Protein AF-A0A8H3ZFX9-F1 (afdb_monomer)

Mean predicted aligned error: 6.97 Å

Foldseek 3Di:
DDAKAKEKFWELAQFWIWIKIFTLPPDPVDDTDIGTQFPDDAPQDDPDGDRTFTNKKAQCVQVPPPDDGIAAGRNDALQTQMAGSLLLQLFPDDADPLAQPCVVVQCPDADSAQHHDPPPDGSLRSLLVRLLVVVVVVLVVVCVVDPNVCSQPHEYEYEYEDALPGFLSSQVSNVVSNVSSVQQVDPNYYFFYDYLLQLLCLLPVLVCLVVVVDDAQAKEWEFAQAQFKTKIWIWGFHDNPPHTAIATPAQIDMYRLHNVLLLVLVLVVVCVPFPCLSVVDDCSCNYCNNQQNVQVVVVQLCQPVDPDDKRKGADARVPGDDDPQADNVRNIGTDHSVSSCVSCVSSLVSSLVSVVVVQVVCVVVVGHHAEYEYAYPRSSGNVSQVSVCVSCVVVPNRHYHYDPHRHNSSSSSSSSCVNVVDGHQKYFAQWFKWFFDWAADDPPPADPVQWDADQVVRGITGRFFIDRQAHGRDIDGLQDKRKDKDKDKDDLVDAQKDKTWMKTFNDNDDDGTNPDPRIDGFWIKIFGQNVDDQVPFDWDQGPNGIITIQIKMKIWRPNHSRNHIDIWIGRVPDTGDDIDTGGDD

Nearest PDB structures (foldseek):
  4jne-assembly1_B  TM=6.889E-01  e=4.636E-25  Escherichia coli K-12
  7ko2-assembly4_D  TM=7.116E-01  e=9.182E-24  Escherichia coli K-12
  7krv-assembly1_B  TM=6.443E-01  e=9.248E-23  Escherichia coli K-12
  7kru-assembly1_B  TM=6.097E-01  e=3.355E-23  Escherichia coli K-12
  7n46-assembly1_A  TM=6.848E-01  e=9.063E-18  Escherichia coli K-12

Radius of gyration: 26.43 Å; Cα contacts (8 Å, |Δi|>4): 1246; chains: 1; bounding box: 73×57×79 Å

InterPro domains:
  IPR013126 Heat shock protein 70 family [PF00012] (157-418)
  IPR043129 ATPase, nucleotide binding domain [SSF53067] (5-204)
  IPR043129 ATPase, nucleotide binding domain [SSF53067] (218-418)

pLDDT: mean 88.87, std 9.76, range [32.94, 98.62]

Sequence (585 aa):
MSSHKIIVGVDYGTTFTGVSYVFTNKDSTKKPDISQIKDWPGPNKHQSETEKTPSRIAYATDNRPFIDANKWGFQVTSNLTSYSWTKLLLDNSKASLQDDPDIAKIATNEGAGFLGLPNGYEAEDVCRDFLSEIYKYMLHHLNQRLSRETVSMTPFEFWFTTPSIWSDAAKAATKRAAYAAGFGSRDGDRIFVISEPEAAAIATLKYLAVDEQVHVGNGVLICDCGGGTVDITTYTIINTTPELEFEELLVGVGGKCGSTFIDRLFLDWMSATFGTAFDGLPAKKRAPGSKFMLEFERAKFEFGYSNDTRFEVSLNMPKAESSEYYDDEESMITFTNREMEAFFKPAVSMIKALLEQQVEQAKKESAGINVVILVGGFGNSRYLNDQLREWCDKKGHIRLLCPKDPQGAIVRGAALRGLEGNEARRKRNRRHYGVNIYRPFKEGVDRESDAIYDDWENRKLCRSNMNWLVPKGKMLDQDFVLKLGLNLTMNPEGNLRSEMKLFGSVLDTAPAYLYEPGITNVGTILTNFSGVNWTNCETKIIRGVRQYRVEHELHVYLAAKEGVLCVKAVCGDKELGTTEIEYKK

Secondary structure (DSSP, 8-state):
-PPP-EEEEEEE-SSEEEEEEEETTS-TTS----EE-----STT--SS--S-EESEEE-TGGGTTT-SS-EEGGG--TTS--EE-GGGGG--PPPPTTS-TTHHHHTT--SSSTT---TT--HHHHHHHHHHHHHHHHHHHHHHHS-HHHHHHS-EEEEEEE-TT--HHHHHHHHHHHHHTTTT-STT-EEEEEEHHHHHHHHHHHHHHHTTSS-TT-EEEEEEE-SS-EEEEEEEEEE-SSS-EEEE-S--EEES-STHHHHHHHHHHHHHHHTHHHHTS-HHHHSTTSHHHHHHHHHHHHTTS-SS-EEEEE---TTPPP-SSEETTTTEEEEEHHHHHHHHHHHHHHHHHHHHHHHHHHHHTT----EEEEESSGGG-HHHHHHHHHHHHHTT-PEEE--S-HHHHHHHHHHHHHHH----SSEE--SEEEEEEEEE--TTTS-GGGEEEETTTTEEEEEEEEEEEE-TT-EE-TT-EEEEEEEEEE-TTS--EEEEEEEEE-SSS--SBTTSTTEEEEEEEEEE-TT--GGGSEEEEETTEEEEEEEEEEEEESS-TTSS-EEEEEETTEE-S-EEEEE--

Structure (mmCIF, N/CA/C/O backbone):
data_AF-A0A8H3ZFX9-F1
#
_entry.id   AF-A0A8H3ZFX9-F1
#
loop_
_atom_site.group_PDB
_atom_site.id
_atom_site.type_symbol
_atom_site.label_atom_id
_atom_site.label_alt_id
_atom_site.label_comp_id
_atom_site.label_asym_id
_atom_site.label_entity_id
_atom_site.label_seq_id
_atom_site.pdbx_PDB_ins_code
_atom_site.Cartn_x
_atom_site.Cartn_y
_atom_site.Cartn_z
_atom_site.occupancy
_atom_site.B_iso_or_equiv
_atom_site.auth_seq_id
_atom_site.auth_comp_id
_atom_site.auth_asym_id
_atom_site.auth_atom_id
_atom_site.pdbx_PDB_model_num
ATOM 1 N N . MET A 1 1 ? 10.143 5.347 31.967 1.00 32.94 1 MET A N 1
ATOM 2 C CA . MET A 1 1 ? 11.446 5.478 31.281 1.00 32.94 1 MET A CA 1
ATOM 3 C C . MET A 1 1 ? 11.322 4.764 29.949 1.00 32.94 1 MET A C 1
ATOM 5 O O . MET A 1 1 ? 11.024 3.577 29.964 1.00 32.94 1 MET A O 1
ATOM 9 N N . SER A 1 2 ? 11.431 5.467 28.818 1.00 47.75 2 SER A N 1
ATOM 10 C CA . SER A 1 2 ? 11.431 4.797 27.512 1.00 47.75 2 SER A CA 1
ATOM 11 C C . SER A 1 2 ? 12.688 3.939 27.423 1.00 47.75 2 SER A C 1
ATOM 13 O O . SER A 1 2 ? 13.790 4.476 27.520 1.00 47.75 2 SER A O 1
ATOM 15 N N . SER A 1 3 ? 12.539 2.622 27.281 1.00 68.00 3 SER A N 1
ATOM 16 C CA . SER A 1 3 ? 13.673 1.753 26.972 1.00 68.00 3 SER A CA 1
ATOM 17 C C . SER A 1 3 ? 14.297 2.189 25.644 1.00 68.00 3 SER A C 1
ATOM 19 O O . SER A 1 3 ? 13.607 2.672 24.740 1.00 68.00 3 SER A O 1
ATOM 21 N N . HIS A 1 4 ? 15.619 2.077 25.542 1.00 86.00 4 HIS A N 1
ATOM 22 C CA . HIS A 1 4 ? 16.322 2.301 24.286 1.00 86.00 4 HIS A CA 1
ATOM 23 C C . HIS A 1 4 ? 15.831 1.299 23.230 1.00 86.00 4 HIS A C 1
ATOM 25 O O . HIS A 1 4 ? 15.635 0.128 23.550 1.00 86.00 4 HIS A O 1
ATOM 31 N N . LYS A 1 5 ? 15.610 1.759 21.994 1.00 91.19 5 LYS A N 1
ATOM 32 C CA . LYS A 1 5 ? 15.089 0.952 20.886 1.00 91.19 5 LYS A CA 1
ATOM 33 C C . LYS A 1 5 ? 15.758 1.322 19.565 1.00 91.19 5 LYS A C 1
ATOM 35 O O . LYS A 1 5 ? 16.229 2.452 19.390 1.00 91.19 5 LYS A O 1
ATOM 40 N N . ILE A 1 6 ? 15.709 0.382 18.624 1.00 94.00 6 ILE A N 1
ATOM 41 C CA . ILE A 1 6 ? 15.994 0.607 17.205 1.00 94.00 6 ILE A CA 1
ATOM 42 C C . ILE A 1 6 ? 14.656 0.675 16.474 1.00 94.00 6 ILE A C 1
ATOM 44 O O . ILE A 1 6 ? 13.929 -0.313 16.401 1.00 94.00 6 ILE A O 1
ATOM 48 N N . ILE A 1 7 ? 14.315 1.841 15.940 1.00 95.50 7 ILE A N 1
ATOM 49 C CA . ILE A 1 7 ? 13.114 2.004 15.120 1.00 95.50 7 ILE A CA 1
ATOM 50 C C . ILE A 1 7 ? 13.509 1.759 13.674 1.00 95.50 7 ILE A C 1
ATOM 52 O O . ILE A 1 7 ? 14.496 2.325 13.206 1.00 95.50 7 ILE A O 1
ATOM 56 N N . VAL A 1 8 ? 12.748 0.925 12.975 1.00 97.44 8 VAL A N 1
ATOM 57 C CA . VAL A 1 8 ? 13.018 0.529 11.595 1.00 97.44 8 VAL A CA 1
ATOM 58 C C . VAL A 1 8 ? 11.779 0.774 10.746 1.00 97.44 8 VAL A C 1
ATOM 60 O O . VAL A 1 8 ? 10.733 0.180 10.990 1.00 97.44 8 VAL A O 1
ATOM 63 N N . GLY A 1 9 ? 11.900 1.618 9.726 1.00 97.62 9 GLY A N 1
ATOM 64 C CA . GLY A 1 9 ? 10.899 1.758 8.675 1.00 97.62 9 GLY A CA 1
ATOM 65 C C . GLY A 1 9 ? 11.151 0.736 7.570 1.00 97.62 9 GLY A C 1
ATOM 66 O O . GLY A 1 9 ? 12.262 0.665 7.046 1.00 97.62 9 GLY A O 1
ATOM 67 N N . VAL A 1 10 ? 10.134 -0.041 7.200 1.00 98.12 10 VAL A N 1
ATOM 68 C CA . VAL A 1 10 ? 10.198 -1.002 6.091 1.00 98.12 10 VAL A CA 1
ATOM 69 C C . VAL A 1 10 ? 9.112 -0.663 5.085 1.00 98.12 10 VAL A C 1
ATOM 71 O O . VAL A 1 10 ? 7.922 -0.739 5.380 1.00 98.12 10 VAL A O 1
ATOM 74 N N . ASP A 1 11 ? 9.528 -0.318 3.876 1.00 97.44 11 ASP A N 1
ATOM 75 C CA . ASP A 1 11 ? 8.612 -0.088 2.767 1.00 97.44 11 ASP A CA 1
ATOM 76 C C . ASP A 1 11 ? 8.739 -1.236 1.778 1.00 97.44 11 ASP A C 1
ATOM 78 O O . ASP A 1 11 ? 9.612 -1.210 0.913 1.00 97.44 11 ASP A O 1
ATOM 82 N N . TYR A 1 12 ? 7.905 -2.265 1.949 1.00 96.38 12 TYR A N 1
ATOM 83 C CA . TYR A 1 12 ? 7.772 -3.362 0.993 1.00 96.38 12 TYR A CA 1
ATOM 84 C C . TYR A 1 12 ? 6.915 -2.891 -0.178 1.00 96.38 12 TYR A C 1
ATOM 86 O O . TYR A 1 12 ? 5.702 -3.050 -0.136 1.00 96.38 12 TYR A O 1
ATOM 94 N N . GLY A 1 13 ? 7.504 -2.266 -1.196 1.00 94.12 13 GLY A N 1
ATOM 95 C CA . GLY A 1 13 ? 6.776 -1.760 -2.363 1.00 94.12 13 GLY A CA 1
ATOM 96 C C . GLY A 1 13 ? 6.557 -2.819 -3.448 1.00 94.12 13 GLY A C 1
ATOM 97 O O . GLY A 1 13 ? 7.226 -3.849 -3.480 1.00 94.12 13 GLY A O 1
ATOM 98 N N . THR A 1 14 ? 5.647 -2.556 -4.390 1.00 93.00 14 THR A N 1
ATOM 99 C CA . THR A 1 14 ? 5.346 -3.473 -5.512 1.00 93.00 14 THR A CA 1
ATOM 100 C C . THR A 1 14 ? 6.560 -3.758 -6.398 1.00 93.00 14 THR A C 1
ATOM 102 O O . THR A 1 14 ? 6.771 -4.894 -6.815 1.00 93.00 14 THR A O 1
ATOM 105 N N . THR A 1 15 ? 7.353 -2.728 -6.700 1.00 92.62 15 THR A N 1
ATOM 106 C CA . THR A 1 15 ? 8.531 -2.818 -7.578 1.00 92.62 15 THR A CA 1
ATOM 107 C C . THR A 1 15 ? 9.843 -2.782 -6.803 1.00 92.62 15 THR A C 1
ATOM 109 O O . THR A 1 15 ? 10.787 -3.467 -7.186 1.00 92.62 15 THR A O 1
ATOM 112 N N . PHE A 1 16 ? 9.904 -2.020 -5.709 1.00 94.62 16 PHE A N 1
ATOM 113 C CA . PHE A 1 16 ? 11.112 -1.806 -4.915 1.00 94.62 16 PHE A CA 1
ATOM 114 C C . PHE A 1 16 ? 10.809 -1.760 -3.418 1.00 94.62 16 PHE A C 1
ATOM 116 O O . PHE A 1 16 ? 9.818 -1.158 -3.007 1.00 94.62 16 PHE A O 1
ATOM 123 N N . THR A 1 17 ? 11.712 -2.321 -2.617 1.00 97.12 17 THR A N 1
ATOM 124 C CA . THR A 1 17 ? 11.660 -2.360 -1.156 1.00 97.12 17 THR A CA 1
ATOM 125 C C . THR A 1 17 ? 12.794 -1.557 -0.526 1.00 97.12 17 THR A C 1
ATOM 127 O O . THR A 1 17 ? 13.940 -1.655 -0.962 1.00 97.12 17 THR A O 1
ATOM 130 N N . GLY A 1 18 ? 12.486 -0.764 0.500 1.00 96.69 18 GLY A N 1
ATOM 131 C CA . GLY A 1 18 ? 13.462 0.031 1.251 1.00 96.69 18 GLY A CA 1
ATOM 132 C C . GLY A 1 18 ? 13.444 -0.275 2.743 1.00 96.69 18 GLY A C 1
ATOM 133 O O . GLY A 1 18 ? 12.409 -0.655 3.289 1.00 96.69 18 GLY A O 1
ATOM 134 N N . VAL A 1 19 ? 14.582 -0.046 3.404 1.00 97.94 19 VAL A N 1
ATOM 135 C CA . VAL A 1 19 ? 14.708 -0.113 4.866 1.00 97.94 19 VAL A CA 1
ATOM 136 C C . VAL A 1 19 ? 15.426 1.132 5.381 1.00 97.94 19 VAL A C 1
ATOM 138 O O . VAL A 1 19 ? 16.515 1.468 4.912 1.00 97.94 19 VAL A O 1
ATOM 141 N N . SER A 1 20 ? 14.825 1.802 6.361 1.00 96.44 20 SER A N 1
ATOM 142 C CA . SER A 1 20 ? 15.421 2.914 7.102 1.00 96.44 20 SER A CA 1
ATOM 143 C C . SER A 1 20 ? 15.423 2.613 8.598 1.00 96.44 20 SER A C 1
ATOM 145 O O . SER A 1 20 ? 14.639 1.789 9.064 1.00 96.44 20 SER A O 1
ATOM 147 N N . TYR A 1 21 ? 16.312 3.238 9.365 1.00 95.44 21 TYR A N 1
ATOM 148 C CA . TYR A 1 21 ? 16.379 3.033 10.805 1.00 95.44 21 TYR A CA 1
ATOM 149 C C . TYR A 1 21 ? 16.902 4.255 11.563 1.00 95.44 21 TYR A C 1
ATOM 151 O O . TYR A 1 21 ? 17.648 5.085 11.035 1.00 95.44 21 TYR A O 1
ATOM 159 N N . VAL A 1 22 ? 16.519 4.346 12.835 1.00 92.81 22 VAL A N 1
ATOM 160 C CA . VAL A 1 22 ? 16.943 5.400 13.759 1.00 92.81 22 VAL A CA 1
ATOM 161 C C . VAL A 1 22 ? 17.016 4.878 15.196 1.00 92.81 22 VAL A C 1
ATOM 163 O O . VAL A 1 22 ? 16.278 3.979 15.599 1.00 92.81 22 VAL A O 1
ATOM 166 N N . PHE A 1 23 ? 17.939 5.441 15.975 1.00 88.19 23 PHE A N 1
ATOM 167 C CA . PHE A 1 23 ? 18.199 5.057 17.363 1.00 88.19 23 PHE A CA 1
ATOM 168 C C . PHE A 1 23 ? 17.592 6.076 18.320 1.00 88.19 23 PHE A C 1
ATOM 170 O O . PHE A 1 23 ? 17.880 7.266 18.203 1.00 88.19 23 PHE A O 1
ATOM 177 N N . THR A 1 24 ? 16.845 5.618 19.327 1.00 82.88 24 THR A N 1
ATOM 178 C CA . THR A 1 24 ? 16.198 6.522 20.301 1.00 82.88 24 THR A CA 1
ATOM 179 C C . THR A 1 24 ? 17.167 7.208 21.276 1.00 82.88 24 THR A C 1
ATOM 181 O O . THR A 1 24 ? 16.747 8.056 22.051 1.00 82.88 24 THR A O 1
ATOM 184 N N . ASN A 1 25 ? 18.459 6.853 21.253 1.00 68.19 25 ASN A N 1
ATOM 185 C CA . ASN A 1 25 ? 19.509 7.421 22.116 1.00 68.19 25 ASN A CA 1
ATOM 186 C C . ASN A 1 25 ? 20.267 8.600 21.466 1.00 68.19 25 ASN A C 1
ATOM 188 O O . ASN A 1 25 ? 21.228 9.110 22.036 1.00 68.19 25 ASN A O 1
ATOM 192 N N . LYS A 1 26 ? 19.899 9.031 20.252 1.00 57.81 26 LYS A N 1
ATOM 193 C CA . LYS A 1 26 ? 20.480 10.255 19.681 1.00 57.81 26 LYS A CA 1
ATOM 194 C C . LYS A 1 26 ? 19.817 11.471 20.339 1.00 57.81 26 LYS A C 1
ATOM 196 O O . LYS A 1 26 ? 18.597 11.525 20.434 1.00 57.81 26 LYS A O 1
ATOM 201 N N . ASP A 1 27 ? 20.649 12.404 20.803 1.00 55.47 27 ASP A N 1
ATOM 202 C CA . ASP A 1 27 ? 20.281 13.670 21.451 1.00 55.47 27 ASP A CA 1
ATOM 203 C C . ASP A 1 27 ? 19.059 14.324 20.780 1.00 55.47 27 ASP A C 1
ATOM 205 O O . ASP A 1 27 ? 19.121 14.706 19.608 1.00 55.47 27 ASP A O 1
ATOM 209 N N . SER A 1 28 ? 17.951 14.439 21.522 1.00 53.31 28 SER A N 1
ATOM 210 C CA . SER A 1 28 ? 16.666 14.963 21.035 1.00 53.31 28 SER A CA 1
ATOM 211 C C . SER A 1 28 ? 16.725 16.437 20.626 1.00 53.31 28 SER A C 1
ATOM 213 O O . SER A 1 28 ? 15.791 16.942 20.007 1.00 53.31 28 SER A O 1
ATOM 215 N N . THR A 1 29 ? 17.826 17.129 20.935 1.00 49.31 29 THR A N 1
ATOM 216 C CA . THR A 1 29 ? 18.084 18.507 20.499 1.00 49.31 29 THR A CA 1
ATOM 217 C C . THR A 1 29 ? 18.615 18.603 19.062 1.00 49.31 29 THR A C 1
ATOM 219 O O . THR A 1 29 ? 18.649 19.695 18.491 1.00 49.31 29 THR A O 1
ATOM 222 N N . LYS A 1 30 ? 19.010 17.482 18.438 1.00 55.09 30 LYS A N 1
ATOM 223 C CA . LYS A 1 30 ? 19.478 17.425 17.044 1.00 55.09 30 LYS A CA 1
ATOM 224 C C . LYS A 1 30 ? 18.413 16.805 16.143 1.00 55.09 30 LYS A C 1
ATOM 226 O O . LYS A 1 30 ? 17.696 15.895 16.547 1.00 55.09 30 LYS A O 1
ATOM 231 N N . LYS A 1 31 ? 18.327 17.281 14.890 1.00 59.22 31 LYS A N 1
ATOM 232 C CA . LYS A 1 31 ? 17.443 16.687 13.869 1.00 59.22 31 LYS A CA 1
ATOM 233 C C . LYS A 1 31 ? 17.668 15.167 13.818 1.00 59.22 31 LYS A C 1
ATOM 235 O O . LYS A 1 31 ? 18.830 14.749 13.786 1.00 59.22 31 LYS A O 1
ATOM 240 N N . PRO A 1 32 ? 16.599 14.352 13.790 1.00 65.50 32 PRO A N 1
ATOM 241 C CA . PRO A 1 32 ? 16.742 12.909 13.760 1.00 65.50 32 PRO A CA 1
ATOM 242 C C . PRO A 1 32 ? 17.458 12.482 12.481 1.00 65.50 32 PRO A C 1
ATOM 244 O O . PRO A 1 32 ? 16.999 12.721 11.366 1.00 65.50 32 PRO A O 1
ATOM 247 N N . ASP A 1 33 ? 18.619 11.869 12.667 1.00 76.00 33 ASP A N 1
ATOM 248 C CA . ASP A 1 33 ? 19.459 11.365 11.589 1.00 76.00 33 ASP A CA 1
ATOM 249 C C . ASP A 1 33 ? 19.028 9.936 11.244 1.00 76.00 33 ASP A C 1
ATOM 251 O O . ASP A 1 33 ? 19.541 8.956 11.806 1.00 76.00 33 ASP A O 1
ATOM 255 N N . ILE A 1 34 ? 18.013 9.848 10.380 1.00 88.44 34 ILE A N 1
ATOM 256 C CA . ILE A 1 34 ? 17.501 8.590 9.839 1.00 88.44 34 ILE A CA 1
ATOM 257 C C . ILE A 1 34 ? 18.503 8.057 8.832 1.00 88.44 34 ILE A C 1
ATOM 259 O O . ILE A 1 34 ? 18.751 8.659 7.788 1.00 88.44 34 ILE A O 1
ATOM 263 N N . SER A 1 35 ? 19.033 6.881 9.132 1.00 92.06 35 SER A N 1
ATOM 264 C CA . SER A 1 35 ? 19.871 6.143 8.203 1.00 92.06 35 SER A CA 1
ATOM 265 C C . SER A 1 35 ? 18.998 5.292 7.288 1.00 92.06 35 SER A C 1
ATOM 267 O O . SER A 1 35 ? 17.975 4.757 7.710 1.00 92.06 35 SER A O 1
ATOM 269 N N . GLN A 1 36 ? 19.407 5.144 6.036 1.00 92.69 36 GLN A N 1
ATOM 270 C CA . GLN A 1 36 ? 18.746 4.276 5.068 1.00 92.69 36 GLN A CA 1
ATOM 271 C C . GLN A 1 36 ? 19.768 3.294 4.509 1.00 92.69 36 GLN A C 1
ATOM 273 O O . GLN A 1 36 ? 20.916 3.669 4.272 1.00 92.69 36 GLN A O 1
ATOM 278 N N . ILE A 1 37 ? 19.358 2.041 4.329 1.00 94.25 37 ILE A N 1
ATOM 279 C CA . ILE A 1 37 ? 20.197 1.016 3.712 1.00 94.25 37 ILE A CA 1
ATOM 280 C C . ILE A 1 37 ? 20.260 1.293 2.209 1.00 94.25 37 ILE A C 1
ATOM 282 O O . ILE A 1 37 ? 19.218 1.376 1.553 1.00 94.25 37 ILE A O 1
ATOM 286 N N . LYS A 1 38 ? 21.475 1.434 1.670 1.00 92.00 38 LYS A N 1
ATOM 287 C CA . LYS A 1 38 ? 21.702 1.723 0.241 1.00 92.00 38 LYS A CA 1
ATOM 288 C C . LYS A 1 38 ? 22.720 0.808 -0.440 1.00 92.00 38 LYS A C 1
ATOM 290 O O . LYS A 1 38 ? 22.866 0.833 -1.660 1.00 92.00 38 LYS A O 1
ATOM 295 N N . ASP A 1 39 ? 23.403 -0.022 0.340 1.00 91.12 39 ASP A N 1
ATOM 296 C CA . ASP A 1 39 ? 24.497 -0.920 -0.037 1.00 91.12 39 ASP A CA 1
ATOM 297 C C . ASP A 1 39 ? 24.019 -2.336 -0.418 1.00 91.12 39 ASP A C 1
ATOM 299 O O . ASP A 1 39 ? 24.730 -3.321 -0.217 1.00 91.12 39 ASP A O 1
ATOM 303 N N . TRP A 1 40 ? 22.822 -2.438 -1.004 1.00 93.06 40 TRP A N 1
ATOM 304 C CA . TRP A 1 40 ? 22.135 -3.696 -1.311 1.00 93.06 40 TRP A CA 1
ATOM 305 C C . TRP A 1 40 ? 22.991 -4.710 -2.106 1.00 93.06 40 TRP A C 1
ATOM 307 O O . TRP A 1 40 ? 23.764 -4.331 -2.996 1.00 93.06 40 TRP A O 1
ATOM 317 N N . PRO A 1 41 ? 22.846 -6.026 -1.842 1.00 91.50 41 PRO A N 1
ATOM 318 C CA . PRO A 1 41 ? 23.671 -7.049 -2.472 1.00 91.50 41 PRO A CA 1
ATOM 319 C C . PRO A 1 41 ? 23.196 -7.380 -3.893 1.00 91.50 41 PRO A C 1
ATOM 321 O O . PRO A 1 41 ? 22.000 -7.475 -4.157 1.00 91.50 41 PRO A O 1
ATOM 324 N N . GLY A 1 42 ? 24.140 -7.668 -4.793 1.00 88.12 42 GLY A N 1
ATOM 325 C CA . GLY A 1 42 ? 23.853 -8.225 -6.119 1.00 88.12 42 GLY A CA 1
ATOM 326 C C . GLY A 1 42 ? 24.685 -7.617 -7.253 1.00 88.12 42 GLY A C 1
ATOM 327 O O . GLY A 1 42 ? 25.187 -6.503 -7.111 1.00 88.12 42 GLY A O 1
ATOM 328 N N . PRO A 1 43 ? 24.857 -8.343 -8.374 1.00 79.19 43 PRO A N 1
ATOM 329 C CA . PRO A 1 43 ? 25.646 -7.889 -9.518 1.00 79.19 43 PRO A CA 1
ATOM 330 C C . PRO A 1 43 ? 24.930 -6.828 -10.364 1.00 79.19 43 PRO A C 1
ATOM 332 O O . PRO A 1 43 ? 25.595 -6.073 -11.060 1.00 79.19 43 PRO A O 1
ATOM 335 N N . ASN A 1 44 ? 23.597 -6.744 -10.290 1.00 68.06 44 ASN A N 1
ATOM 336 C CA . ASN A 1 44 ? 22.801 -5.776 -11.053 1.00 68.06 44 ASN A CA 1
ATOM 337 C C . ASN A 1 44 ? 22.681 -4.407 -10.370 1.00 68.06 44 ASN A C 1
ATOM 339 O O . ASN A 1 44 ? 21.881 -3.577 -10.799 1.00 68.06 44 ASN A O 1
ATOM 343 N N . LYS A 1 45 ? 23.443 -4.161 -9.300 1.00 68.62 45 LYS A N 1
ATOM 344 C CA . LYS A 1 45 ? 23.525 -2.821 -8.727 1.00 68.62 45 LYS A CA 1
ATOM 345 C C . LYS A 1 45 ? 24.244 -1.903 -9.717 1.00 68.62 45 LYS A C 1
ATOM 347 O O . LYS A 1 45 ? 25.296 -2.256 -10.251 1.00 68.62 45 LYS A O 1
ATOM 352 N N . HIS A 1 46 ? 23.690 -0.718 -9.952 1.00 59.00 46 HIS A N 1
ATOM 353 C CA . HIS A 1 46 ? 24.467 0.351 -10.574 1.00 59.00 46 HIS A CA 1
ATOM 354 C C . HIS A 1 46 ? 25.665 0.680 -9.659 1.00 59.00 46 HIS A C 1
ATOM 356 O O . HIS A 1 46 ? 25.623 0.410 -8.460 1.00 59.00 46 HIS A O 1
ATOM 362 N N . GLN A 1 47 ? 26.763 1.221 -10.199 1.00 49.94 47 GLN A N 1
ATOM 363 C CA . GLN A 1 47 ? 27.967 1.526 -9.401 1.00 49.94 47 GLN A CA 1
ATOM 364 C C . GLN A 1 47 ? 27.708 2.556 -8.273 1.00 49.94 47 GLN A C 1
ATOM 366 O O . GLN A 1 47 ? 28.551 2.724 -7.396 1.00 49.94 47 GLN A O 1
ATOM 371 N N . SER A 1 48 ? 26.542 3.211 -8.268 1.00 54.69 48 SER A N 1
ATOM 372 C CA . SER A 1 48 ? 26.048 4.120 -7.232 1.00 54.69 48 SER A CA 1
ATOM 373 C C . SER A 1 48 ? 25.138 3.421 -6.211 1.00 54.69 48 SER A C 1
ATOM 375 O O . SER A 1 48 ? 24.331 2.568 -6.576 1.00 54.69 48 SER A O 1
ATOM 377 N N . GLU A 1 49 ? 25.207 3.851 -4.948 1.00 65.19 49 GLU A N 1
ATOM 378 C CA . GLU A 1 49 ? 24.233 3.522 -3.895 1.00 65.19 49 GLU A CA 1
ATOM 379 C C . GLU A 1 49 ? 22.779 3.737 -4.367 1.00 65.19 49 GLU A C 1
ATOM 381 O O . GLU A 1 49 ? 22.474 4.755 -4.992 1.00 65.19 49 GLU A O 1
ATOM 386 N N . THR A 1 50 ? 21.874 2.795 -4.067 1.00 80.56 50 THR A N 1
ATOM 387 C CA . THR A 1 50 ? 20.448 2.879 -4.440 1.00 80.56 50 THR A CA 1
ATOM 388 C C . THR A 1 50 ? 19.559 2.868 -3.204 1.00 80.56 50 THR A C 1
ATOM 390 O O . THR A 1 50 ? 19.699 2.002 -2.346 1.00 80.56 50 THR A O 1
ATOM 393 N N . GLU A 1 51 ? 18.577 3.764 -3.142 1.00 85.81 51 GLU A N 1
ATOM 394 C CA . GLU A 1 51 ? 17.687 3.923 -1.981 1.00 85.81 51 GLU A CA 1
ATOM 395 C C . GLU A 1 51 ? 16.869 2.661 -1.643 1.00 85.81 51 GLU A C 1
ATOM 397 O O . GLU A 1 51 ? 16.484 2.451 -0.491 1.00 85.81 51 GLU A O 1
ATOM 402 N N . LYS A 1 52 ? 16.597 1.810 -2.639 1.00 92.50 52 LYS A N 1
ATOM 403 C CA . LYS A 1 52 ? 15.792 0.591 -2.511 1.00 92.50 52 LYS A CA 1
ATOM 404 C C . LYS A 1 52 ? 16.359 -0.553 -3.352 1.00 92.50 52 LYS A C 1
ATOM 406 O O . LYS A 1 52 ? 17.109 -0.327 -4.297 1.00 92.50 52 LYS A O 1
ATOM 411 N N . THR A 1 53 ? 15.936 -1.773 -3.042 1.00 94.12 53 THR A N 1
ATOM 412 C CA . THR A 1 53 ? 16.231 -2.997 -3.803 1.00 94.12 53 THR A CA 1
ATOM 413 C C . THR A 1 53 ? 14.976 -3.502 -4.524 1.00 94.12 53 THR A C 1
ATOM 415 O O . THR A 1 53 ? 13.881 -3.293 -4.004 1.00 94.12 53 THR A O 1
ATOM 418 N N . PRO A 1 54 ? 15.062 -4.146 -5.702 1.00 94.00 54 PRO A N 1
ATOM 419 C CA . PRO A 1 54 ? 13.890 -4.692 -6.381 1.00 94.00 54 PRO A CA 1
ATOM 420 C C . PRO A 1 54 ? 13.091 -5.663 -5.497 1.00 94.00 54 PRO A C 1
ATOM 422 O O . PRO A 1 54 ? 13.656 -6.539 -4.845 1.00 94.00 54 PRO A O 1
ATOM 425 N N . SER A 1 55 ? 11.765 -5.551 -5.516 1.00 95.19 55 SER A N 1
ATOM 426 C CA . SER A 1 55 ? 10.846 -6.473 -4.836 1.00 95.19 55 SER A CA 1
ATOM 427 C C . SER A 1 55 ? 10.662 -7.743 -5.663 1.00 95.19 55 SER A C 1
ATOM 429 O O . SER A 1 55 ? 9.629 -7.952 -6.301 1.00 95.19 55 SER A O 1
ATOM 431 N N . ARG A 1 56 ? 11.717 -8.558 -5.713 1.00 92.81 56 ARG A N 1
ATOM 432 C CA . ARG A 1 56 ? 11.800 -9.747 -6.563 1.00 92.81 56 ARG A CA 1
ATOM 433 C C . ARG A 1 56 ? 12.541 -10.877 -5.872 1.00 92.81 56 ARG A C 1
ATOM 435 O O . ARG A 1 56 ? 13.567 -10.637 -5.235 1.00 92.81 56 ARG A O 1
ATOM 442 N N . ILE A 1 57 ? 12.074 -12.103 -6.092 1.00 94.38 57 ILE A N 1
ATOM 443 C CA . ILE A 1 57 ? 12.740 -13.329 -5.650 1.00 94.38 57 ILE A CA 1
ATOM 444 C C . ILE A 1 57 ? 12.782 -14.372 -6.774 1.00 94.38 57 ILE A C 1
ATOM 446 O O . ILE A 1 57 ? 11.848 -14.497 -7.560 1.00 94.38 57 ILE A O 1
ATOM 450 N N . ALA A 1 58 ? 13.884 -15.106 -6.868 1.00 93.25 58 ALA A N 1
ATOM 451 C CA . ALA A 1 58 ? 14.062 -16.266 -7.729 1.00 93.25 58 ALA A CA 1
ATOM 452 C C . ALA A 1 58 ? 14.384 -17.473 -6.845 1.00 93.25 58 ALA A C 1
ATOM 454 O O . ALA A 1 58 ? 15.402 -17.475 -6.144 1.00 93.25 58 ALA A O 1
ATOM 455 N N . TYR A 1 59 ? 13.519 -18.486 -6.868 1.00 94.19 59 TYR A N 1
ATOM 456 C CA . TYR A 1 59 ? 13.709 -19.694 -6.075 1.00 94.19 59 TYR A CA 1
ATOM 457 C C . TYR A 1 59 ? 14.707 -20.633 -6.737 1.00 94.19 59 TYR A C 1
ATOM 459 O O . TYR A 1 59 ? 14.729 -20.783 -7.962 1.00 94.19 59 TYR A O 1
ATOM 467 N N . ALA A 1 60 ? 15.532 -21.290 -5.924 1.00 94.81 60 ALA A N 1
ATOM 468 C CA . ALA A 1 60 ? 16.494 -22.256 -6.436 1.00 94.81 60 ALA A CA 1
ATOM 469 C C . ALA A 1 60 ? 15.811 -23.443 -7.123 1.00 94.81 60 ALA A C 1
ATOM 471 O O . ALA A 1 60 ? 16.308 -23.921 -8.136 1.00 94.81 60 ALA A O 1
ATOM 472 N N . THR A 1 61 ? 14.658 -23.879 -6.611 1.00 92.75 61 THR A N 1
ATOM 473 C CA . THR A 1 61 ? 13.858 -24.989 -7.151 1.00 92.75 61 THR A CA 1
ATOM 474 C C . THR A 1 61 ? 13.506 -24.801 -8.623 1.00 92.75 61 THR A C 1
ATOM 476 O O . THR A 1 61 ? 13.672 -25.733 -9.403 1.00 92.75 61 THR A O 1
ATOM 479 N N . ASP A 1 62 ? 13.130 -23.584 -9.018 1.00 89.50 62 ASP A N 1
ATOM 480 C CA . ASP A 1 62 ? 12.684 -23.270 -10.385 1.00 89.50 62 ASP A CA 1
ATOM 481 C C . ASP A 1 62 ? 13.844 -22.937 -11.330 1.00 89.50 62 ASP A C 1
ATOM 483 O O . ASP A 1 62 ? 13.661 -22.751 -12.533 1.00 89.50 62 ASP A O 1
ATOM 487 N N . ASN A 1 63 ? 15.051 -22.824 -10.776 1.00 91.06 63 ASN A N 1
ATOM 488 C CA . ASN A 1 63 ? 16.240 -22.363 -11.477 1.00 91.06 63 ASN A CA 1
ATOM 489 C C . ASN A 1 63 ? 17.411 -23.348 -11.362 1.00 91.06 63 ASN A C 1
ATOM 491 O O . ASN A 1 63 ? 18.540 -22.991 -11.701 1.00 91.06 63 ASN A O 1
ATOM 495 N N . ARG A 1 64 ? 17.193 -24.586 -10.902 1.00 91.50 64 ARG A N 1
ATOM 496 C CA . ARG A 1 64 ? 18.244 -25.611 -10.938 1.00 91.50 64 ARG A CA 1
ATOM 497 C C . ARG A 1 64 ? 18.569 -26.009 -12.386 1.00 91.50 64 ARG A C 1
ATOM 499 O O . ARG A 1 64 ? 17.669 -26.055 -13.222 1.00 91.50 64 ARG A O 1
ATOM 506 N N . PRO A 1 65 ? 19.842 -26.324 -12.690 1.00 91.38 65 PRO A N 1
ATOM 507 C CA . PRO A 1 65 ? 21.008 -26.316 -11.797 1.00 91.38 65 PRO A CA 1
ATOM 508 C C . PRO A 1 65 ? 21.751 -24.961 -11.728 1.00 91.38 65 PRO A C 1
ATOM 510 O O . PRO A 1 65 ? 22.867 -24.917 -11.229 1.00 91.38 65 PRO A O 1
ATOM 513 N N . PHE A 1 66 ? 21.189 -23.857 -12.236 1.00 89.06 66 PHE A N 1
ATOM 514 C CA . PHE A 1 66 ? 21.899 -22.573 -12.367 1.00 89.06 66 PHE A CA 1
ATOM 515 C C . PHE A 1 66 ? 22.204 -21.881 -11.033 1.00 89.06 66 PHE A C 1
ATOM 517 O O . PHE A 1 66 ? 23.193 -21.156 -10.933 1.00 89.06 66 PHE A O 1
ATOM 524 N N . ILE A 1 67 ? 21.351 -22.067 -10.022 1.00 92.88 67 ILE A N 1
ATOM 525 C CA . ILE A 1 67 ? 21.550 -21.532 -8.670 1.00 92.88 67 ILE A CA 1
ATOM 526 C C . ILE A 1 67 ? 21.237 -22.598 -7.614 1.00 92.88 67 ILE A C 1
ATOM 528 O O . ILE A 1 67 ? 20.307 -23.389 -7.764 1.00 92.88 67 ILE A O 1
ATOM 532 N N . ASP A 1 68 ? 21.993 -22.577 -6.514 1.00 93.81 68 ASP A N 1
ATOM 533 C CA . ASP A 1 68 ? 21.822 -23.514 -5.392 1.00 93.81 68 ASP A CA 1
ATOM 534 C C . ASP A 1 68 ? 21.009 -22.958 -4.222 1.00 93.81 68 ASP A C 1
ATOM 536 O O . ASP A 1 68 ? 20.556 -23.717 -3.367 1.00 93.81 68 ASP A O 1
ATOM 540 N N . ALA A 1 69 ? 20.819 -21.641 -4.194 1.00 94.81 69 ALA A N 1
ATOM 541 C CA . ALA A 1 69 ? 20.079 -20.917 -3.172 1.00 94.81 69 ALA A CA 1
ATOM 542 C C . ALA A 1 69 ? 19.277 -19.786 -3.816 1.00 94.81 69 ALA A C 1
ATOM 544 O O . ALA A 1 69 ? 19.671 -19.266 -4.867 1.00 94.81 69 ALA A O 1
ATOM 545 N N . ASN A 1 70 ? 18.177 -19.405 -3.164 1.00 95.81 70 ASN A N 1
ATOM 546 C CA . ASN A 1 70 ? 17.308 -18.328 -3.623 1.00 95.81 70 ASN A CA 1
ATOM 547 C C . ASN A 1 70 ? 18.112 -17.039 -3.849 1.00 95.81 70 ASN A C 1
ATOM 549 O O . ASN A 1 70 ? 19.065 -16.739 -3.124 1.00 95.81 70 ASN A O 1
ATOM 553 N N . LYS A 1 71 ? 17.723 -16.274 -4.867 1.00 95.50 71 LYS A N 1
ATOM 554 C CA . LYS A 1 71 ? 18.257 -14.938 -5.152 1.00 95.50 71 LYS A CA 1
ATOM 555 C C . LYS A 1 71 ? 17.142 -13.922 -4.988 1.00 95.50 71 LYS A C 1
ATOM 557 O O . LYS A 1 71 ? 16.002 -14.212 -5.329 1.00 95.50 71 LYS A O 1
ATOM 562 N N . TRP A 1 72 ? 17.461 -12.734 -4.500 1.00 95.94 72 TRP A N 1
ATOM 563 C CA . TRP A 1 72 ? 16.476 -11.678 -4.273 1.00 95.94 72 TRP A CA 1
ATOM 564 C C . TRP A 1 72 ? 17.040 -10.307 -4.640 1.00 95.94 72 TRP A C 1
ATOM 566 O O . TRP A 1 72 ? 18.257 -10.122 -4.730 1.00 95.94 72 TRP A O 1
ATOM 576 N N . GLY A 1 73 ? 16.157 -9.344 -4.901 1.00 94.38 73 GLY A N 1
ATOM 577 C CA . GLY A 1 73 ? 16.559 -7.987 -5.265 1.00 94.38 73 GLY A CA 1
ATOM 578 C C . GLY A 1 73 ? 17.527 -7.956 -6.447 1.00 94.38 73 GLY A C 1
ATOM 579 O O . GLY A 1 73 ? 17.321 -8.634 -7.456 1.00 94.38 73 GLY A O 1
ATOM 580 N N . PHE A 1 74 ? 18.623 -7.206 -6.312 1.00 92.75 74 PHE A N 1
ATOM 581 C CA . PHE A 1 74 ? 19.658 -7.104 -7.348 1.00 92.75 74 PHE A CA 1
ATOM 582 C C . PHE A 1 74 ? 20.462 -8.392 -7.577 1.00 92.75 74 PHE A C 1
ATOM 584 O O . PHE A 1 74 ? 21.239 -8.453 -8.531 1.00 92.75 74 PHE A O 1
ATOM 591 N N . GL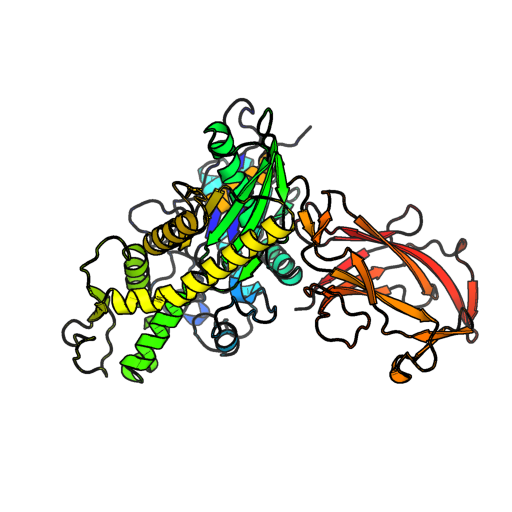N A 1 75 ? 20.310 -9.423 -6.738 1.00 92.88 75 GLN A N 1
ATOM 592 C CA . GLN A 1 75 ? 20.925 -10.731 -6.979 1.00 92.88 75 GLN A CA 1
ATOM 593 C C . GLN A 1 75 ? 20.219 -11.519 -8.087 1.00 92.88 75 GLN A C 1
ATOM 595 O O . GLN A 1 75 ? 20.802 -12.458 -8.630 1.00 92.88 75 GLN A O 1
ATOM 600 N N . VAL A 1 76 ? 18.973 -11.163 -8.414 1.00 90.88 76 VAL A N 1
ATOM 601 C CA . VAL A 1 76 ? 18.214 -11.813 -9.481 1.00 90.88 76 VAL A CA 1
ATOM 602 C C . VAL A 1 76 ? 18.697 -11.292 -10.832 1.00 90.88 76 VAL A C 1
ATOM 604 O O . VAL A 1 76 ? 18.504 -10.122 -11.167 1.00 90.88 76 VAL A O 1
ATOM 607 N N . THR A 1 77 ? 19.341 -12.161 -11.610 1.00 86.38 77 THR A N 1
ATOM 608 C CA . THR A 1 77 ? 19.827 -11.851 -12.960 1.00 86.38 77 THR A CA 1
ATOM 609 C C . THR A 1 77 ? 18.766 -12.144 -14.020 1.00 86.38 77 THR A C 1
ATOM 611 O O . THR A 1 77 ? 17.839 -12.920 -13.796 1.00 86.38 77 THR A O 1
ATOM 614 N N . SER A 1 78 ? 18.908 -11.531 -15.198 1.00 78.38 78 SER A N 1
ATOM 615 C CA . SER A 1 78 ? 17.914 -11.548 -16.285 1.00 78.38 78 SER A CA 1
ATOM 616 C C . SER A 1 78 ? 17.585 -12.934 -16.854 1.00 78.38 78 SER A C 1
ATOM 618 O O . SER A 1 78 ? 16.601 -13.077 -17.571 1.00 78.38 78 SER A O 1
ATOM 620 N N . ASN A 1 79 ? 18.387 -13.958 -16.554 1.00 80.25 79 ASN A N 1
ATOM 621 C CA . ASN A 1 79 ? 18.181 -15.322 -17.045 1.00 80.25 79 ASN A CA 1
ATOM 622 C C . ASN A 1 79 ? 17.416 -16.222 -16.066 1.00 80.25 79 ASN A C 1
ATOM 624 O O . ASN A 1 79 ? 17.129 -17.368 -16.420 1.00 80.25 79 ASN A O 1
ATOM 628 N N . LEU A 1 80 ? 17.108 -15.729 -14.864 1.00 86.94 80 LEU A N 1
ATOM 629 C CA . LEU A 1 80 ? 16.410 -16.492 -13.835 1.00 86.94 80 LEU A CA 1
ATOM 630 C C . LEU A 1 80 ? 14.893 -16.335 -13.965 1.00 86.94 80 LEU A C 1
ATOM 632 O O . LEU A 1 80 ? 14.375 -15.231 -14.144 1.00 86.94 80 LEU A O 1
ATOM 636 N N . THR A 1 81 ? 14.174 -17.441 -13.799 1.00 87.81 81 THR A N 1
ATOM 637 C CA . THR A 1 81 ? 12.743 -17.419 -13.496 1.00 87.81 81 THR A CA 1
ATOM 638 C C . THR A 1 81 ? 12.561 -16.771 -12.130 1.00 87.81 81 THR A C 1
ATOM 640 O O . THR A 1 81 ? 13.187 -17.181 -11.150 1.00 87.81 81 THR A O 1
ATOM 643 N N . SER A 1 82 ? 11.742 -15.727 -12.061 1.00 89.56 82 SER A N 1
ATOM 644 C CA . SER A 1 82 ? 11.576 -14.934 -10.848 1.00 89.56 82 SER A CA 1
ATOM 645 C C . SER A 1 82 ? 10.156 -14.415 -10.698 1.00 89.56 82 SER A C 1
ATOM 647 O O . SER A 1 82 ? 9.404 -14.327 -11.667 1.00 89.56 82 SER A O 1
ATOM 649 N N . TYR A 1 83 ? 9.824 -14.054 -9.465 1.00 89.94 83 TYR A N 1
ATOM 650 C CA . TYR A 1 83 ? 8.505 -13.635 -9.026 1.00 89.94 83 TYR A CA 1
ATOM 651 C C . TYR A 1 83 ? 8.591 -12.184 -8.557 1.00 89.94 83 TYR A C 1
ATOM 653 O O . TYR A 1 83 ? 9.462 -11.833 -7.756 1.00 89.94 83 TYR A O 1
ATOM 661 N N . SER A 1 84 ? 7.742 -11.327 -9.123 1.00 90.06 84 SER A N 1
ATOM 662 C CA . SER A 1 84 ? 7.705 -9.875 -8.895 1.00 90.06 84 SER A CA 1
ATOM 663 C C . SER A 1 84 ? 6.259 -9.413 -8.722 1.00 90.06 84 SER A C 1
ATOM 665 O O . SER A 1 84 ? 5.332 -10.162 -9.007 1.00 90.06 84 SER A O 1
ATOM 667 N N . TRP A 1 85 ? 6.071 -8.176 -8.253 1.00 90.25 85 TRP A N 1
ATOM 668 C CA . TRP A 1 85 ? 4.757 -7.522 -8.126 1.00 90.25 85 TRP A CA 1
ATOM 669 C C . TRP A 1 85 ? 3.754 -8.246 -7.208 1.00 90.25 85 TRP A C 1
ATOM 671 O O . TRP A 1 85 ? 2.579 -7.887 -7.161 1.00 90.25 85 TRP A O 1
ATOM 681 N N . THR A 1 86 ? 4.227 -9.193 -6.394 1.00 90.06 86 THR A N 1
ATOM 682 C CA . THR A 1 86 ? 3.417 -10.023 -5.486 1.00 90.06 86 THR A CA 1
ATOM 683 C C . THR A 1 86 ? 2.664 -9.215 -4.436 1.00 90.06 86 THR A C 1
ATOM 685 O O . THR A 1 86 ? 1.622 -9.654 -3.964 1.00 90.06 86 THR A O 1
ATOM 688 N N . LYS A 1 87 ? 3.125 -7.995 -4.126 1.00 90.88 87 LYS A N 1
ATOM 689 C CA . LYS A 1 87 ? 2.398 -7.049 -3.269 1.00 90.88 87 LYS A CA 1
ATOM 690 C C . LYS A 1 87 ? 0.963 -6.810 -3.763 1.00 90.88 87 LYS A C 1
ATOM 692 O O . LYS A 1 87 ? 0.052 -6.747 -2.949 1.00 90.88 87 LYS A O 1
ATOM 697 N N . LEU A 1 88 ? 0.742 -6.714 -5.079 1.00 88.56 88 LEU A N 1
ATOM 698 C CA . LEU A 1 88 ? -0.591 -6.479 -5.659 1.00 88.56 88 LEU A CA 1
ATOM 699 C C . LEU A 1 88 ? -1.564 -7.648 -5.446 1.00 88.56 88 LEU A C 1
ATOM 701 O O . LEU A 1 88 ? -2.773 -7.436 -5.507 1.00 88.56 88 LEU A O 1
ATOM 705 N N . LEU A 1 89 ? -1.037 -8.848 -5.182 1.00 87.94 89 LEU A N 1
ATOM 706 C CA . LEU A 1 89 ? -1.802 -10.073 -4.942 1.00 87.94 89 LEU A CA 1
ATOM 707 C C . LEU A 1 89 ? -2.220 -10.240 -3.473 1.00 87.94 89 LEU A C 1
ATOM 709 O O . LEU A 1 89 ? -2.962 -11.159 -3.154 1.00 87.94 89 LEU A O 1
ATOM 713 N N . LEU A 1 90 ? -1.756 -9.367 -2.571 1.00 89.00 90 LEU A N 1
ATOM 714 C CA . LEU A 1 90 ? -2.194 -9.375 -1.171 1.00 89.00 90 LEU A CA 1
ATOM 715 C C . LEU A 1 90 ? -3.592 -8.768 -0.987 1.00 89.00 90 LEU A C 1
ATOM 717 O O . LEU A 1 90 ? -4.224 -9.018 0.038 1.00 89.00 90 LEU A O 1
ATOM 721 N N . ASP A 1 91 ? -4.074 -7.970 -1.949 1.00 86.44 91 ASP A N 1
ATOM 722 C CA . ASP A 1 91 ? -5.409 -7.371 -1.901 1.00 86.44 91 ASP A CA 1
ATOM 723 C C . ASP A 1 91 ? -6.314 -7.872 -3.034 1.00 86.44 91 ASP A C 1
ATOM 725 O O . ASP A 1 91 ? -6.294 -7.359 -4.160 1.00 86.44 91 ASP A O 1
ATOM 729 N N . ASN A 1 92 ? -7.172 -8.831 -2.680 1.00 74.69 92 ASN A N 1
ATOM 730 C CA . ASN A 1 92 ? -8.193 -9.439 -3.540 1.00 74.69 92 ASN A CA 1
ATOM 731 C C . ASN A 1 92 ? -9.481 -8.599 -3.641 1.00 74.69 92 ASN A C 1
ATOM 733 O O . ASN A 1 92 ? -10.543 -9.102 -4.021 1.00 74.69 92 ASN A O 1
ATOM 737 N N . SER A 1 93 ? -9.423 -7.319 -3.262 1.00 71.94 93 SER A N 1
ATOM 738 C CA . SER A 1 93 ? -10.542 -6.391 -3.412 1.00 71.94 93 SER A CA 1
ATOM 739 C C . SER A 1 93 ? -10.992 -6.292 -4.879 1.00 71.94 93 SER A C 1
ATOM 741 O O . SER A 1 93 ? -10.203 -6.447 -5.816 1.00 71.94 93 SER A O 1
ATOM 743 N N . LYS A 1 94 ? -12.301 -6.077 -5.086 1.00 66.06 94 LYS A N 1
ATOM 744 C CA . LYS A 1 94 ? -12.877 -5.955 -6.433 1.00 66.06 94 LYS A CA 1
ATOM 745 C C . LYS A 1 94 ? -12.239 -4.783 -7.174 1.00 66.06 94 LYS A C 1
ATOM 747 O O . LYS A 1 94 ? -12.095 -3.713 -6.588 1.00 66.06 94 LYS A O 1
ATOM 752 N N . ALA A 1 95 ? -11.957 -4.991 -8.459 1.00 67.56 95 ALA A N 1
ATOM 753 C CA . ALA A 1 95 ? -11.400 -3.961 -9.323 1.00 67.56 95 ALA A CA 1
ATOM 754 C C . ALA A 1 95 ? -12.278 -2.697 -9.331 1.00 67.56 95 ALA A C 1
ATOM 756 O O . ALA A 1 95 ? -13.505 -2.774 -9.463 1.00 67.56 95 ALA A O 1
ATOM 757 N N . SER A 1 96 ? -11.635 -1.544 -9.177 1.00 70.88 96 SER A N 1
ATOM 758 C CA . SER A 1 96 ? -12.228 -0.215 -9.303 1.00 70.88 96 SER A CA 1
ATOM 759 C C . SER A 1 96 ? -12.084 0.326 -10.733 1.00 70.88 96 SER A C 1
ATOM 761 O O . SER A 1 96 ? -11.324 -0.205 -11.538 1.00 70.88 96 SER A O 1
ATOM 763 N N . LEU A 1 97 ? -12.789 1.415 -11.062 1.00 75.50 97 LEU A N 1
ATOM 764 C CA . LEU A 1 97 ? -12.615 2.109 -12.351 1.00 75.50 97 LEU A CA 1
ATOM 765 C C . LEU A 1 97 ? -11.230 2.764 -12.496 1.00 75.50 97 LEU A C 1
ATOM 767 O O . LEU A 1 97 ? -10.839 3.134 -13.600 1.00 75.50 97 LEU A O 1
ATOM 771 N N . GLN A 1 98 ? -10.518 2.946 -11.383 1.00 80.44 98 GLN A N 1
ATOM 772 C CA . GLN A 1 98 ? -9.174 3.515 -11.316 1.00 80.44 98 GLN A CA 1
ATOM 773 C C . GLN A 1 98 ? -8.094 2.429 -11.217 1.00 80.44 98 GLN A C 1
ATOM 775 O O . GLN A 1 98 ? -6.925 2.743 -10.981 1.00 80.44 98 GLN A O 1
ATOM 780 N N . ASP A 1 99 ? -8.477 1.165 -11.408 1.00 80.94 99 ASP A N 1
ATOM 781 C CA . ASP A 1 99 ? -7.549 0.053 -11.523 1.00 80.94 99 ASP A CA 1
ATOM 782 C C . ASP A 1 99 ? -7.248 -0.230 -12.988 1.00 80.94 99 ASP A C 1
ATOM 784 O O . ASP A 1 99 ? -8.091 -0.079 -13.876 1.00 80.94 99 ASP A O 1
ATOM 788 N N . ASP A 1 100 ? -6.030 -0.693 -13.224 1.00 79.38 100 ASP A N 1
ATOM 789 C CA . ASP A 1 100 ? -5.673 -1.304 -14.489 1.00 79.38 100 ASP A CA 1
ATOM 790 C C . ASP A 1 100 ? -6.610 -2.498 -14.796 1.00 79.38 100 ASP A C 1
ATOM 792 O O . ASP A 1 100 ? -6.717 -3.425 -13.978 1.00 79.38 100 ASP A O 1
ATOM 796 N N . PRO A 1 101 ? -7.282 -2.501 -15.964 1.00 76.44 101 PRO A N 1
ATOM 797 C CA . PRO A 1 101 ? -8.263 -3.522 -16.325 1.00 76.44 101 PRO A CA 1
ATOM 798 C C . PRO A 1 101 ? -7.671 -4.931 -16.482 1.00 76.44 101 PRO A C 1
ATOM 800 O O . PRO A 1 101 ? -8.411 -5.915 -16.380 1.00 76.44 101 PRO A O 1
ATOM 803 N N . ASP A 1 102 ? -6.365 -5.055 -16.717 1.00 75.25 102 ASP A N 1
ATOM 804 C CA . ASP A 1 102 ? -5.707 -6.332 -16.989 1.00 75.25 102 ASP A CA 1
ATOM 805 C C . ASP A 1 102 ? -5.077 -6.963 -15.743 1.00 75.25 102 ASP A C 1
ATOM 807 O O . ASP A 1 102 ? -4.836 -8.173 -15.728 1.00 75.25 102 ASP A O 1
ATOM 811 N N . ILE A 1 103 ? -4.935 -6.218 -14.638 1.00 73.50 103 ILE A N 1
ATOM 812 C CA . ILE A 1 103 ? -4.468 -6.772 -13.352 1.00 73.50 103 ILE A CA 1
ATOM 813 C C . ILE A 1 103 ? -5.322 -7.967 -12.907 1.00 73.50 103 ILE A C 1
ATOM 815 O O . ILE A 1 103 ? -4.781 -8.985 -12.472 1.00 73.50 103 ILE A O 1
ATOM 819 N N . ALA A 1 104 ? -6.649 -7.870 -13.041 1.00 62.91 104 ALA A N 1
ATOM 820 C CA . ALA A 1 104 ? -7.565 -8.931 -12.626 1.00 62.91 104 ALA A CA 1
ATOM 821 C C . ALA A 1 104 ? -7.451 -10.190 -13.501 1.00 62.91 104 ALA A C 1
ATOM 823 O O . ALA A 1 104 ? -7.638 -11.299 -13.008 1.00 62.91 104 ALA A O 1
ATOM 824 N N . LYS A 1 105 ? -7.124 -10.031 -14.790 1.00 61.53 105 LYS A N 1
ATOM 825 C CA . LYS A 1 105 ? -6.968 -11.149 -15.731 1.00 61.53 105 LYS A CA 1
ATOM 826 C C . LYS A 1 105 ? -5.648 -11.883 -15.490 1.00 61.53 105 LYS A C 1
ATOM 828 O O . LYS A 1 105 ? -5.614 -13.110 -15.472 1.00 61.53 105 LYS A O 1
ATOM 833 N N . ILE A 1 106 ? -4.569 -11.137 -15.248 1.00 57.81 106 ILE A N 1
ATOM 834 C CA . ILE A 1 106 ? -3.215 -11.690 -15.103 1.00 57.81 106 ILE A CA 1
ATOM 835 C C . ILE A 1 106 ? -3.060 -12.472 -13.789 1.00 57.81 106 ILE A C 1
ATOM 837 O O . ILE A 1 106 ? -2.374 -13.490 -13.781 1.00 57.81 106 ILE A O 1
ATOM 841 N N . ALA A 1 107 ? -3.738 -12.067 -12.709 1.00 55.78 107 ALA A N 1
ATOM 842 C CA . ALA A 1 107 ? -3.707 -12.779 -11.425 1.00 55.78 107 ALA A CA 1
ATOM 843 C C . ALA A 1 107 ? -4.274 -14.217 -11.481 1.00 55.78 107 ALA A C 1
ATOM 845 O O . ALA A 1 107 ? -4.032 -14.997 -10.567 1.00 55.78 107 ALA A O 1
ATOM 846 N N . THR A 1 108 ? -5.021 -14.572 -12.536 1.00 50.53 108 THR A N 1
ATOM 847 C CA . THR A 1 108 ? -5.683 -15.885 -12.683 1.00 50.53 108 THR A CA 1
ATOM 848 C C . THR A 1 108 ? -4.946 -16.875 -13.589 1.00 50.53 108 THR A C 1
ATOM 850 O O . THR A 1 108 ? -5.321 -18.044 -13.642 1.00 50.53 108 THR A O 1
ATOM 853 N N . ASN A 1 109 ? -3.893 -16.441 -14.289 1.00 50.00 109 ASN A N 1
ATOM 854 C CA . ASN A 1 109 ? -3.109 -17.321 -15.153 1.00 50.00 109 ASN A CA 1
ATOM 855 C C . ASN A 1 109 ? -1.957 -17.946 -14.356 1.00 50.00 109 ASN A C 1
ATOM 857 O O . ASN A 1 109 ? -0.900 -17.340 -14.185 1.00 50.00 109 ASN A O 1
ATOM 861 N N . GLU A 1 110 ? -2.167 -19.174 -13.877 1.00 43.81 110 GLU A N 1
ATOM 862 C CA . GLU A 1 110 ? -1.128 -20.003 -13.263 1.00 43.81 110 GLU A CA 1
ATOM 863 C C . GLU A 1 110 ? -0.027 -20.321 -14.291 1.00 43.81 110 GLU A C 1
ATOM 865 O O . GLU A 1 110 ? -0.218 -21.059 -15.257 1.00 43.81 110 GLU A O 1
ATOM 870 N N . GLY A 1 111 ? 1.140 -19.712 -14.107 1.00 43.47 111 GLY A N 1
ATOM 871 C CA . GLY A 1 111 ? 2.304 -19.870 -14.973 1.00 43.47 111 GLY A CA 1
ATOM 872 C C . GLY A 1 111 ? 3.231 -18.669 -14.834 1.00 43.47 111 GLY A C 1
ATOM 873 O O . GLY A 1 111 ? 2.795 -17.596 -14.429 1.00 43.47 111 GLY A O 1
ATOM 874 N N . ALA A 1 112 ? 4.523 -18.839 -15.129 1.00 47.66 112 ALA A N 1
ATOM 875 C CA . ALA A 1 112 ? 5.529 -17.781 -15.026 1.00 47.66 112 ALA A CA 1
ATOM 876 C C . ALA A 1 112 ? 5.141 -16.545 -15.869 1.00 47.66 112 ALA A C 1
ATOM 878 O O . ALA A 1 112 ? 5.449 -16.447 -17.057 1.00 47.66 112 ALA A O 1
ATOM 879 N N . GLY A 1 113 ? 4.446 -15.611 -15.225 1.00 52.00 113 GLY A N 1
ATOM 880 C CA . GLY A 1 113 ? 3.958 -14.343 -15.744 1.00 52.00 113 GLY A CA 1
ATOM 881 C C . GLY A 1 113 ? 4.165 -13.240 -14.707 1.00 52.00 113 GLY A C 1
ATOM 882 O O . GLY A 1 113 ? 4.610 -13.486 -13.588 1.00 52.00 113 GLY A O 1
ATOM 883 N N . PHE A 1 114 ? 3.857 -12.004 -15.086 1.00 62.47 114 PHE A N 1
ATOM 884 C CA . PHE A 1 114 ? 4.191 -10.784 -14.343 1.00 62.47 114 PHE A CA 1
ATOM 885 C C . PHE A 1 114 ? 3.596 -10.692 -12.919 1.00 62.47 114 PHE A C 1
ATOM 887 O O . PHE A 1 114 ? 4.090 -9.918 -12.104 1.00 62.47 114 PHE A O 1
ATOM 894 N N . LEU A 1 115 ? 2.571 -11.502 -12.626 1.00 72.19 115 LEU A N 1
ATOM 895 C CA . LEU A 1 115 ? 1.932 -11.705 -11.317 1.00 72.19 115 LEU A CA 1
ATOM 896 C C . LEU A 1 115 ? 1.764 -13.207 -10.999 1.00 72.19 115 LEU A C 1
ATOM 898 O O . LEU A 1 115 ? 0.872 -13.594 -10.252 1.00 72.19 115 LEU A O 1
ATOM 902 N N . GLY A 1 116 ? 2.583 -14.069 -11.608 1.00 76.50 116 GLY A N 1
ATOM 903 C CA . GLY A 1 116 ? 2.553 -15.503 -11.333 1.00 76.50 116 GLY A CA 1
ATOM 904 C C . GLY A 1 116 ? 3.074 -15.814 -9.930 1.00 76.50 116 GLY A C 1
ATOM 905 O O . GLY A 1 116 ? 3.871 -15.057 -9.371 1.00 76.50 116 GLY A O 1
ATOM 906 N N . LEU A 1 117 ? 2.655 -16.952 -9.382 1.00 84.94 117 LEU A N 1
ATOM 907 C CA . LEU A 1 117 ? 3.165 -17.506 -8.128 1.00 84.94 117 LEU A CA 1
ATOM 908 C C . LEU A 1 117 ? 3.842 -18.860 -8.394 1.00 84.94 117 LEU A C 1
ATOM 910 O O . LEU A 1 117 ? 3.514 -19.522 -9.384 1.00 84.94 117 LEU A O 1
ATOM 914 N N . PRO A 1 118 ? 4.816 -19.275 -7.565 1.00 87.38 118 PRO A N 1
ATOM 915 C CA . PRO A 1 118 ? 5.320 -20.642 -7.606 1.00 87.38 118 PRO A CA 1
ATOM 916 C C . PRO A 1 118 ? 4.197 -21.648 -7.327 1.00 87.38 118 PRO A C 1
ATOM 918 O O . PRO A 1 118 ? 3.232 -21.342 -6.628 1.00 87.38 118 PRO A O 1
ATOM 921 N N . ASN A 1 119 ? 4.335 -22.872 -7.835 1.00 84.62 119 ASN A N 1
ATOM 922 C CA . ASN A 1 119 ? 3.326 -23.907 -7.615 1.00 84.62 119 ASN A CA 1
ATOM 923 C C . ASN A 1 119 ? 3.138 -24.181 -6.115 1.00 84.62 119 ASN A C 1
ATOM 925 O O . ASN A 1 119 ? 4.097 -24.510 -5.417 1.00 84.62 119 ASN A O 1
ATOM 929 N N . GLY A 1 120 ? 1.892 -24.086 -5.643 1.00 86.94 120 GLY A N 1
ATOM 930 C CA . GLY A 1 120 ? 1.530 -24.319 -4.242 1.00 86.94 120 GLY A CA 1
ATOM 931 C C . GLY A 1 120 ? 1.874 -23.174 -3.285 1.00 86.94 120 GLY A C 1
ATOM 932 O O . GLY A 1 120 ? 1.801 -23.378 -2.077 1.00 86.94 120 GLY A O 1
ATOM 933 N N . TYR A 1 121 ? 2.260 -22.004 -3.802 1.00 90.19 121 TYR A N 1
ATOM 934 C CA . TYR A 1 121 ? 2.520 -20.807 -3.004 1.00 90.19 121 TYR A CA 1
ATOM 935 C C . TYR A 1 121 ? 1.364 -19.820 -3.122 1.00 90.19 121 TYR A C 1
ATOM 937 O O . TYR A 1 121 ? 0.864 -19.565 -4.215 1.00 90.19 121 TYR A O 1
ATOM 945 N N . GLU A 1 122 ? 1.029 -19.182 -2.006 1.00 90.44 122 GLU A N 1
ATOM 946 C CA . GLU A 1 122 ? 0.181 -17.996 -1.979 1.00 90.44 122 GLU A CA 1
ATOM 947 C C . GLU A 1 122 ? 1.033 -16.716 -2.050 1.00 90.44 122 GLU A C 1
ATOM 949 O O . GLU A 1 122 ? 2.243 -16.715 -1.797 1.00 90.44 122 GLU A O 1
ATOM 954 N N . ALA A 1 123 ? 0.400 -15.572 -2.328 1.00 90.12 123 ALA A N 1
ATOM 955 C CA . ALA A 1 123 ? 1.087 -14.278 -2.327 1.00 90.12 123 ALA A CA 1
ATOM 956 C C . ALA A 1 123 ? 1.770 -13.975 -0.979 1.00 90.12 123 ALA A C 1
ATOM 958 O O . ALA A 1 123 ? 2.891 -13.460 -0.956 1.00 90.12 123 ALA A O 1
ATOM 959 N N . GLU A 1 124 ? 1.125 -14.337 0.138 1.00 93.44 124 GLU A N 1
ATOM 960 C CA . GLU A 1 124 ? 1.689 -14.210 1.489 1.00 93.44 124 GLU A CA 1
ATOM 961 C C . GLU A 1 124 ? 2.996 -15.008 1.652 1.00 93.44 124 GLU A C 1
ATOM 963 O O . GLU A 1 124 ? 3.920 -14.510 2.298 1.00 93.44 124 GLU A O 1
ATOM 968 N N . ASP A 1 125 ? 3.119 -16.190 1.034 1.00 95.19 125 ASP A N 1
ATOM 969 C CA . ASP A 1 125 ? 4.328 -17.021 1.110 1.00 95.19 125 ASP A CA 1
ATOM 970 C C . ASP A 1 125 ? 5.505 -16.367 0.389 1.00 95.19 125 ASP A C 1
ATOM 972 O O . ASP A 1 125 ? 6.606 -16.283 0.934 1.00 95.19 125 ASP A O 1
ATOM 976 N N . VAL A 1 126 ? 5.272 -15.836 -0.815 1.00 95.12 126 VAL A N 1
ATOM 977 C CA . VAL A 1 126 ? 6.327 -15.148 -1.572 1.00 95.12 126 VAL A CA 1
ATOM 978 C C . VAL A 1 126 ? 6.742 -13.846 -0.884 1.00 95.12 126 VAL A C 1
ATOM 980 O O . VAL A 1 126 ? 7.931 -13.519 -0.838 1.00 95.12 126 VAL A O 1
ATOM 983 N N . CYS A 1 127 ? 5.784 -13.125 -0.291 1.00 96.38 127 CYS A N 1
ATOM 984 C CA . CYS A 1 127 ? 6.073 -11.944 0.521 1.00 96.38 127 CYS A CA 1
ATOM 985 C C . CYS A 1 127 ? 6.918 -12.306 1.750 1.00 96.38 127 CYS A C 1
ATOM 987 O O . CYS A 1 127 ? 7.924 -11.643 1.998 1.00 96.38 127 CYS A O 1
ATOM 989 N N . ARG A 1 128 ? 6.560 -13.369 2.488 1.00 97.75 128 ARG A N 1
ATOM 990 C CA . ARG A 1 128 ? 7.338 -13.885 3.628 1.00 97.75 128 ARG A CA 1
ATOM 991 C C . ARG A 1 128 ? 8.768 -14.214 3.212 1.00 97.75 128 ARG A C 1
ATOM 993 O O . ARG A 1 128 ? 9.709 -13.785 3.878 1.00 97.75 128 ARG A O 1
ATOM 1000 N N . ASP A 1 129 ? 8.950 -14.969 2.135 1.00 98.19 129 ASP A N 1
ATOM 1001 C CA . ASP A 1 129 ? 10.273 -15.451 1.733 1.00 98.19 129 ASP A CA 1
ATOM 1002 C C . ASP A 1 129 ? 11.176 -14.295 1.285 1.00 98.19 129 ASP A C 1
ATOM 1004 O O . ASP A 1 129 ? 12.331 -14.213 1.706 1.00 98.19 129 ASP A O 1
ATOM 1008 N N . PHE A 1 130 ? 10.642 -13.335 0.521 1.00 98.19 130 PHE A N 1
ATOM 1009 C CA . PHE A 1 130 ? 11.375 -12.118 0.169 1.00 98.19 130 PHE A CA 1
ATOM 1010 C C . PHE A 1 130 ? 11.710 -11.265 1.404 1.00 98.19 130 PHE A C 1
ATOM 1012 O O . PHE A 1 130 ? 12.854 -10.844 1.582 1.00 98.19 130 PHE A O 1
ATOM 1019 N N . LEU A 1 131 ? 10.740 -11.036 2.294 1.00 98.62 131 LEU A N 1
ATOM 1020 C CA . LEU A 1 131 ? 10.954 -10.273 3.525 1.00 98.62 131 LEU A CA 1
ATOM 1021 C C . LEU A 1 131 ? 11.951 -10.959 4.468 1.00 98.62 131 LEU A C 1
ATOM 1023 O O . LEU A 1 131 ? 12.689 -10.269 5.166 1.00 98.62 131 LEU A O 1
ATOM 1027 N N . SER A 1 132 ? 12.036 -12.291 4.454 1.00 98.56 132 SER A N 1
ATOM 1028 C CA . SER A 1 132 ? 13.020 -13.043 5.244 1.00 98.56 132 SER A CA 1
ATOM 1029 C C . SER A 1 132 ? 14.444 -12.699 4.819 1.00 98.56 132 SER A C 1
ATOM 1031 O O . SER A 1 132 ? 15.334 -12.543 5.655 1.00 98.56 132 SER A O 1
ATOM 1033 N N . GLU A 1 133 ? 14.669 -12.539 3.516 1.00 98.38 133 GLU A N 1
ATOM 1034 C CA . GLU A 1 133 ? 15.959 -12.113 2.979 1.00 98.38 133 GLU A CA 1
ATOM 1035 C C . GLU A 1 133 ? 16.281 -10.654 3.338 1.00 98.38 133 GLU A C 1
ATOM 1037 O O . GLU A 1 133 ? 17.404 -10.355 3.755 1.00 98.38 133 GLU A O 1
ATOM 1042 N N . ILE A 1 134 ? 15.279 -9.766 3.291 1.00 98.38 134 ILE A N 1
ATOM 1043 C CA . ILE A 1 134 ? 15.408 -8.376 3.759 1.00 98.38 134 ILE A CA 1
ATOM 1044 C C . ILE A 1 134 ? 15.774 -8.330 5.248 1.00 98.38 134 ILE A C 1
ATOM 1046 O O . ILE A 1 134 ? 16.696 -7.608 5.624 1.00 98.38 134 ILE A O 1
ATOM 1050 N N . TYR A 1 135 ? 15.103 -9.117 6.093 1.00 98.38 135 TYR A N 1
ATOM 1051 C CA . TYR A 1 135 ? 15.365 -9.182 7.532 1.00 98.38 135 TYR A CA 1
ATOM 1052 C C . TYR A 1 135 ? 16.793 -9.650 7.831 1.00 98.38 135 TYR A C 1
ATOM 1054 O O . TYR A 1 135 ? 17.524 -8.988 8.573 1.00 98.38 135 TYR A O 1
ATOM 1062 N N . LYS A 1 136 ? 17.228 -10.752 7.202 1.00 97.69 136 LYS A N 1
ATOM 1063 C CA . LYS A 1 136 ? 18.595 -11.283 7.339 1.00 97.69 136 LYS A CA 1
ATOM 1064 C C . LYS A 1 136 ? 19.639 -10.243 6.941 1.00 97.69 136 LYS A C 1
ATOM 1066 O O . LYS A 1 136 ? 20.614 -10.039 7.665 1.00 97.69 136 LYS A O 1
ATOM 1071 N N . TYR A 1 137 ? 19.434 -9.576 5.805 1.00 97.50 137 TYR A N 1
ATOM 1072 C CA . TYR A 1 137 ? 20.369 -8.572 5.314 1.00 97.50 137 TYR A CA 1
ATOM 1073 C C . TYR A 1 137 ? 20.390 -7.314 6.192 1.00 97.50 137 TYR A C 1
ATOM 1075 O O . TYR A 1 137 ? 21.468 -6.829 6.525 1.00 97.50 137 TYR A O 1
ATOM 1083 N N . MET A 1 138 ? 19.232 -6.833 6.650 1.00 97.31 138 MET A N 1
ATOM 1084 C CA . MET A 1 138 ? 19.140 -5.722 7.600 1.00 97.31 138 MET A CA 1
ATOM 1085 C C . MET A 1 138 ? 19.907 -6.033 8.890 1.00 97.31 138 MET A C 1
ATOM 1087 O O . MET A 1 138 ? 20.714 -5.216 9.329 1.00 97.31 138 MET A O 1
ATOM 1091 N N . LEU A 1 139 ? 19.704 -7.212 9.490 1.00 96.69 139 LEU A N 1
ATOM 1092 C CA . LEU A 1 139 ? 20.455 -7.612 10.682 1.00 96.69 139 LEU A CA 1
ATOM 1093 C C . LEU A 1 139 ? 21.957 -7.682 10.404 1.00 96.69 139 LEU A C 1
ATOM 1095 O O . LEU A 1 139 ? 22.751 -7.246 11.235 1.00 96.69 139 LEU A O 1
ATOM 1099 N N . HIS A 1 140 ? 22.366 -8.209 9.249 1.00 95.75 140 HIS A N 1
ATOM 1100 C CA . HIS A 1 140 ? 23.772 -8.228 8.851 1.00 95.75 140 HIS A CA 1
ATOM 1101 C C . HIS A 1 140 ? 24.356 -6.812 8.757 1.00 95.75 140 HIS A C 1
ATOM 1103 O O . HIS A 1 140 ? 25.391 -6.548 9.363 1.00 95.75 140 HIS A O 1
ATOM 1109 N N . HIS A 1 141 ? 23.667 -5.899 8.070 1.00 94.75 141 HIS A N 1
ATOM 1110 C CA . HIS A 1 141 ? 24.064 -4.499 7.929 1.00 94.75 141 HIS A CA 1
ATOM 1111 C C . HIS A 1 141 ? 24.168 -3.801 9.295 1.00 94.75 141 HIS A C 1
ATOM 1113 O O . HIS A 1 141 ? 25.179 -3.170 9.606 1.00 94.75 141 HIS A O 1
ATOM 1119 N N . LEU A 1 142 ? 23.170 -3.972 10.168 1.00 94.12 142 LEU A N 1
ATOM 1120 C CA . LEU A 1 142 ? 23.194 -3.399 11.516 1.00 94.12 142 LEU A CA 1
ATOM 1121 C C . LEU A 1 142 ? 24.330 -3.976 12.370 1.00 94.12 142 LEU A C 1
ATOM 1123 O O . LEU A 1 142 ? 24.988 -3.214 13.065 1.00 94.12 142 LEU A O 1
ATOM 1127 N N . ASN A 1 143 ? 24.624 -5.275 12.267 1.00 94.56 143 ASN A N 1
ATOM 1128 C CA . ASN A 1 143 ? 25.748 -5.926 12.95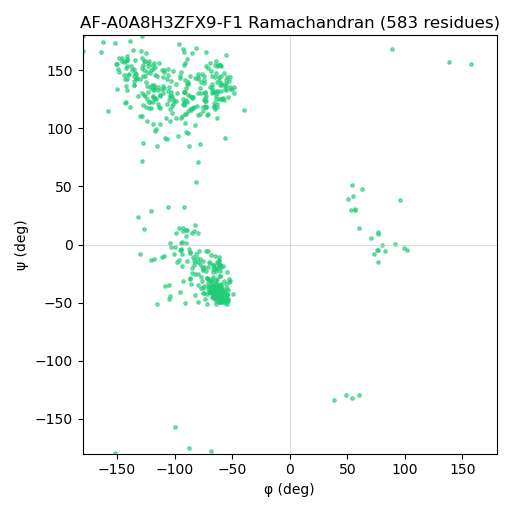7 1.00 94.56 143 ASN A CA 1
ATOM 1129 C C . ASN A 1 143 ? 27.138 -5.533 12.422 1.00 94.56 143 ASN A C 1
ATOM 1131 O O . ASN A 1 143 ? 28.139 -5.859 13.053 1.00 94.56 143 ASN A O 1
ATOM 1135 N N . GLN A 1 144 ? 27.232 -4.917 11.241 1.00 91.44 144 GLN A N 1
ATOM 1136 C CA . GLN A 1 144 ? 28.489 -4.332 10.761 1.00 91.44 144 GLN A CA 1
ATOM 1137 C C . GLN A 1 144 ? 28.679 -2.910 11.287 1.00 91.44 144 GLN A C 1
ATOM 1139 O O . GLN A 1 144 ? 29.801 -2.480 11.541 1.00 91.44 144 GLN A O 1
ATOM 1144 N N . ARG A 1 145 ? 27.577 -2.168 11.435 1.00 88.44 145 ARG A N 1
ATOM 1145 C CA . ARG A 1 145 ? 27.588 -0.778 11.909 1.00 88.44 145 ARG A CA 1
ATOM 1146 C C . ARG A 1 145 ? 27.583 -0.663 13.432 1.00 88.44 145 ARG A C 1
ATOM 1148 O O . ARG A 1 145 ? 28.006 0.358 13.965 1.00 88.44 145 ARG A O 1
ATOM 1155 N N . LEU A 1 146 ? 27.088 -1.690 14.112 1.00 85.94 146 LEU A N 1
ATOM 1156 C CA . LEU A 1 146 ? 26.990 -1.834 15.562 1.00 85.94 146 LEU A CA 1
ATOM 1157 C C . LEU A 1 146 ? 27.586 -3.178 15.985 1.00 85.94 146 LEU A C 1
ATOM 1159 O O . LEU A 1 146 ? 27.752 -4.067 15.158 1.00 85.94 146 LEU A O 1
ATOM 1163 N N . SER A 1 147 ? 27.844 -3.373 17.279 1.00 86.38 147 SER A N 1
ATOM 1164 C CA . SER A 1 147 ? 28.204 -4.704 17.778 1.00 86.38 147 SER A CA 1
ATOM 1165 C C . SER A 1 147 ? 27.004 -5.661 17.754 1.00 86.38 147 SER A C 1
ATOM 1167 O O . SER A 1 147 ? 25.851 -5.239 17.909 1.00 86.38 147 SER A O 1
ATOM 1169 N N . ARG A 1 148 ? 27.271 -6.967 17.617 1.00 89.62 148 ARG A N 1
ATOM 1170 C CA . ARG A 1 148 ? 26.226 -8.007 17.654 1.00 89.62 148 ARG A CA 1
ATOM 1171 C C . ARG A 1 148 ? 25.461 -8.001 18.971 1.00 89.62 148 ARG A C 1
ATOM 1173 O O . ARG A 1 148 ? 24.254 -8.220 18.982 1.00 89.62 148 ARG A O 1
ATOM 1180 N N . GLU A 1 149 ? 26.160 -7.714 20.062 1.00 89.38 149 GLU A N 1
ATOM 1181 C CA . GLU A 1 149 ? 25.609 -7.614 21.411 1.00 89.38 149 GLU A CA 1
ATOM 1182 C C . GLU A 1 149 ? 24.627 -6.442 21.517 1.00 89.38 149 GLU A C 1
ATOM 1184 O O . GLU A 1 149 ? 23.558 -6.572 22.105 1.00 89.38 149 GLU A O 1
ATOM 1189 N N . THR A 1 150 ? 24.944 -5.304 20.888 1.00 88.88 150 THR A N 1
ATOM 1190 C CA . THR A 1 150 ? 24.049 -4.138 20.873 1.00 88.88 150 THR A CA 1
ATOM 1191 C C . THR A 1 150 ? 22.764 -4.459 20.117 1.00 88.88 150 THR A C 1
ATOM 1193 O O . THR A 1 150 ? 21.668 -4.175 20.600 1.00 88.88 150 THR A O 1
ATOM 1196 N N . VAL A 1 151 ? 22.885 -5.077 18.939 1.00 91.12 151 VAL A N 1
ATOM 1197 C CA . VAL A 1 151 ? 21.732 -5.452 18.111 1.00 91.12 151 VAL A CA 1
ATOM 1198 C C . VAL A 1 151 ? 20.867 -6.507 18.800 1.00 91.12 151 VAL A C 1
ATOM 1200 O O . VAL A 1 151 ? 19.645 -6.444 18.682 1.00 91.12 151 VAL A O 1
ATOM 1203 N N . SER A 1 152 ? 21.461 -7.467 19.515 1.00 90.25 152 SER A N 1
ATOM 1204 C CA . SER A 1 152 ? 20.714 -8.536 20.184 1.00 90.25 152 SER A CA 1
ATOM 1205 C C . SER A 1 152 ? 19.982 -8.069 21.443 1.00 90.25 152 SER A C 1
ATOM 1207 O O . SER A 1 152 ? 18.878 -8.542 21.694 1.00 90.25 152 SER A O 1
ATOM 1209 N N . MET A 1 153 ? 20.564 -7.139 22.208 1.00 90.25 153 MET A N 1
ATOM 1210 C CA . MET A 1 153 ? 19.978 -6.625 23.450 1.00 90.25 153 MET A CA 1
ATOM 1211 C C . MET A 1 153 ? 18.985 -5.478 23.248 1.00 90.25 153 MET A C 1
ATOM 1213 O O . MET A 1 153 ? 18.203 -5.191 24.153 1.00 90.25 153 MET A O 1
ATOM 1217 N N . THR A 1 154 ? 19.035 -4.784 22.108 1.00 92.69 154 THR A N 1
ATOM 1218 C CA . THR A 1 154 ? 18.174 -3.620 21.864 1.00 92.69 154 THR A CA 1
ATOM 1219 C C . THR A 1 154 ? 16.886 -4.052 21.164 1.00 92.69 154 THR A C 1
ATOM 1221 O O . THR A 1 154 ? 16.971 -4.575 20.052 1.00 92.69 154 THR A O 1
ATOM 1224 N N . PRO A 1 155 ? 15.700 -3.805 21.751 1.00 94.94 155 PRO A N 1
ATOM 1225 C CA . PRO A 1 155 ? 14.426 -4.108 21.109 1.00 94.94 155 PRO A CA 1
ATOM 1226 C C . PRO A 1 155 ? 14.200 -3.288 19.840 1.00 94.94 155 PRO A C 1
ATOM 1228 O O . PRO A 1 155 ? 14.599 -2.120 19.750 1.00 94.94 155 PRO A O 1
ATOM 1231 N N . PHE A 1 156 ? 13.503 -3.886 18.881 1.00 96.12 156 PHE A N 1
ATOM 1232 C CA . PHE A 1 156 ? 13.166 -3.260 17.613 1.00 96.12 156 PHE A CA 1
ATOM 1233 C C . PHE A 1 156 ? 11.698 -2.880 17.523 1.00 96.12 156 PHE A C 1
ATOM 1235 O O . PHE A 1 156 ? 10.798 -3.611 17.935 1.00 96.12 156 PHE A O 1
ATOM 1242 N N . GLU A 1 157 ? 11.463 -1.742 16.891 1.00 96.25 157 GLU A N 1
ATOM 1243 C CA . GLU A 1 157 ? 10.137 -1.279 16.530 1.00 96.25 157 GLU A CA 1
ATOM 1244 C C . GLU A 1 157 ? 10.039 -1.148 15.010 1.00 96.25 157 GLU A C 1
ATOM 1246 O O . GLU A 1 157 ? 10.585 -0.216 14.421 1.00 96.25 157 GLU A O 1
ATOM 1251 N N . PHE A 1 158 ? 9.375 -2.110 14.370 1.00 97.88 158 PHE A N 1
ATOM 1252 C CA . PHE A 1 158 ? 9.240 -2.175 12.918 1.00 97.88 158 PHE A CA 1
ATOM 1253 C C . PHE A 1 158 ? 7.961 -1.479 12.458 1.00 97.88 158 PHE A C 1
ATOM 1255 O O . PHE A 1 158 ? 6.874 -1.848 12.891 1.00 97.88 158 PHE A O 1
ATOM 1262 N N . TRP A 1 159 ? 8.084 -0.526 11.541 1.00 97.38 159 TRP A N 1
ATOM 1263 C CA . TRP A 1 159 ? 6.979 0.204 10.926 1.00 97.38 159 TRP A CA 1
ATOM 1264 C C . TRP A 1 159 ? 6.888 -0.153 9.444 1.00 97.38 159 TRP A C 1
ATOM 1266 O O . TRP A 1 159 ? 7.696 0.307 8.639 1.00 97.38 159 TRP A O 1
ATOM 1276 N N . PHE A 1 160 ? 5.912 -0.989 9.094 1.00 97.56 160 PHE A N 1
ATOM 1277 C CA . PHE A 1 160 ? 5.655 -1.411 7.719 1.00 97.56 160 PHE A CA 1
ATOM 1278 C C . PHE A 1 160 ? 4.682 -0.466 7.022 1.00 97.56 160 PHE A C 1
ATOM 1280 O O . PHE A 1 160 ? 3.638 -0.127 7.579 1.00 97.56 160 PHE A O 1
ATOM 1287 N N . THR A 1 161 ? 4.987 -0.074 5.788 1.00 95.94 161 THR A N 1
ATOM 1288 C CA . THR A 1 161 ? 4.090 0.768 4.990 1.00 95.94 161 THR A CA 1
ATOM 1289 C C . THR A 1 161 ? 3.127 -0.069 4.147 1.00 95.94 161 THR A C 1
ATOM 1291 O O . THR A 1 161 ? 3.474 -1.127 3.614 1.00 95.94 161 THR A O 1
ATOM 1294 N N . THR A 1 162 ? 1.883 0.393 4.027 1.00 93.94 162 THR A N 1
ATOM 1295 C CA . THR A 1 162 ? 0.860 -0.214 3.162 1.00 93.94 162 THR A CA 1
ATOM 1296 C C . THR A 1 162 ? 0.077 0.859 2.406 1.00 93.94 162 THR A C 1
ATOM 1298 O O . THR A 1 162 ? -0.108 1.952 2.947 1.00 93.94 162 THR A O 1
ATOM 1301 N N . PRO A 1 163 ? -0.427 0.569 1.197 1.00 90.75 163 PRO A N 1
ATOM 1302 C CA . PRO A 1 163 ? -1.350 1.459 0.506 1.00 90.75 163 PRO A CA 1
ATOM 1303 C C . PRO A 1 163 ? -2.536 1.831 1.400 1.00 90.75 163 PRO A C 1
ATOM 1305 O O . PRO A 1 163 ? -3.079 1.006 2.143 1.00 90.75 163 PRO A O 1
ATOM 1308 N N . SER A 1 164 ? -2.963 3.086 1.336 1.00 83.44 164 SER A N 1
ATOM 1309 C CA . SER A 1 164 ? -4.061 3.595 2.161 1.00 83.44 164 SER A CA 1
ATOM 1310 C C . SER A 1 164 ? -5.409 2.968 1.794 1.00 83.44 164 SER A C 1
ATOM 1312 O O . SER A 1 164 ? -6.271 2.801 2.665 1.00 83.44 164 SER A O 1
ATOM 1314 N N . ILE A 1 165 ? -5.570 2.590 0.521 1.00 80.31 165 ILE A N 1
ATOM 1315 C CA . ILE A 1 165 ? -6.783 1.967 -0.020 1.00 80.31 165 ILE A CA 1
ATOM 1316 C C . ILE A 1 165 ? -6.922 0.480 0.309 1.00 80.31 165 ILE A C 1
ATOM 1318 O O . ILE A 1 165 ? -7.999 -0.083 0.114 1.00 80.31 165 ILE A O 1
ATOM 1322 N N . TRP A 1 166 ? -5.865 -0.162 0.809 1.00 85.50 166 TRP A N 1
ATOM 1323 C CA . TRP A 1 166 ? -5.880 -1.599 1.052 1.00 85.50 166 TRP A CA 1
ATOM 1324 C C . TRP A 1 166 ? -6.935 -2.032 2.059 1.00 85.50 166 TRP A C 1
ATOM 1326 O O . TRP A 1 166 ? -7.195 -1.363 3.069 1.00 85.50 166 TRP A O 1
ATOM 1336 N N . SER A 1 167 ? -7.503 -3.207 1.788 1.00 87.00 167 SER A N 1
ATOM 1337 C CA . SER A 1 167 ? -8.390 -3.893 2.714 1.00 87.00 167 SER A CA 1
ATOM 1338 C C . SER A 1 167 ? -7.688 -4.228 4.032 1.00 87.00 167 SER A C 1
ATOM 1340 O O . SER A 1 167 ? -6.468 -4.392 4.102 1.00 87.00 167 SER A O 1
ATOM 1342 N N . ASP A 1 168 ? -8.476 -4.357 5.100 1.00 88.00 168 ASP A N 1
ATOM 1343 C CA . ASP A 1 168 ? -7.955 -4.763 6.408 1.00 88.00 168 ASP A CA 1
ATOM 1344 C C . ASP A 1 168 ? -7.297 -6.152 6.336 1.00 88.00 168 ASP A C 1
ATOM 1346 O O . ASP A 1 168 ? -6.264 -6.381 6.963 1.00 88.00 168 ASP A O 1
ATOM 1350 N N . ALA A 1 169 ? -7.832 -7.036 5.483 1.00 88.62 169 ALA A N 1
ATOM 1351 C CA . ALA A 1 169 ? -7.254 -8.341 5.179 1.00 88.62 169 ALA A CA 1
ATOM 1352 C C . ALA A 1 169 ? -5.853 -8.225 4.558 1.00 88.62 169 ALA A C 1
ATOM 1354 O O . ALA A 1 169 ? -4.935 -8.892 5.032 1.00 88.62 169 ALA A O 1
ATOM 1355 N N . ALA A 1 170 ? -5.659 -7.340 3.573 1.00 90.31 170 ALA A N 1
ATOM 1356 C CA . ALA A 1 170 ? -4.360 -7.117 2.937 1.00 90.31 170 ALA A CA 1
ATOM 1357 C C . ALA A 1 170 ? -3.327 -6.512 3.907 1.00 90.31 170 ALA A C 1
ATOM 1359 O O . ALA A 1 170 ? -2.169 -6.931 3.939 1.00 90.31 170 ALA A O 1
ATOM 1360 N N . LYS A 1 171 ? -3.741 -5.571 4.769 1.00 92.00 171 LYS A N 1
ATOM 1361 C CA . LYS A 1 171 ? -2.873 -5.016 5.829 1.00 92.00 171 LYS A CA 1
ATOM 1362 C C . LYS A 1 171 ? -2.459 -6.089 6.836 1.00 92.00 171 LYS A C 1
ATOM 1364 O O . LYS A 1 171 ? -1.285 -6.186 7.200 1.00 92.00 171 LYS A O 1
ATOM 1369 N N . ALA A 1 172 ? -3.407 -6.928 7.255 1.00 91.50 172 ALA A N 1
ATOM 1370 C CA . ALA A 1 172 ? -3.138 -8.056 8.136 1.00 91.50 172 ALA A CA 1
ATOM 1371 C C . ALA A 1 172 ? -2.228 -9.105 7.471 1.00 91.50 172 ALA A C 1
ATOM 1373 O O . ALA A 1 172 ? -1.328 -9.619 8.133 1.00 91.50 172 ALA A O 1
ATOM 1374 N N . ALA A 1 173 ? -2.408 -9.378 6.176 1.00 93.00 173 ALA A N 1
ATOM 1375 C CA . ALA A 1 173 ? -1.558 -10.268 5.387 1.00 93.00 173 ALA A CA 1
ATOM 1376 C C . ALA A 1 173 ? -0.103 -9.776 5.337 1.00 93.00 173 ALA A C 1
ATOM 1378 O O . ALA A 1 173 ? 0.807 -10.547 5.637 1.00 93.00 173 ALA A O 1
ATOM 1379 N N . THR A 1 174 ? 0.131 -8.480 5.092 1.00 94.50 174 THR A N 1
ATOM 1380 C CA . THR A 1 174 ? 1.480 -7.886 5.185 1.00 94.50 174 THR A CA 1
ATOM 1381 C C . THR A 1 174 ? 2.091 -8.082 6.564 1.00 94.50 174 THR A C 1
ATOM 1383 O O . THR A 1 174 ? 3.240 -8.506 6.676 1.00 94.50 174 THR A O 1
ATOM 1386 N N . LYS A 1 175 ? 1.328 -7.808 7.630 1.00 94.69 175 LYS A N 1
ATOM 1387 C CA . LYS A 1 175 ? 1.816 -7.964 9.006 1.00 94.69 175 LYS A CA 1
ATOM 1388 C C . LYS A 1 175 ? 2.158 -9.423 9.330 1.00 94.69 175 LYS A C 1
ATOM 1390 O O . LYS A 1 175 ? 3.189 -9.672 9.952 1.00 94.69 175 LYS A O 1
ATOM 1395 N N . ARG A 1 176 ? 1.337 -10.384 8.887 1.00 95.00 176 ARG A N 1
ATOM 1396 C CA . ARG A 1 176 ? 1.610 -11.825 9.033 1.00 95.00 176 ARG A CA 1
ATOM 1397 C C . ARG A 1 176 ? 2.857 -12.247 8.264 1.00 95.00 176 ARG A C 1
ATOM 1399 O O . ARG A 1 176 ? 3.706 -12.916 8.844 1.00 95.00 176 ARG A O 1
ATOM 1406 N N . ALA A 1 177 ? 2.996 -11.825 7.007 1.00 96.69 177 ALA A N 1
ATOM 1407 C CA . ALA A 1 177 ? 4.166 -12.127 6.186 1.00 96.69 177 ALA A CA 1
ATOM 1408 C C . ALA A 1 177 ? 5.455 -11.560 6.806 1.00 96.69 177 ALA A C 1
ATOM 1410 O O . ALA A 1 177 ? 6.462 -12.260 6.870 1.00 96.69 177 ALA A O 1
ATOM 1411 N N . ALA A 1 178 ? 5.409 -10.332 7.336 1.00 97.88 178 ALA A N 1
ATOM 1412 C CA . ALA A 1 178 ? 6.521 -9.730 8.069 1.00 97.88 178 ALA A CA 1
ATOM 1413 C C . ALA A 1 178 ? 6.869 -10.522 9.339 1.00 97.88 178 ALA A C 1
ATOM 1415 O O . ALA A 1 178 ? 8.033 -10.854 9.557 1.00 97.88 178 ALA A O 1
ATOM 1416 N N . TYR A 1 179 ? 5.877 -10.880 10.157 1.00 97.00 179 TYR A N 1
ATOM 1417 C CA . TYR A 1 179 ? 6.120 -11.678 11.360 1.00 97.00 179 TYR A CA 1
ATOM 1418 C C . TYR A 1 179 ? 6.733 -13.047 11.027 1.00 97.00 179 TYR A C 1
ATOM 1420 O O . TYR A 1 179 ? 7.751 -13.437 11.596 1.00 97.00 179 TYR A O 1
ATOM 1428 N N . ALA A 1 180 ? 6.172 -13.743 10.035 1.00 97.62 180 ALA A N 1
ATOM 1429 C CA . ALA A 1 180 ? 6.675 -15.030 9.560 1.00 97.62 180 ALA A CA 1
ATOM 1430 C C . ALA A 1 180 ? 8.083 -14.939 8.938 1.00 97.62 180 ALA A C 1
ATOM 1432 O O . ALA A 1 180 ? 8.806 -15.931 8.921 1.00 97.62 180 ALA A O 1
ATOM 1433 N N . ALA A 1 181 ? 8.488 -13.758 8.464 1.00 98.19 181 ALA A N 1
ATOM 1434 C CA . ALA A 1 181 ? 9.831 -13.485 7.959 1.00 98.19 181 ALA A CA 1
ATOM 1435 C C . ALA A 1 181 ? 10.888 -13.247 9.059 1.00 98.19 181 ALA A C 1
ATOM 1437 O O . ALA A 1 181 ? 12.073 -13.101 8.755 1.00 98.19 181 ALA A O 1
ATOM 1438 N N . GLY A 1 182 ? 10.479 -13.205 10.332 1.00 97.62 182 GLY A N 1
ATOM 1439 C CA . GLY A 1 182 ? 11.358 -12.985 11.484 1.00 97.62 182 GLY A CA 1
ATOM 1440 C C . GLY A 1 182 ? 11.320 -11.562 12.045 1.00 97.62 182 GLY A C 1
ATOM 1441 O O . GLY A 1 182 ? 11.906 -11.299 13.095 1.00 97.62 182 GLY A O 1
ATOM 1442 N N . PHE A 1 183 ? 10.597 -10.631 11.416 1.00 97.44 183 PHE A N 1
ATOM 1443 C CA . PHE A 1 183 ? 10.341 -9.341 12.055 1.00 97.44 183 PHE A CA 1
ATOM 1444 C C . PHE A 1 183 ? 9.516 -9.576 13.326 1.00 97.44 183 PHE A C 1
ATOM 1446 O O . PHE A 1 183 ? 8.620 -10.413 13.348 1.00 97.44 183 PHE A O 1
ATOM 1453 N N . GLY A 1 184 ? 9.807 -8.864 14.415 1.00 93.88 184 GLY A N 1
ATOM 1454 C CA . GLY A 1 184 ? 9.032 -9.030 15.649 1.00 93.88 184 GLY A CA 1
ATOM 1455 C C . GLY A 1 184 ? 9.243 -10.355 16.398 1.00 93.88 184 GLY A C 1
ATOM 1456 O O . GLY A 1 184 ? 8.521 -10.600 17.359 1.00 93.88 184 GLY A O 1
ATOM 1457 N N . SER A 1 185 ? 10.177 -11.220 15.977 1.00 92.62 185 SER A N 1
ATOM 1458 C CA . SER A 1 185 ? 10.322 -12.568 16.549 1.00 92.62 185 SER A CA 1
ATOM 1459 C C . SER A 1 185 ? 11.118 -12.620 17.857 1.00 92.62 185 SER A C 1
ATOM 1461 O O . SER A 1 185 ? 11.102 -13.646 18.535 1.00 92.62 185 SER A O 1
ATOM 1463 N N . ARG A 1 186 ? 11.855 -11.557 18.204 1.00 92.56 186 ARG A N 1
ATOM 1464 C CA . ARG A 1 186 ? 12.611 -11.476 19.463 1.00 92.56 186 ARG A CA 1
ATOM 1465 C C . ARG A 1 186 ? 11.765 -10.859 20.564 1.00 92.56 186 ARG A C 1
ATOM 1467 O O . ARG A 1 186 ? 10.841 -10.091 20.301 1.00 92.56 186 ARG A O 1
ATOM 1474 N N . ASP A 1 187 ? 12.125 -11.170 21.804 1.00 89.31 187 ASP A N 1
ATOM 1475 C CA . ASP A 1 187 ? 11.478 -10.556 22.956 1.00 89.31 187 ASP A CA 1
ATOM 1476 C C . ASP A 1 187 ? 11.630 -9.027 22.925 1.00 89.31 187 ASP A C 1
ATOM 1478 O O . ASP A 1 187 ? 12.677 -8.488 22.571 1.00 89.31 187 ASP A O 1
ATOM 1482 N N . GLY A 1 188 ? 10.546 -8.328 23.250 1.00 90.06 188 GLY A N 1
ATOM 1483 C CA . GLY A 1 188 ? 10.459 -6.871 23.165 1.00 90.06 188 GLY A CA 1
ATOM 1484 C C . GLY A 1 188 ? 10.278 -6.284 21.758 1.00 90.06 188 GLY A C 1
ATOM 1485 O O . GLY A 1 188 ? 9.865 -5.124 21.673 1.00 90.06 188 GLY A O 1
ATOM 1486 N N . ASP A 1 189 ? 10.506 -7.039 20.675 1.00 95.12 189 ASP A N 1
ATOM 1487 C CA . ASP A 1 189 ? 10.275 -6.530 19.320 1.00 95.12 189 ASP A CA 1
ATOM 1488 C C . ASP A 1 189 ? 8.766 -6.327 19.061 1.00 95.12 189 ASP A C 1
ATOM 1490 O O . ASP A 1 189 ? 7.892 -7.016 19.611 1.00 95.12 189 ASP A O 1
ATOM 1494 N N . ARG A 1 190 ? 8.438 -5.343 18.217 1.00 94.50 190 ARG A N 1
ATOM 1495 C CA . ARG A 1 190 ? 7.058 -4.995 17.844 1.00 94.50 190 ARG A CA 1
ATOM 1496 C C . ARG A 1 190 ? 6.950 -4.665 16.356 1.00 94.50 190 ARG A C 1
ATOM 1498 O O . ARG A 1 190 ? 7.878 -4.104 15.781 1.00 94.50 190 ARG A O 1
ATOM 1505 N N . ILE A 1 191 ? 5.801 -4.991 15.756 1.00 95.31 191 ILE A N 1
ATOM 1506 C CA . ILE A 1 191 ? 5.455 -4.642 14.369 1.00 95.31 191 ILE A CA 1
ATOM 1507 C C . ILE A 1 191 ? 4.205 -3.761 14.356 1.00 95.31 191 ILE A C 1
ATOM 1509 O O . ILE A 1 191 ? 3.147 -4.152 14.863 1.00 95.31 191 ILE A O 1
ATOM 1513 N N . PHE A 1 192 ? 4.335 -2.623 13.693 1.00 94.12 192 PHE A N 1
ATOM 1514 C CA . PHE A 1 192 ? 3.307 -1.631 13.428 1.00 94.12 192 PHE A CA 1
ATOM 1515 C C . PHE A 1 192 ? 3.126 -1.458 11.920 1.00 94.12 192 PHE A C 1
ATOM 1517 O O . PHE A 1 192 ? 4.041 -1.722 11.136 1.00 94.12 192 PHE A O 1
ATOM 1524 N N . VAL A 1 193 ? 1.938 -1.017 11.517 1.00 93.19 193 VAL A N 1
ATOM 1525 C CA . VAL A 1 193 ? 1.618 -0.694 10.125 1.00 93.19 193 VAL A CA 1
ATOM 1526 C C . VAL A 1 193 ? 1.229 0.778 10.030 1.00 93.19 193 VAL A C 1
ATOM 1528 O O . VAL A 1 193 ? 0.485 1.288 10.862 1.00 93.19 193 VAL A O 1
ATOM 1531 N N . ILE A 1 194 ? 1.722 1.463 9.005 1.00 92.88 194 ILE A N 1
ATOM 1532 C CA . ILE A 1 194 ? 1.357 2.838 8.660 1.00 92.88 194 ILE A CA 1
ATOM 1533 C C . ILE A 1 194 ? 0.950 2.897 7.186 1.00 92.88 194 ILE A C 1
ATOM 1535 O O . ILE A 1 194 ? 1.392 2.079 6.376 1.00 92.88 194 ILE A O 1
ATOM 1539 N N . SER A 1 195 ? 0.084 3.843 6.819 1.00 91.94 195 SER A N 1
ATOM 1540 C CA . SER A 1 195 ? -0.213 4.054 5.402 1.00 91.94 195 SER A CA 1
ATOM 1541 C C . SER A 1 195 ? 0.943 4.770 4.694 1.00 91.94 195 SER A C 1
ATOM 1543 O O . SER A 1 195 ? 1.562 5.667 5.263 1.00 91.94 195 SER A O 1
ATOM 1545 N N . GLU A 1 196 ? 1.242 4.389 3.455 1.00 94.31 196 GLU A N 1
ATOM 1546 C CA . GLU A 1 196 ? 2.291 5.015 2.639 1.00 94.31 196 GLU A CA 1
ATOM 1547 C C . GLU A 1 196 ? 2.136 6.546 2.511 1.00 94.31 196 GLU A C 1
ATOM 1549 O O . GLU A 1 196 ? 3.102 7.249 2.829 1.00 94.31 196 GLU A O 1
ATOM 1554 N N . PRO A 1 197 ? 0.953 7.111 2.172 1.00 92.00 197 PRO A N 1
ATOM 1555 C CA . PRO A 1 197 ? 0.795 8.565 2.103 1.00 92.00 197 PRO A CA 1
ATOM 1556 C C . PRO A 1 197 ? 0.915 9.258 3.469 1.00 92.00 197 PRO A C 1
ATOM 1558 O O . PRO A 1 197 ? 1.360 10.402 3.529 1.00 92.00 197 PRO A O 1
ATOM 1561 N N . GLU A 1 198 ? 0.577 8.592 4.579 1.00 91.69 198 GLU A N 1
ATOM 1562 C CA . GLU A 1 198 ? 0.788 9.155 5.921 1.00 91.69 198 GLU A CA 1
ATOM 1563 C C . GLU A 1 198 ? 2.273 9.171 6.296 1.00 91.69 198 GLU A C 1
ATOM 1565 O O . GLU A 1 198 ? 2.777 10.177 6.794 1.00 91.69 198 GLU A O 1
ATOM 1570 N N . ALA A 1 199 ? 3.003 8.092 6.001 1.00 94.00 199 ALA A N 1
ATOM 1571 C CA . ALA A 1 199 ? 4.451 8.063 6.170 1.00 94.00 199 ALA A CA 1
ATOM 1572 C C . ALA A 1 199 ? 5.111 9.170 5.328 1.00 94.00 199 ALA A C 1
ATOM 1574 O O . ALA A 1 199 ? 5.937 9.931 5.833 1.00 94.00 199 ALA A O 1
ATOM 1575 N N . ALA A 1 200 ? 4.692 9.330 4.072 1.00 94.38 200 ALA A N 1
ATOM 1576 C CA . ALA A 1 200 ? 5.164 10.413 3.223 1.00 94.38 200 ALA A CA 1
ATOM 1577 C C . ALA A 1 200 ? 4.837 11.803 3.794 1.00 94.38 200 ALA A C 1
ATOM 1579 O O . ALA A 1 200 ? 5.737 12.637 3.851 1.00 94.38 200 ALA A O 1
ATOM 1580 N N . ALA A 1 201 ? 3.612 12.039 4.285 1.00 93.38 201 ALA A N 1
ATOM 1581 C CA . ALA A 1 201 ? 3.241 13.289 4.956 1.00 93.38 201 ALA A CA 1
ATOM 1582 C C . ALA A 1 201 ? 4.186 13.616 6.119 1.00 93.38 201 ALA A C 1
ATOM 1584 O O . ALA A 1 201 ? 4.716 14.725 6.178 1.00 93.38 201 ALA A O 1
ATOM 1585 N N . ILE A 1 202 ? 4.448 12.650 7.004 1.00 91.75 202 ILE A N 1
ATOM 1586 C CA . ILE A 1 202 ? 5.367 12.819 8.141 1.00 91.75 202 ILE A CA 1
ATOM 1587 C C . ILE A 1 202 ? 6.773 13.190 7.650 1.00 91.75 202 ILE A C 1
ATOM 1589 O O . ILE A 1 202 ? 7.420 14.075 8.211 1.00 91.75 202 ILE A O 1
ATOM 1593 N N . ALA A 1 203 ? 7.239 12.549 6.576 1.00 90.56 203 ALA A N 1
ATOM 1594 C CA . ALA A 1 203 ? 8.557 12.807 6.009 1.00 90.56 203 ALA A CA 1
ATOM 1595 C C . ALA A 1 203 ? 8.679 14.152 5.288 1.00 90.56 203 ALA A C 1
ATOM 1597 O O . ALA A 1 203 ? 9.786 14.677 5.215 1.00 90.56 203 ALA A O 1
ATOM 1598 N N . THR A 1 204 ? 7.601 14.699 4.721 1.00 91.69 204 THR A N 1
ATOM 1599 C CA . THR A 1 204 ? 7.671 15.910 3.888 1.00 91.69 204 THR A CA 1
ATOM 1600 C C . THR A 1 204 ? 7.154 17.153 4.597 1.00 91.69 204 THR A C 1
ATOM 1602 O O . THR A 1 204 ? 7.821 18.186 4.570 1.00 91.69 204 THR A O 1
ATOM 1605 N N . LEU A 1 205 ? 5.991 17.080 5.251 1.00 90.38 205 LEU A N 1
ATOM 1606 C CA . LEU A 1 205 ? 5.287 18.256 5.775 1.00 90.38 205 LEU A CA 1
ATOM 1607 C C . LEU A 1 205 ? 6.104 19.013 6.819 1.00 90.38 205 LEU A C 1
ATOM 1609 O O . LEU A 1 205 ? 6.054 20.237 6.851 1.00 90.38 205 LEU A O 1
ATOM 1613 N N . LYS A 1 206 ? 6.895 18.310 7.637 1.00 83.44 206 LYS A N 1
ATOM 1614 C CA . LYS A 1 206 ? 7.730 18.942 8.666 1.00 83.44 206 LYS A CA 1
ATOM 1615 C C . LYS A 1 206 ? 8.741 19.911 8.059 1.00 83.44 206 LYS A C 1
ATOM 1617 O O . LYS A 1 206 ? 8.892 21.024 8.548 1.00 83.44 206 LYS A O 1
ATOM 1622 N N . TYR A 1 207 ? 9.410 19.504 6.982 1.00 83.44 207 TYR A N 1
ATOM 1623 C CA . TYR A 1 207 ? 10.365 20.367 6.285 1.00 83.44 207 TYR A CA 1
ATOM 1624 C C . TYR A 1 207 ? 9.653 21.504 5.559 1.00 83.44 207 TYR A C 1
ATOM 1626 O O . TYR A 1 207 ? 10.082 22.646 5.648 1.00 83.44 207 TYR A O 1
ATOM 1634 N N . LEU A 1 208 ? 8.520 21.211 4.920 1.00 84.38 208 LEU A N 1
ATOM 1635 C CA . LEU A 1 208 ? 7.735 22.224 4.219 1.00 84.38 208 LEU A CA 1
ATOM 1636 C C . LEU A 1 208 ? 7.160 23.289 5.159 1.00 84.38 208 LEU A C 1
ATOM 1638 O O . LEU A 1 208 ? 7.051 24.440 4.757 1.00 84.38 208 LEU A O 1
ATOM 1642 N N . ALA A 1 209 ? 6.800 22.928 6.391 1.00 81.69 209 ALA A N 1
ATOM 1643 C CA . ALA A 1 209 ? 6.334 23.879 7.393 1.00 81.69 209 ALA A CA 1
ATOM 1644 C C . ALA A 1 209 ? 7.471 24.791 7.874 1.00 81.69 209 ALA A C 1
ATOM 1646 O O . ALA A 1 209 ? 7.267 25.991 8.022 1.00 81.69 209 ALA A O 1
ATOM 1647 N N . VAL A 1 210 ? 8.673 24.235 8.070 1.00 83.25 210 VAL A N 1
ATOM 1648 C CA . VAL A 1 210 ? 9.878 25.007 8.426 1.00 83.25 210 VAL A CA 1
ATOM 1649 C C . VAL A 1 210 ? 10.284 25.964 7.304 1.00 83.25 210 VAL A C 1
ATOM 1651 O O . VAL A 1 210 ? 10.671 27.092 7.585 1.00 83.25 210 VAL A O 1
ATOM 1654 N N . ASP A 1 211 ? 10.156 25.536 6.049 1.00 86.12 211 ASP A N 1
ATOM 1655 C CA . ASP A 1 211 ? 10.465 26.350 4.868 1.00 86.12 211 ASP A CA 1
ATOM 1656 C C . ASP A 1 211 ? 9.299 27.281 4.460 1.00 86.12 211 ASP A C 1
ATOM 1658 O O . ASP A 1 211 ? 9.305 27.821 3.353 1.00 86.12 211 ASP A O 1
ATOM 1662 N N . GLU A 1 212 ? 8.276 27.434 5.314 1.00 85.50 212 GLU A N 1
ATOM 1663 C CA . GLU A 1 212 ? 7.081 28.267 5.088 1.00 85.50 212 GLU A CA 1
ATOM 1664 C C . GLU A 1 212 ? 6.349 27.968 3.761 1.00 85.50 212 GLU A C 1
ATOM 1666 O O . GLU A 1 212 ? 5.716 28.829 3.152 1.00 85.50 212 GLU A O 1
ATOM 1671 N N . GLN A 1 213 ? 6.422 26.722 3.285 1.00 87.88 213 GLN A N 1
ATOM 1672 C CA . GLN A 1 213 ? 5.745 26.268 2.067 1.00 87.88 213 GLN A CA 1
ATOM 1673 C C . GLN A 1 213 ? 4.331 25.737 2.322 1.00 87.88 213 GLN A C 1
ATOM 1675 O O . GLN A 1 213 ? 3.573 25.566 1.364 1.00 87.88 213 GLN A O 1
ATOM 1680 N N . VAL A 1 214 ? 3.988 25.471 3.584 1.00 91.19 214 VAL A N 1
ATOM 1681 C CA . VAL A 1 214 ? 2.639 25.127 4.050 1.00 91.19 214 VAL A CA 1
ATOM 1682 C C . VAL A 1 214 ? 2.299 25.944 5.296 1.00 91.19 214 VAL A C 1
ATOM 1684 O O . VAL A 1 214 ? 3.156 26.179 6.146 1.00 91.19 214 VAL A O 1
ATOM 1687 N N . HIS A 1 215 ? 1.038 26.352 5.418 1.00 92.19 215 HIS A N 1
ATOM 1688 C CA . HIS A 1 215 ? 0.537 27.171 6.522 1.00 92.19 215 HIS A CA 1
ATOM 1689 C C . HIS A 1 215 ? -0.702 26.551 7.169 1.00 92.19 215 HIS A C 1
ATOM 1691 O O . HIS A 1 215 ? -1.398 25.741 6.554 1.00 92.19 215 HIS A O 1
ATOM 1697 N N . VAL A 1 216 ? -1.009 26.971 8.399 1.00 94.81 216 VAL A N 1
ATOM 1698 C CA . VAL A 1 216 ? -2.250 26.599 9.093 1.00 94.81 216 VAL A CA 1
ATOM 1699 C C . VAL A 1 216 ? -3.469 26.893 8.212 1.00 94.81 216 VAL A C 1
ATOM 1701 O O . VAL A 1 216 ? -3.567 27.949 7.590 1.00 94.81 216 VAL A O 1
ATOM 1704 N N . GLY A 1 217 ? -4.386 25.930 8.141 1.00 93.88 217 GLY A N 1
ATOM 1705 C CA . GLY A 1 217 ? -5.576 25.970 7.296 1.00 93.88 217 GLY A CA 1
ATOM 1706 C C . GLY A 1 217 ? -5.345 25.548 5.842 1.00 93.88 217 GLY A C 1
ATOM 1707 O O . GLY A 1 217 ? -6.317 25.438 5.100 1.00 93.88 217 GLY A O 1
ATOM 1708 N N . ASN A 1 218 ? -4.104 25.290 5.407 1.00 94.62 218 ASN A N 1
ATOM 1709 C CA . ASN A 1 218 ? -3.868 24.754 4.065 1.00 94.62 218 ASN A CA 1
ATOM 1710 C C . ASN A 1 218 ? -4.397 23.323 3.934 1.00 94.62 218 ASN A C 1
ATOM 1712 O O . ASN A 1 218 ? -4.117 22.474 4.783 1.00 94.62 218 ASN A O 1
ATOM 1716 N N . GLY A 1 219 ? -5.081 23.052 2.822 1.00 96.19 219 GLY A N 1
ATOM 1717 C CA . GLY A 1 219 ? -5.354 21.699 2.353 1.00 96.19 219 GLY A CA 1
ATOM 1718 C C . GLY A 1 2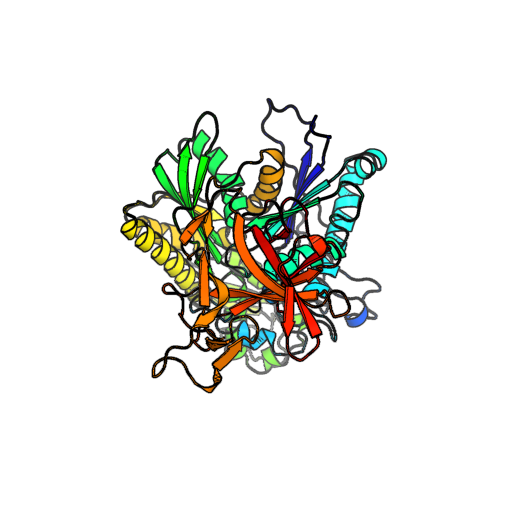19 ? -4.178 21.171 1.533 1.00 96.19 219 GLY A C 1
ATOM 1719 O O . GLY A 1 219 ? -3.734 21.815 0.575 1.00 96.19 219 GLY A O 1
ATOM 1720 N N . VAL A 1 220 ? -3.673 19.996 1.898 1.00 97.19 220 VAL A N 1
ATOM 1721 C CA . VAL A 1 220 ? -2.523 19.350 1.260 1.00 97.19 220 VAL A CA 1
ATOM 1722 C C . VAL A 1 220 ? -2.904 17.956 0.780 1.00 97.19 220 VAL A C 1
ATOM 1724 O O . VAL A 1 220 ? -3.356 17.124 1.564 1.00 97.19 220 VAL A O 1
ATOM 1727 N N . LEU A 1 221 ? -2.687 17.687 -0.505 1.00 97.31 221 LEU A N 1
ATOM 1728 C CA . LEU A 1 221 ? -2.805 16.358 -1.100 1.00 97.31 221 LEU A CA 1
ATOM 1729 C C . LEU A 1 221 ? -1.441 15.674 -1.091 1.00 97.31 221 LEU A C 1
ATOM 1731 O O . LEU A 1 221 ? -0.506 16.163 -1.721 1.00 97.31 221 LEU A O 1
ATOM 1735 N N . ILE A 1 222 ? -1.331 14.523 -0.437 1.00 97.38 222 ILE A N 1
ATOM 1736 C CA . ILE A 1 222 ? -0.204 13.614 -0.659 1.00 97.38 222 ILE A CA 1
ATOM 1737 C C . ILE A 1 222 ? -0.590 12.689 -1.800 1.00 97.38 222 ILE A C 1
ATOM 1739 O O . ILE A 1 222 ? -1.538 11.926 -1.656 1.00 97.38 222 ILE A O 1
ATOM 1743 N N . CYS A 1 223 ? 0.122 12.781 -2.919 1.00 97.38 223 CYS A N 1
ATOM 1744 C CA . CYS A 1 223 ? -0.079 11.955 -4.101 1.00 97.38 223 CYS A CA 1
ATOM 1745 C C . CYS A 1 223 ? 1.069 10.948 -4.193 1.00 97.38 223 CYS A C 1
ATOM 1747 O O . CYS A 1 223 ? 2.128 11.247 -4.753 1.00 97.38 223 CYS A O 1
ATOM 1749 N N . ASP A 1 224 ? 0.880 9.775 -3.595 1.00 96.81 224 ASP A N 1
ATOM 1750 C CA . ASP A 1 224 ? 1.839 8.682 -3.675 1.00 96.81 224 ASP A CA 1
ATOM 1751 C C . ASP A 1 224 ? 1.648 7.912 -4.976 1.00 96.81 224 ASP A C 1
ATOM 1753 O O . ASP A 1 224 ? 0.708 7.137 -5.131 1.00 96.81 224 ASP A O 1
ATOM 1757 N N . CYS A 1 225 ? 2.541 8.163 -5.929 1.00 96.50 225 CYS A N 1
ATOM 1758 C CA . CYS A 1 225 ? 2.588 7.462 -7.199 1.00 96.50 225 CYS A CA 1
ATOM 1759 C C . CYS A 1 225 ? 3.638 6.346 -7.108 1.00 96.50 225 CYS A C 1
ATOM 1761 O O . CYS A 1 225 ? 4.836 6.551 -7.342 1.00 96.50 225 CYS A O 1
ATOM 1763 N N . GLY A 1 226 ? 3.187 5.144 -6.756 1.00 94.56 226 GLY A N 1
ATOM 1764 C CA . GLY A 1 226 ? 4.012 3.948 -6.645 1.00 94.56 226 GLY A CA 1
ATOM 1765 C C . GLY A 1 226 ? 4.160 3.171 -7.957 1.00 94.56 226 GLY A C 1
ATOM 1766 O O . GLY A 1 226 ? 3.696 3.563 -9.028 1.00 94.56 226 GLY A O 1
ATOM 1767 N N . GLY A 1 227 ? 4.821 2.012 -7.872 1.00 92.44 227 GLY A N 1
ATOM 1768 C CA . GLY A 1 227 ? 4.926 1.089 -9.007 1.00 92.44 227 GLY A CA 1
ATOM 1769 C C . GLY A 1 227 ? 3.634 0.314 -9.275 1.00 92.44 227 GLY A C 1
ATOM 1770 O O . GLY A 1 227 ? 3.267 0.079 -10.420 1.00 92.44 227 GLY A O 1
ATOM 1771 N N . GLY A 1 228 ? 2.918 -0.083 -8.223 1.00 90.69 228 GLY A N 1
ATOM 1772 C CA . GLY A 1 228 ? 1.674 -0.850 -8.356 1.00 90.69 228 GLY A CA 1
ATOM 1773 C C . GLY A 1 228 ? 0.419 -0.020 -8.127 1.00 90.69 228 GLY A C 1
ATOM 1774 O O . GLY A 1 228 ? -0.541 -0.132 -8.883 1.00 90.69 228 GLY A O 1
ATOM 1775 N N . THR A 1 229 ? 0.438 0.806 -7.087 1.00 93.12 229 THR A N 1
ATOM 1776 C CA . THR A 1 229 ? -0.710 1.585 -6.629 1.00 93.12 229 THR A CA 1
ATOM 1777 C C . THR A 1 229 ? -0.424 3.073 -6.733 1.00 93.12 229 THR A C 1
ATOM 1779 O O . THR A 1 229 ? 0.735 3.500 -6.741 1.00 93.12 229 THR A O 1
ATOM 1782 N N . VAL A 1 230 ? -1.500 3.843 -6.832 1.00 95.25 230 VAL A N 1
ATOM 1783 C CA . VAL A 1 230 ? -1.500 5.278 -6.582 1.00 95.25 230 VAL A CA 1
ATOM 1784 C C . VAL A 1 230 ? -2.454 5.538 -5.431 1.00 95.25 230 VAL A C 1
ATOM 1786 O O . VAL A 1 230 ? -3.609 5.114 -5.489 1.00 95.25 230 VAL A O 1
ATOM 1789 N N . ASP A 1 231 ? -1.980 6.243 -4.412 1.00 94.56 231 ASP A N 1
ATOM 1790 C CA . ASP A 1 231 ? -2.719 6.545 -3.192 1.00 94.56 231 ASP A CA 1
ATOM 1791 C C . ASP A 1 231 ? -2.717 8.052 -2.939 1.00 94.56 231 ASP A C 1
ATOM 1793 O O . ASP A 1 231 ? -1.671 8.701 -2.937 1.00 94.56 231 ASP A O 1
ATOM 1797 N N . ILE A 1 232 ? -3.902 8.616 -2.710 1.00 95.75 232 ILE A N 1
ATOM 1798 C CA . ILE A 1 232 ? -4.090 10.042 -2.463 1.00 95.75 232 ILE A CA 1
ATOM 1799 C C . ILE A 1 232 ? -4.818 10.244 -1.142 1.00 95.75 232 ILE A C 1
ATOM 1801 O O . ILE A 1 232 ? -5.979 9.852 -0.991 1.00 95.75 232 ILE A O 1
ATOM 1805 N N . THR A 1 233 ? -4.152 10.915 -0.205 1.00 94.88 233 THR A N 1
ATOM 1806 C CA . THR A 1 233 ? -4.755 11.346 1.062 1.00 94.88 233 THR A CA 1
ATOM 1807 C C . THR A 1 233 ? -4.723 12.864 1.160 1.00 94.88 233 THR A C 1
ATOM 1809 O O . THR A 1 233 ? -3.716 13.499 0.843 1.00 94.88 233 THR A O 1
ATOM 1812 N N . THR A 1 234 ? -5.835 13.437 1.619 1.00 95.75 234 THR A N 1
ATOM 1813 C CA . THR A 1 234 ? -5.984 14.880 1.817 1.00 95.75 234 THR A CA 1
ATOM 1814 C C . THR A 1 234 ? -5.883 15.217 3.295 1.00 95.75 234 THR A C 1
ATOM 1816 O O . THR A 1 234 ? -6.643 14.675 4.098 1.00 95.75 234 THR A O 1
ATOM 1819 N N . TYR A 1 235 ? -5.003 16.150 3.644 1.00 95.94 235 TYR A N 1
ATOM 1820 C CA . TYR A 1 235 ? -4.811 16.644 5.003 1.00 95.94 235 TYR A CA 1
ATOM 1821 C C . TYR A 1 235 ? -5.112 18.137 5.110 1.00 95.94 235 TYR A C 1
ATOM 1823 O O . TYR A 1 235 ? -4.887 18.884 4.161 1.00 95.94 235 TYR A O 1
ATOM 1831 N N . THR A 1 236 ? -5.547 18.574 6.288 1.00 96.06 236 THR A N 1
ATOM 1832 C CA . THR A 1 236 ? -5.557 19.988 6.682 1.00 96.06 236 THR A CA 1
ATOM 1833 C C . THR A 1 236 ? -4.441 20.231 7.689 1.00 96.06 236 THR A C 1
ATOM 1835 O O . THR A 1 236 ? -4.315 19.484 8.661 1.00 96.06 236 THR A O 1
ATOM 1838 N N . ILE A 1 237 ? -3.642 21.279 7.481 1.00 95.38 237 ILE A N 1
ATOM 1839 C CA . ILE A 1 237 ? -2.632 21.711 8.455 1.00 95.38 237 ILE A CA 1
ATOM 1840 C C . ILE A 1 237 ? -3.328 22.425 9.613 1.00 95.38 237 ILE A C 1
ATOM 1842 O O . ILE A 1 237 ? -3.968 23.457 9.421 1.00 95.38 237 ILE A O 1
ATOM 1846 N N . ILE A 1 238 ? -3.192 21.883 10.819 1.00 94.69 238 ILE A N 1
ATOM 1847 C CA . ILE A 1 238 ? -3.816 22.408 12.039 1.00 94.69 238 ILE A CA 1
ATOM 1848 C C . ILE A 1 238 ? -2.858 23.320 12.790 1.00 94.69 238 ILE A C 1
ATOM 1850 O O . ILE A 1 238 ? -3.257 24.376 13.274 1.00 94.69 238 ILE A O 1
ATOM 1854 N N . ASN A 1 239 ? -1.589 22.929 12.857 1.00 92.19 239 ASN A N 1
ATOM 1855 C CA . ASN A 1 239 ? -0.556 23.713 13.505 1.00 92.19 239 ASN A CA 1
ATOM 1856 C C . ASN A 1 239 ? 0.798 23.491 12.828 1.00 92.19 239 ASN A C 1
ATOM 1858 O O . ASN A 1 239 ? 1.051 22.418 12.286 1.00 92.19 239 ASN A O 1
ATOM 1862 N N . THR A 1 240 ? 1.672 24.491 12.872 1.00 88.75 240 THR A N 1
ATOM 1863 C CA . THR A 1 240 ? 3.062 24.400 12.390 1.00 88.75 240 THR A CA 1
ATOM 1864 C C . THR A 1 240 ? 4.085 24.687 13.491 1.00 88.75 240 THR A C 1
ATOM 1866 O O . THR A 1 240 ? 5.273 24.441 13.296 1.00 88.75 240 THR A O 1
ATOM 1869 N N . THR A 1 241 ? 3.670 25.232 14.643 1.00 83.44 241 THR A N 1
ATOM 1870 C CA . THR A 1 241 ? 4.565 25.619 15.748 1.00 83.44 241 THR A CA 1
ATOM 1871 C C . THR A 1 241 ? 3.838 25.498 17.097 1.00 83.44 241 THR A C 1
ATOM 1873 O O . THR A 1 241 ? 2.719 25.992 17.217 1.00 83.44 241 THR A O 1
ATOM 1876 N N . PRO A 1 242 ? 4.429 24.894 18.150 1.00 81.62 242 PRO A N 1
ATOM 1877 C CA . PRO A 1 242 ? 5.799 24.371 18.238 1.00 81.62 242 PRO A CA 1
ATOM 1878 C C . PRO A 1 242 ? 6.016 23.051 17.486 1.00 81.62 242 PRO A C 1
ATOM 1880 O O . PRO A 1 242 ? 7.147 22.750 17.116 1.00 81.62 242 PRO A O 1
ATOM 1883 N N . GLU A 1 243 ? 4.948 22.302 17.214 1.00 83.06 243 GLU A N 1
ATOM 1884 C CA . GLU A 1 243 ? 4.981 21.035 16.483 1.00 83.06 243 GLU A CA 1
ATOM 1885 C C . GLU A 1 243 ? 4.003 21.073 15.305 1.00 83.06 243 GLU A C 1
ATOM 1887 O O . GLU A 1 243 ? 2.992 21.781 15.331 1.00 83.06 243 GLU A O 1
ATOM 1892 N N . LEU A 1 244 ? 4.333 20.323 14.252 1.00 86.75 244 LEU A N 1
ATOM 1893 C CA . LEU A 1 244 ? 3.452 20.154 13.106 1.00 86.75 244 LEU A CA 1
ATOM 1894 C C . LEU A 1 244 ? 2.286 19.245 13.499 1.00 86.75 244 LEU A C 1
ATOM 1896 O O . LEU A 1 244 ? 2.489 18.084 13.844 1.00 86.75 244 LEU A O 1
ATOM 1900 N N . GLU A 1 245 ? 1.069 19.742 13.324 1.00 90.69 245 GLU A N 1
ATOM 1901 C CA . GLU A 1 245 ? -0.155 18.972 13.491 1.00 90.69 245 GLU A CA 1
ATOM 1902 C C . GLU A 1 245 ? -0.994 19.034 12.219 1.00 90.69 245 GLU A C 1
ATOM 1904 O O . GLU A 1 245 ? -1.190 20.100 11.632 1.00 90.69 245 GLU A O 1
ATOM 1909 N N . PHE A 1 246 ? -1.542 17.893 11.816 1.00 92.56 246 PHE A N 1
ATOM 1910 C CA . PHE A 1 246 ? -2.434 17.783 10.669 1.00 92.56 246 PHE A CA 1
ATOM 1911 C C . PHE A 1 246 ? -3.506 16.720 10.925 1.00 92.56 246 PHE A C 1
ATOM 1913 O O . PHE A 1 246 ? -3.332 15.834 11.763 1.00 92.56 246 PHE A O 1
ATOM 1920 N N . GLU A 1 247 ? -4.627 16.805 10.217 1.00 92.75 247 GLU A N 1
ATOM 1921 C CA . GLU A 1 247 ? -5.710 15.814 10.276 1.00 92.75 247 GLU A CA 1
ATOM 1922 C C . GLU A 1 247 ? -6.209 15.464 8.874 1.00 92.75 247 GLU A C 1
ATOM 1924 O O . GLU A 1 247 ? -6.098 16.280 7.956 1.00 92.75 247 GLU A O 1
ATOM 1929 N N . GLU A 1 248 ? -6.721 14.244 8.680 1.00 93.19 248 GLU A N 1
ATOM 1930 C CA . GLU A 1 248 ? -7.304 13.856 7.390 1.00 93.19 248 GLU A CA 1
ATOM 1931 C C . GLU A 1 248 ? -8.569 14.680 7.118 1.00 93.19 248 GLU A C 1
ATOM 1933 O O . GLU A 1 248 ? -9.560 14.590 7.843 1.00 93.19 248 GLU A O 1
ATOM 1938 N N . LEU A 1 249 ? -8.565 15.445 6.028 1.00 93.62 249 LEU A N 1
ATOM 1939 C CA . LEU A 1 249 ? -9.725 16.217 5.594 1.00 93.62 249 LEU A CA 1
ATOM 1940 C C . LEU A 1 249 ? -10.794 15.292 4.998 1.00 93.62 249 LEU A C 1
ATOM 1942 O O . LEU A 1 249 ? -11.972 15.372 5.362 1.00 93.62 249 LEU A O 1
ATOM 1946 N N . LEU A 1 250 ? -10.363 14.386 4.116 1.00 92.94 250 LEU A N 1
ATOM 1947 C CA . LEU A 1 250 ? -11.210 13.518 3.299 1.00 92.94 250 LEU A CA 1
ATOM 1948 C C . LEU A 1 250 ? -10.822 12.047 3.449 1.00 92.94 250 LEU A C 1
ATOM 1950 O O . LEU A 1 250 ? -9.679 11.718 3.760 1.00 92.94 250 LEU A O 1
ATOM 1954 N N . VAL A 1 251 ? -11.767 11.152 3.146 1.00 90.38 251 VAL A N 1
ATOM 1955 C CA . VAL A 1 251 ? -11.435 9.744 2.898 1.00 90.38 251 VAL A CA 1
ATOM 1956 C C . VAL A 1 251 ? -10.542 9.680 1.658 1.00 90.38 251 VAL A C 1
ATOM 1958 O O . VAL A 1 251 ? -10.946 10.118 0.577 1.00 90.38 251 VAL A O 1
ATOM 1961 N N . GLY A 1 252 ? -9.334 9.142 1.831 1.00 89.81 252 GLY A N 1
ATOM 1962 C CA . GLY A 1 252 ? -8.380 8.989 0.738 1.00 89.81 252 GLY A CA 1
ATOM 1963 C C . GLY A 1 252 ? -8.890 8.061 -0.366 1.00 89.81 252 GLY A C 1
ATOM 1964 O O . GLY A 1 252 ? -9.724 7.181 -0.133 1.00 89.81 252 GLY A O 1
ATOM 1965 N N . VAL A 1 253 ? -8.367 8.267 -1.567 1.00 92.50 253 VAL A N 1
ATOM 1966 C CA . VAL A 1 253 ? -8.711 7.526 -2.787 1.00 92.50 253 VAL A CA 1
ATOM 1967 C C . VAL A 1 253 ? -7.454 6.936 -3.399 1.00 92.50 253 VAL A C 1
ATOM 1969 O O . VAL A 1 253 ? -6.345 7.340 -3.068 1.00 92.50 253 VAL A O 1
ATOM 1972 N N . GLY A 1 254 ? -7.614 5.989 -4.307 1.00 92.25 254 GLY A N 1
ATOM 1973 C CA . GLY A 1 254 ? -6.488 5.383 -4.990 1.00 92.25 254 GLY A CA 1
ATOM 1974 C C . GLY A 1 254 ? -6.937 4.334 -5.987 1.00 92.25 254 GLY A C 1
ATOM 1975 O O . GLY A 1 254 ? -8.133 4.075 -6.128 1.00 92.25 254 GLY A O 1
ATOM 1976 N N . GLY A 1 255 ? -5.965 3.734 -6.659 1.00 90.88 255 GLY A N 1
ATOM 1977 C CA . GLY A 1 255 ? -6.198 2.659 -7.612 1.00 90.88 255 GLY A CA 1
ATOM 1978 C C . GLY A 1 255 ? -4.923 1.898 -7.949 1.00 90.88 255 GLY A C 1
ATOM 1979 O O . GLY A 1 255 ? -3.807 2.340 -7.663 1.00 90.88 255 GLY A O 1
ATOM 1980 N N . LYS A 1 256 ? -5.079 0.735 -8.577 1.00 89.94 256 LYS A N 1
ATOM 1981 C CA . LYS A 1 256 ? -3.979 -0.107 -9.068 1.00 89.94 256 LYS A CA 1
ATOM 1982 C C . LYS A 1 256 ? -3.467 0.399 -10.431 1.00 89.94 256 LYS A C 1
ATOM 1984 O O . LYS A 1 256 ? -3.441 -0.346 -11.405 1.00 89.94 256 LYS A O 1
ATOM 1989 N N . CYS A 1 257 ? -3.099 1.681 -10.501 1.00 92.25 257 CYS A N 1
ATOM 1990 C CA . CYS A 1 257 ? -2.682 2.395 -11.718 1.00 92.25 257 CYS A CA 1
ATOM 1991 C C . CYS A 1 257 ? -1.256 2.980 -11.630 1.00 92.25 257 CYS A C 1
ATOM 1993 O O . CYS A 1 257 ? -0.949 3.998 -12.252 1.00 92.25 257 CYS A O 1
ATOM 1995 N N . GLY A 1 258 ? -0.375 2.343 -10.847 1.00 94.00 258 GLY A N 1
ATOM 1996 C CA . GLY A 1 258 ? 1.038 2.732 -10.739 1.00 94.00 258 GLY A CA 1
ATOM 1997 C C . GLY A 1 258 ? 1.852 2.473 -12.017 1.00 94.00 258 GLY A C 1
ATOM 1998 O O . GLY A 1 258 ? 1.334 1.985 -13.021 1.00 94.00 258 GLY A O 1
ATOM 1999 N N . SER A 1 259 ? 3.161 2.751 -11.982 1.00 94.94 259 SER A N 1
ATOM 2000 C CA . SER A 1 259 ? 4.022 2.692 -13.182 1.00 94.94 259 SER A CA 1
ATOM 2001 C C . SER A 1 259 ? 4.123 1.322 -13.869 1.00 94.94 259 SER A C 1
ATOM 2003 O O . SER A 1 259 ? 4.496 1.265 -15.037 1.00 94.94 259 SER A O 1
ATOM 2005 N N . THR A 1 260 ? 3.763 0.227 -13.196 1.00 92.44 260 THR A N 1
ATOM 2006 C CA . THR A 1 260 ? 3.682 -1.108 -13.815 1.00 92.44 260 THR A CA 1
ATOM 2007 C C . THR A 1 260 ? 2.533 -1.233 -14.817 1.00 92.44 260 THR A C 1
ATOM 2009 O O . THR A 1 260 ? 2.539 -2.148 -15.634 1.00 92.44 260 THR A O 1
ATOM 2012 N N . PHE A 1 261 ? 1.558 -0.315 -14.802 1.00 93.62 261 PHE A N 1
ATOM 2013 C CA . PHE A 1 261 ? 0.532 -0.232 -15.847 1.00 93.62 261 PHE A CA 1
ATOM 2014 C C . PHE A 1 261 ? 1.153 0.161 -17.192 1.00 93.62 261 PHE A C 1
ATOM 2016 O O . PHE A 1 261 ? 0.816 -0.403 -18.226 1.00 93.62 261 PHE A O 1
ATOM 2023 N N . ILE A 1 262 ? 2.148 1.047 -17.165 1.00 95.88 262 ILE A N 1
ATOM 2024 C CA . ILE A 1 262 ? 2.907 1.449 -18.355 1.00 95.88 262 ILE A CA 1
ATOM 2025 C C . ILE A 1 262 ? 3.656 0.241 -18.931 1.00 95.88 262 ILE A C 1
ATOM 2027 O O . ILE A 1 262 ? 3.662 0.047 -20.142 1.00 95.88 262 ILE A O 1
ATOM 2031 N N . ASP A 1 263 ? 4.227 -0.607 -18.066 1.00 94.19 263 ASP A N 1
ATOM 2032 C CA . ASP A 1 263 ? 4.893 -1.845 -18.495 1.00 94.19 263 ASP A CA 1
ATOM 2033 C C . ASP A 1 263 ? 3.935 -2.780 -19.214 1.00 94.19 263 ASP A C 1
ATOM 2035 O O . ASP A 1 263 ? 4.283 -3.344 -20.244 1.00 94.19 263 ASP A O 1
ATOM 2039 N N . ARG A 1 264 ? 2.721 -2.941 -18.682 1.00 91.19 264 ARG A N 1
ATOM 2040 C CA . ARG A 1 264 ? 1.709 -3.809 -19.287 1.00 91.19 264 ARG A CA 1
ATOM 2041 C C . ARG A 1 264 ? 1.250 -3.272 -20.639 1.00 91.19 264 ARG A C 1
ATOM 2043 O O . ARG A 1 264 ? 1.282 -4.023 -21.601 1.00 91.19 264 ARG A O 1
ATOM 2050 N N . LEU A 1 265 ? 0.991 -1.969 -20.751 1.00 94.12 265 LEU A N 1
ATOM 2051 C CA . LEU A 1 265 ? 0.644 -1.337 -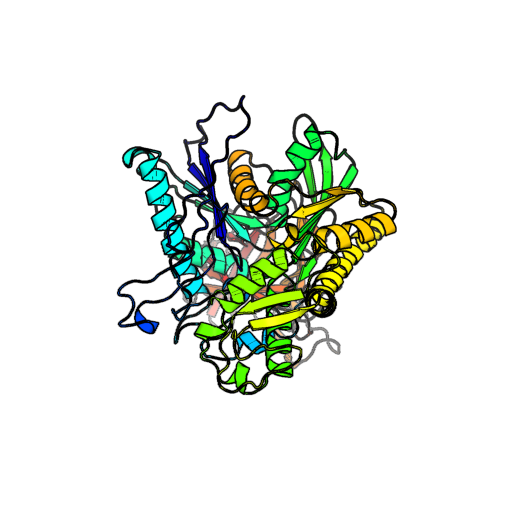22.030 1.00 94.12 265 LEU A CA 1
ATOM 2052 C C . LEU A 1 265 ? 1.754 -1.473 -23.081 1.00 94.12 265 LEU A C 1
ATOM 2054 O O . LEU A 1 265 ? 1.468 -1.685 -24.258 1.00 94.12 265 LEU A O 1
ATOM 2058 N N . PHE A 1 266 ? 3.018 -1.391 -22.665 1.00 95.88 266 PHE A N 1
ATOM 2059 C CA . PHE A 1 266 ? 4.152 -1.649 -23.547 1.00 95.88 266 PHE A CA 1
ATOM 2060 C C . PHE A 1 266 ? 4.214 -3.116 -23.995 1.00 95.88 266 PHE A C 1
ATOM 2062 O O . PHE A 1 266 ? 4.398 -3.393 -25.176 1.00 95.88 266 PHE A O 1
ATOM 2069 N N . LEU A 1 267 ? 4.015 -4.067 -23.082 1.00 93.19 267 LEU A N 1
ATOM 2070 C CA . LEU A 1 267 ? 3.983 -5.498 -23.404 1.00 93.19 267 LEU A CA 1
ATOM 2071 C C . LEU A 1 267 ? 2.800 -5.865 -24.314 1.00 93.19 267 LEU A C 1
ATOM 2073 O O . LEU A 1 267 ? 2.951 -6.696 -25.211 1.00 93.19 267 LEU A O 1
ATOM 2077 N N . ASP A 1 268 ? 1.646 -5.231 -24.128 1.00 92.62 268 ASP A N 1
ATOM 2078 C CA . ASP A 1 268 ? 0.483 -5.397 -24.999 1.00 92.62 268 ASP A CA 1
ATOM 2079 C C . ASP A 1 268 ? 0.764 -4.839 -26.394 1.00 92.62 268 ASP A C 1
ATOM 2081 O O . ASP A 1 268 ? 0.454 -5.487 -27.394 1.00 92.62 268 ASP A O 1
ATOM 2085 N N . TRP A 1 269 ? 1.424 -3.680 -26.479 1.00 96.25 269 TRP A N 1
ATOM 2086 C CA . TRP A 1 269 ? 1.888 -3.127 -27.748 1.00 96.25 269 TRP A CA 1
ATOM 2087 C C . TRP A 1 269 ? 2.899 -4.048 -28.442 1.00 96.25 269 TRP A C 1
ATOM 2089 O O . TRP A 1 269 ? 2.777 -4.283 -29.643 1.00 96.25 269 TRP A O 1
ATOM 2099 N N . MET A 1 270 ? 3.839 -4.644 -27.701 1.00 96.06 270 MET A N 1
ATOM 2100 C CA . MET A 1 270 ? 4.780 -5.638 -28.235 1.00 96.06 270 MET A CA 1
ATOM 2101 C C . MET A 1 270 ? 4.050 -6.860 -28.801 1.00 96.06 270 MET A C 1
ATOM 2103 O O . MET A 1 270 ? 4.362 -7.320 -29.898 1.00 96.06 270 MET A O 1
ATOM 2107 N N . SER A 1 271 ? 3.049 -7.360 -28.076 1.00 94.25 271 SER A N 1
ATOM 2108 C CA . SER A 1 271 ? 2.231 -8.502 -28.498 1.00 94.25 271 SER A CA 1
ATOM 2109 C C . SER A 1 271 ? 1.409 -8.158 -29.745 1.00 94.25 271 SER A C 1
ATOM 2111 O O . SER A 1 271 ? 1.366 -8.930 -30.698 1.00 94.25 271 SER A O 1
ATOM 2113 N N . ALA A 1 272 ? 0.812 -6.964 -29.795 1.00 95.69 272 ALA A N 1
ATOM 2114 C CA . ALA A 1 272 ? 0.052 -6.493 -30.951 1.00 95.69 272 ALA A CA 1
ATOM 2115 C C . ALA A 1 272 ? 0.931 -6.249 -32.191 1.00 95.69 272 ALA A C 1
ATOM 2117 O O . ALA A 1 272 ? 0.483 -6.490 -33.310 1.00 95.69 272 ALA A O 1
ATOM 2118 N N . THR A 1 273 ? 2.169 -5.789 -31.995 1.00 95.94 273 THR A N 1
ATOM 2119 C CA . THR A 1 273 ? 3.093 -5.421 -33.081 1.00 95.94 273 THR A CA 1
ATOM 2120 C C . THR A 1 273 ? 3.818 -6.639 -33.654 1.00 95.94 273 THR A C 1
ATOM 2122 O O . THR A 1 273 ? 3.924 -6.777 -34.869 1.00 95.94 273 THR A O 1
ATOM 2125 N N . PHE A 1 274 ? 4.288 -7.549 -32.796 1.00 95.94 274 PHE A N 1
ATOM 2126 C CA . PHE A 1 274 ? 5.156 -8.668 -33.194 1.00 95.94 274 PHE A CA 1
ATOM 2127 C C . PHE A 1 274 ? 4.484 -10.046 -33.092 1.00 95.94 274 PHE A C 1
ATOM 2129 O O . PHE A 1 274 ? 5.033 -11.046 -33.567 1.00 95.94 274 PHE A O 1
ATOM 2136 N N . GLY A 1 275 ? 3.304 -10.131 -32.472 1.00 94.44 275 GLY A N 1
ATOM 2137 C CA . GLY A 1 275 ? 2.528 -11.360 -32.323 1.00 94.44 275 GLY A CA 1
ATOM 2138 C C . GLY A 1 275 ? 3.362 -12.526 -31.797 1.00 94.44 275 GLY A C 1
ATOM 2139 O O . GLY A 1 275 ? 4.118 -12.414 -30.831 1.00 94.44 275 GLY A O 1
ATOM 2140 N N . THR A 1 276 ? 3.289 -13.664 -32.492 1.00 94.12 276 THR A N 1
ATOM 2141 C CA . THR A 1 276 ? 3.974 -14.900 -32.075 1.00 94.12 276 THR A CA 1
ATOM 2142 C C . THR A 1 276 ? 5.501 -14.800 -32.009 1.00 94.12 276 THR A C 1
ATOM 2144 O O . THR A 1 276 ? 6.119 -15.619 -31.322 1.00 94.12 276 THR A O 1
ATOM 2147 N N . ALA A 1 277 ? 6.123 -13.819 -32.679 1.00 95.38 277 ALA A N 1
ATOM 2148 C CA . ALA A 1 277 ? 7.561 -13.591 -32.567 1.00 95.38 277 ALA A CA 1
ATOM 2149 C C . ALA A 1 277 ? 7.954 -13.089 -31.169 1.00 95.38 277 ALA A C 1
ATOM 2151 O O . ALA A 1 277 ? 9.019 -13.459 -30.672 1.00 95.38 277 ALA A O 1
ATOM 2152 N N . PHE A 1 278 ? 7.066 -12.334 -30.517 1.00 94.81 278 PHE A N 1
ATOM 2153 C CA . PHE A 1 278 ? 7.209 -11.884 -29.136 1.00 94.81 278 PHE A CA 1
ATOM 2154 C C . PHE A 1 278 ? 6.576 -12.866 -28.139 1.00 94.81 278 PHE A C 1
ATOM 2156 O O . PHE A 1 278 ? 7.242 -13.315 -27.203 1.00 94.81 278 PHE A O 1
ATOM 2163 N N . ASP A 1 279 ? 5.324 -13.272 -28.363 1.00 90.94 279 ASP A N 1
ATOM 2164 C CA . ASP A 1 279 ? 4.568 -14.126 -27.433 1.00 90.94 279 ASP A CA 1
ATOM 2165 C C . ASP A 1 279 ? 5.184 -15.517 -27.271 1.00 90.94 279 ASP A C 1
ATOM 2167 O O . ASP A 1 279 ? 5.137 -16.117 -26.193 1.00 90.94 279 ASP A O 1
ATOM 2171 N N . GLY A 1 280 ? 5.807 -16.021 -28.340 1.00 90.12 280 GLY A N 1
ATOM 2172 C CA . GLY A 1 280 ? 6.517 -17.295 -28.347 1.00 90.12 280 GLY A CA 1
ATOM 2173 C C . GLY A 1 280 ? 7.852 -17.270 -27.597 1.00 90.12 280 GLY A C 1
ATOM 2174 O O . GLY A 1 280 ? 8.490 -18.318 -27.469 1.00 90.12 280 GLY A O 1
ATOM 2175 N N . LEU A 1 281 ? 8.308 -16.108 -27.110 1.00 90.06 281 LEU A N 1
ATOM 2176 C CA . LEU A 1 281 ? 9.540 -16.021 -26.336 1.00 90.06 281 LEU A CA 1
ATOM 2177 C C . LEU A 1 281 ? 9.365 -16.578 -24.914 1.00 90.06 281 LEU A C 1
ATOM 2179 O O . LEU A 1 281 ? 8.339 -16.352 -24.262 1.00 90.06 281 LEU A O 1
ATOM 2183 N N . PRO A 1 282 ? 10.412 -17.225 -24.361 1.00 86.56 282 PRO A N 1
ATOM 2184 C CA . PRO A 1 282 ? 10.420 -17.645 -22.965 1.00 86.56 282 PRO A CA 1
ATOM 2185 C C . PRO A 1 282 ? 10.154 -16.474 -22.013 1.00 86.56 282 PRO A C 1
ATOM 2187 O O . PRO A 1 282 ? 10.754 -15.408 -22.169 1.00 86.56 282 PRO A O 1
ATOM 2190 N N . ALA A 1 283 ? 9.349 -16.702 -20.969 1.00 81.00 283 ALA A N 1
ATOM 2191 C CA . ALA A 1 283 ? 8.977 -15.679 -19.988 1.00 81.00 283 ALA A CA 1
ATOM 2192 C C . ALA A 1 283 ? 10.190 -14.908 -19.440 1.00 81.00 283 ALA A C 1
ATOM 2194 O O . ALA A 1 283 ? 10.174 -13.685 -19.427 1.00 81.00 283 ALA A O 1
ATOM 2195 N N . LYS A 1 284 ? 11.300 -15.586 -19.117 1.00 81.88 284 LYS A N 1
ATOM 2196 C CA . LYS A 1 284 ? 12.544 -14.949 -18.634 1.00 81.88 284 LYS A CA 1
ATOM 2197 C C . LYS A 1 284 ? 13.117 -13.848 -19.544 1.00 81.88 284 LYS A C 1
ATOM 2199 O O . LYS A 1 284 ? 13.844 -12.990 -19.064 1.00 81.88 284 LYS A O 1
ATOM 2204 N N . LYS A 1 285 ? 12.804 -13.844 -20.847 1.00 87.19 285 LYS A N 1
ATOM 2205 C CA . LYS A 1 285 ? 13.240 -12.789 -21.779 1.00 87.19 285 LYS A CA 1
ATOM 2206 C C . LYS A 1 285 ? 12.344 -11.547 -21.746 1.00 87.19 285 LYS A C 1
ATOM 2208 O O . LYS A 1 285 ? 12.828 -10.459 -22.037 1.00 87.19 285 LYS A O 1
ATOM 2213 N N . ARG A 1 286 ? 11.074 -11.691 -21.360 1.00 88.06 286 ARG A N 1
ATOM 2214 C CA . ARG A 1 286 ? 10.050 -10.630 -21.422 1.00 88.06 286 ARG A CA 1
ATOM 2215 C C . ARG A 1 286 ? 9.460 -10.224 -20.064 1.00 88.06 286 ARG A C 1
ATOM 2217 O O . ARG A 1 286 ? 8.795 -9.205 -19.981 1.00 88.06 286 ARG A O 1
ATOM 2224 N N . ALA A 1 287 ? 9.705 -11.002 -19.012 1.00 83.56 287 ALA A N 1
ATOM 2225 C CA . ALA A 1 287 ? 9.213 -10.782 -17.651 1.00 83.56 287 ALA A CA 1
ATOM 2226 C C . ALA A 1 287 ? 9.932 -9.616 -16.939 1.00 83.56 287 ALA A C 1
ATOM 2228 O O . ALA A 1 287 ? 11.002 -9.191 -17.390 1.00 83.56 287 ALA A O 1
ATOM 2229 N N . PRO A 1 288 ? 9.405 -9.109 -15.801 1.00 84.25 288 PRO A N 1
ATOM 2230 C CA . PRO A 1 288 ? 10.015 -8.009 -15.072 1.00 84.25 288 PRO A CA 1
ATOM 2231 C C . PRO A 1 288 ? 11.477 -8.294 -14.754 1.00 84.25 288 PRO A C 1
ATOM 2233 O O . PRO A 1 288 ? 11.837 -9.313 -14.167 1.00 84.25 288 PRO A O 1
ATOM 2236 N N . GLY A 1 289 ? 12.305 -7.335 -15.152 1.00 81.31 289 GLY A N 1
ATOM 2237 C CA . GLY A 1 289 ? 13.758 -7.329 -15.070 1.00 81.31 289 GLY A CA 1
ATOM 2238 C C . GLY A 1 289 ? 14.501 -8.477 -15.747 1.00 81.31 289 GLY A C 1
ATOM 2239 O O . GLY A 1 289 ? 15.630 -8.785 -15.356 1.00 81.31 289 GLY A O 1
ATOM 2240 N N . SER A 1 290 ? 13.923 -9.005 -16.825 1.00 86.69 290 SER A N 1
ATOM 2241 C CA . SER A 1 290 ? 14.721 -9.363 -17.994 1.00 86.69 290 SER A CA 1
ATOM 2242 C C . SER A 1 290 ? 15.534 -8.154 -18.489 1.00 86.69 290 SER A C 1
ATOM 2244 O O . SER A 1 290 ? 15.226 -7.009 -18.153 1.00 86.69 290 SER A O 1
ATOM 2246 N N . LYS A 1 291 ? 16.564 -8.382 -19.316 1.00 89.62 291 LYS A N 1
ATOM 2247 C CA . LYS A 1 291 ? 17.361 -7.286 -19.907 1.00 89.62 291 LYS A CA 1
ATOM 2248 C C . LYS A 1 291 ? 16.464 -6.278 -20.643 1.00 89.62 291 LYS A C 1
ATOM 2250 O O . LYS A 1 291 ? 16.561 -5.086 -20.387 1.00 89.62 291 LYS A O 1
ATOM 2255 N N . PHE A 1 292 ? 15.546 -6.796 -21.455 1.00 93.00 292 PHE A N 1
ATOM 2256 C CA . PHE A 1 292 ? 14.551 -6.036 -22.207 1.00 93.00 292 PHE A CA 1
ATOM 2257 C C . PHE A 1 292 ? 13.715 -5.107 -21.315 1.00 93.00 292 PHE A C 1
ATOM 2259 O O . PHE A 1 292 ? 13.660 -3.904 -21.553 1.00 93.00 292 PHE A O 1
ATOM 2266 N N . MET A 1 293 ? 13.136 -5.629 -20.228 1.00 91.69 293 MET A N 1
ATOM 2267 C CA . MET A 1 293 ? 12.336 -4.794 -19.327 1.00 91.69 293 MET A CA 1
ATOM 2268 C C . MET A 1 293 ? 13.191 -3.819 -18.509 1.00 91.69 293 MET A C 1
ATOM 2270 O O . MET A 1 293 ? 12.712 -2.742 -18.183 1.00 91.69 293 MET A O 1
ATOM 2274 N N . LEU A 1 294 ? 14.450 -4.143 -18.183 1.00 89.62 294 LEU A N 1
ATOM 2275 C CA . LEU A 1 294 ? 15.352 -3.178 -17.532 1.00 89.62 294 LEU A CA 1
ATOM 2276 C C . LEU A 1 294 ? 15.713 -2.006 -18.455 1.00 89.62 294 LEU A C 1
ATOM 2278 O O . LEU A 1 294 ? 15.861 -0.886 -17.973 1.00 89.62 294 LEU A O 1
ATOM 2282 N N . GLU A 1 295 ? 15.868 -2.249 -19.757 1.00 93.12 295 GLU A N 1
ATOM 2283 C CA . GLU A 1 295 ? 16.090 -1.192 -20.751 1.00 93.12 295 GLU A CA 1
ATOM 2284 C C . GLU A 1 295 ? 14.829 -0.341 -20.939 1.00 93.12 295 GLU A C 1
ATOM 2286 O O . GLU A 1 295 ? 14.921 0.885 -20.920 1.00 93.12 295 GLU A O 1
ATOM 2291 N N . PHE A 1 296 ? 13.643 -0.959 -20.975 1.00 94.69 296 PHE A N 1
ATOM 2292 C CA . PHE A 1 296 ? 12.380 -0.217 -20.999 1.00 94.69 296 PHE A CA 1
ATOM 2293 C C . PHE A 1 296 ? 12.159 0.632 -19.734 1.00 94.69 296 PHE A C 1
ATOM 2295 O O . PHE A 1 296 ? 11.743 1.785 -19.827 1.00 94.69 296 PHE A O 1
ATOM 2302 N N . GLU A 1 297 ? 12.499 0.122 -18.544 1.00 91.56 297 GLU A N 1
ATOM 2303 C CA . GLU A 1 297 ? 12.461 0.912 -17.303 1.00 91.56 297 GLU A CA 1
ATOM 2304 C C . GLU A 1 297 ? 13.341 2.166 -17.394 1.00 91.56 297 GLU A C 1
ATOM 2306 O O . GLU A 1 297 ? 12.915 3.242 -16.976 1.00 91.56 297 GLU A O 1
ATOM 2311 N N . ARG A 1 298 ? 14.539 2.066 -17.989 1.00 89.81 298 ARG A N 1
ATOM 2312 C CA . ARG A 1 298 ? 15.401 3.238 -18.230 1.00 89.81 298 ARG A CA 1
ATOM 2313 C C . ARG A 1 298 ? 14.748 4.222 -19.195 1.00 89.81 298 ARG A C 1
ATOM 2315 O O . ARG A 1 298 ? 14.696 5.408 -18.882 1.00 89.81 298 ARG A O 1
ATOM 2322 N N . ALA A 1 299 ? 14.169 3.731 -20.291 1.00 92.81 299 ALA A N 1
ATOM 2323 C CA . ALA A 1 299 ? 13.438 4.568 -21.238 1.00 92.81 299 ALA A CA 1
ATOM 2324 C C . ALA A 1 299 ? 12.273 5.323 -20.562 1.00 92.81 299 ALA A C 1
ATOM 2326 O O . ALA A 1 299 ? 12.097 6.518 -20.795 1.00 92.81 299 ALA A O 1
ATOM 2327 N N . LYS A 1 300 ? 11.524 4.681 -19.648 1.00 92.75 300 LYS A N 1
ATOM 2328 C CA . LYS A 1 300 ? 10.479 5.355 -18.849 1.00 92.75 300 LYS A CA 1
ATOM 2329 C C . LYS A 1 300 ? 11.029 6.480 -17.966 1.00 92.75 300 LYS A C 1
ATOM 2331 O O . LYS A 1 300 ? 10.345 7.487 -17.786 1.00 92.75 300 LYS A O 1
ATOM 2336 N N . PHE A 1 301 ? 12.218 6.310 -17.383 1.00 88.00 301 PHE A N 1
ATOM 2337 C CA . PHE A 1 301 ? 12.864 7.356 -16.578 1.00 88.00 301 PHE A CA 1
ATOM 2338 C C . PHE A 1 301 ? 13.349 8.532 -17.434 1.00 88.00 301 PHE A C 1
ATOM 2340 O O . PHE A 1 301 ? 13.246 9.676 -16.997 1.00 88.00 301 PHE A O 1
ATOM 2347 N N . GLU A 1 302 ? 13.846 8.264 -18.642 1.00 88.50 302 GLU A N 1
ATOM 2348 C CA . GLU A 1 302 ? 14.335 9.279 -19.587 1.00 88.50 302 GLU A CA 1
ATOM 2349 C C . GLU A 1 302 ? 13.205 10.013 -20.332 1.00 88.50 302 GLU A C 1
ATOM 2351 O O . GLU A 1 302 ? 13.409 11.100 -20.883 1.00 88.50 302 GLU A O 1
ATOM 2356 N N . PHE A 1 303 ? 11.987 9.468 -20.326 1.00 92.62 303 PHE A N 1
ATOM 2357 C CA . PHE A 1 303 ? 10.849 10.102 -20.977 1.00 92.62 303 PHE A CA 1
ATOM 2358 C C . PHE A 1 303 ? 10.487 11.457 -20.337 1.00 92.62 303 PHE A C 1
ATOM 2360 O O . PHE A 1 303 ? 10.283 11.580 -19.124 1.00 92.62 303 PHE A O 1
ATOM 2367 N N . GLY A 1 304 ? 10.383 12.487 -21.184 1.00 88.44 304 GLY A N 1
ATOM 2368 C CA . GLY A 1 304 ? 10.127 13.878 -20.795 1.00 88.44 304 GLY A CA 1
ATOM 2369 C C . GLY A 1 304 ? 11.370 14.777 -20.727 1.00 88.44 304 GLY A C 1
ATOM 2370 O O . GLY A 1 304 ? 11.224 15.971 -20.484 1.00 88.44 304 GLY A O 1
ATOM 2371 N N . TYR A 1 305 ? 12.583 14.252 -20.954 1.00 84.31 305 TYR A N 1
ATOM 2372 C CA . TYR A 1 305 ? 13.808 15.071 -21.003 1.00 84.31 305 TYR A CA 1
ATOM 2373 C C . TYR A 1 305 ? 14.103 15.677 -22.383 1.00 84.31 305 TYR A C 1
ATOM 2375 O O . TYR A 1 305 ? 14.701 16.750 -22.459 1.00 84.31 305 TYR A O 1
ATOM 2383 N N . SER A 1 306 ? 13.697 15.006 -23.463 1.00 77.56 306 SER A N 1
ATOM 2384 C CA . SER A 1 306 ? 13.904 15.454 -24.843 1.00 77.56 306 SER A CA 1
ATOM 2385 C C . SER A 1 306 ? 12.629 15.282 -25.665 1.00 77.56 306 SER A C 1
ATOM 2387 O O . SER A 1 306 ? 11.918 14.282 -25.543 1.00 77.56 306 SER A O 1
ATOM 2389 N N . ASN A 1 307 ? 12.360 16.260 -26.530 1.00 69.62 307 ASN A N 1
ATOM 2390 C CA . ASN A 1 307 ? 11.247 16.209 -27.478 1.00 69.62 307 ASN A CA 1
ATOM 2391 C C . ASN A 1 307 ? 11.569 15.359 -28.717 1.00 69.62 307 ASN A C 1
ATOM 2393 O O . ASN A 1 307 ? 10.646 14.980 -29.434 1.00 69.62 307 ASN A O 1
ATOM 2397 N N . ASP A 1 308 ? 12.845 15.039 -28.947 1.00 66.12 308 ASP A N 1
ATOM 2398 C CA . ASP A 1 308 ? 13.331 14.441 -30.192 1.00 66.12 308 ASP A CA 1
ATOM 2399 C C . ASP A 1 308 ? 14.148 13.175 -29.898 1.00 66.12 308 ASP A C 1
ATOM 2401 O O . ASP A 1 308 ? 15.376 13.152 -29.954 1.00 66.12 308 ASP A O 1
ATOM 2405 N N . THR A 1 309 ? 13.451 12.116 -29.488 1.00 71.19 309 THR A N 1
ATOM 2406 C CA . THR A 1 309 ? 14.079 10.843 -29.122 1.00 71.19 309 THR A CA 1
ATOM 2407 C C . THR A 1 309 ? 13.207 9.682 -29.566 1.00 71.19 309 THR A C 1
ATOM 2409 O O . THR A 1 309 ? 12.041 9.557 -29.185 1.00 71.19 309 THR A O 1
ATOM 2412 N N . ARG A 1 310 ? 13.798 8.825 -30.397 1.00 86.62 310 ARG A N 1
ATOM 2413 C CA . ARG A 1 310 ? 13.403 7.426 -30.490 1.00 86.62 310 ARG A CA 1
ATOM 2414 C C . ARG A 1 310 ? 13.998 6.707 -29.280 1.00 86.62 310 ARG A C 1
ATOM 2416 O O . ARG A 1 310 ? 15.123 7.002 -28.885 1.00 86.62 310 ARG A O 1
ATOM 2423 N N . PHE A 1 311 ? 13.233 5.807 -28.689 1.00 92.19 311 PHE A N 1
ATOM 2424 C CA . PHE A 1 311 ? 13.688 4.900 -27.648 1.00 92.19 311 PHE A CA 1
ATOM 2425 C C . PHE A 1 311 ? 14.072 3.582 -28.284 1.00 92.19 311 PHE A C 1
ATOM 2427 O O . PHE A 1 311 ? 13.410 3.129 -29.216 1.00 92.19 311 PHE A O 1
ATOM 2434 N N . GLU A 1 312 ? 15.115 2.970 -27.747 1.00 93.56 312 GLU A N 1
ATOM 2435 C CA . GLU A 1 312 ? 15.646 1.717 -28.248 1.00 93.56 312 GLU A CA 1
ATOM 2436 C C . GLU A 1 312 ? 15.772 0.717 -27.103 1.00 93.56 312 GLU A C 1
ATOM 2438 O O . GLU A 1 312 ? 16.315 1.026 -26.040 1.00 93.56 312 GLU A O 1
ATOM 2443 N N . VAL A 1 313 ? 15.250 -0.490 -27.312 1.00 95.19 313 VAL A N 1
ATOM 2444 C CA . VAL A 1 313 ? 15.342 -1.594 -26.353 1.00 95.19 313 VAL A CA 1
ATOM 2445 C C . VAL A 1 313 ? 15.722 -2.877 -27.078 1.00 95.19 313 VAL A C 1
ATOM 2447 O O . VAL A 1 313 ? 15.201 -3.190 -28.143 1.00 95.19 313 VAL A O 1
ATOM 2450 N N . SER A 1 314 ? 16.633 -3.645 -26.496 1.00 95.31 314 SER A N 1
ATOM 2451 C CA . SER A 1 314 ? 17.163 -4.862 -27.100 1.00 95.31 314 SER A CA 1
ATOM 2452 C C . SER A 1 314 ? 16.313 -6.080 -26.748 1.00 95.31 314 SER A C 1
ATOM 2454 O O . SER A 1 314 ? 16.057 -6.389 -25.577 1.00 95.31 314 SER A O 1
ATOM 2456 N N . LEU A 1 315 ? 15.913 -6.831 -27.771 1.00 95.50 315 LEU A N 1
ATOM 2457 C CA . LEU A 1 315 ? 15.278 -8.133 -27.617 1.00 95.50 315 LEU A CA 1
ATOM 2458 C C . LEU A 1 315 ? 15.441 -8.942 -28.901 1.00 95.50 315 LEU A C 1
ATOM 2460 O O . LEU A 1 315 ? 14.870 -8.637 -29.941 1.00 95.50 315 LEU A O 1
ATOM 2464 N N . ASN A 1 316 ? 16.186 -10.040 -28.803 1.00 94.81 316 ASN A N 1
ATOM 2465 C CA . ASN A 1 316 ? 16.307 -10.980 -29.908 1.00 94.81 316 ASN A CA 1
ATOM 2466 C C . ASN A 1 316 ? 14.988 -11.755 -30.092 1.00 94.81 316 ASN A C 1
ATOM 2468 O O . ASN A 1 316 ? 14.636 -12.590 -29.240 1.00 94.81 316 ASN A O 1
ATOM 2472 N N . MET A 1 317 ? 14.313 -11.481 -31.212 1.00 95.25 317 MET A N 1
ATOM 2473 C CA . MET A 1 317 ? 13.095 -12.124 -31.700 1.00 95.25 317 MET A CA 1
ATOM 2474 C C . MET A 1 317 ? 13.401 -12.849 -33.025 1.00 95.25 317 MET A C 1
ATOM 2476 O O . MET A 1 317 ? 13.110 -12.314 -34.086 1.00 95.25 317 MET A O 1
ATOM 2480 N N . PRO A 1 318 ? 13.917 -14.097 -33.011 1.00 92.06 318 PRO A N 1
ATOM 2481 C CA . PRO A 1 318 ? 14.394 -14.777 -34.228 1.00 92.06 318 PRO A CA 1
ATOM 2482 C C . PRO A 1 318 ? 13.333 -15.017 -35.312 1.00 92.06 318 PRO A C 1
ATOM 2484 O O . PRO A 1 318 ? 13.659 -15.462 -36.405 1.00 92.06 318 PRO A O 1
ATOM 2487 N N . LYS A 1 319 ? 12.055 -14.848 -34.961 1.00 92.50 319 LYS A N 1
ATOM 2488 C CA . LYS A 1 319 ? 10.904 -15.023 -35.852 1.00 92.50 319 LYS A CA 1
ATOM 2489 C C . LYS A 1 319 ? 10.318 -13.690 -36.333 1.00 92.50 319 LYS A C 1
ATOM 2491 O O . LYS A 1 319 ? 9.314 -13.721 -37.034 1.00 92.50 319 LYS A O 1
ATOM 2496 N N . ALA A 1 320 ? 10.857 -12.557 -35.884 1.00 93.00 320 ALA A N 1
ATOM 2497 C CA . ALA A 1 320 ? 10.437 -11.240 -36.338 1.00 93.00 320 ALA A CA 1
ATOM 2498 C C . ALA A 1 320 ? 11.244 -10.857 -37.581 1.00 93.00 320 ALA A C 1
ATOM 2500 O O . ALA A 1 320 ? 12.440 -11.126 -37.650 1.00 93.00 320 ALA A O 1
ATOM 2501 N N . GLU A 1 321 ? 10.574 -10.241 -38.548 1.00 89.88 321 GLU A N 1
ATOM 2502 C CA . GLU A 1 321 ? 11.212 -9.641 -39.718 1.00 89.88 321 GLU A CA 1
ATOM 2503 C C . GLU A 1 321 ? 11.516 -8.163 -39.439 1.00 89.88 321 GLU A C 1
ATOM 2505 O O . GLU A 1 321 ? 10.845 -7.524 -38.618 1.00 89.88 321 GLU A O 1
ATOM 2510 N N . SER A 1 322 ? 12.514 -7.624 -40.139 1.00 92.94 322 SER A N 1
ATOM 2511 C CA . SER A 1 322 ? 12.842 -6.197 -40.131 1.00 92.94 322 SER A CA 1
ATOM 2512 C C . SER A 1 322 ? 11.611 -5.329 -40.440 1.00 92.94 322 SER A C 1
ATOM 2514 O O . SER A 1 322 ? 10.840 -5.613 -41.359 1.00 92.94 322 SER A O 1
ATOM 2516 N N . SER A 1 323 ? 11.413 -4.256 -39.676 1.00 93.81 323 SER A N 1
ATOM 2517 C CA . SER A 1 323 ? 10.272 -3.342 -39.815 1.00 93.81 323 SER A CA 1
ATOM 2518 C C . SER A 1 323 ? 10.629 -1.930 -39.348 1.00 93.81 323 SER A C 1
ATOM 2520 O O . SER A 1 323 ? 11.736 -1.677 -38.885 1.00 93.81 323 SER A O 1
ATOM 2522 N N . GLU A 1 324 ? 9.679 -0.992 -39.406 1.00 92.81 324 GLU A N 1
ATOM 2523 C CA . GLU A 1 324 ? 9.892 0.348 -38.835 1.00 92.81 324 GLU A CA 1
ATOM 2524 C C . GLU A 1 324 ? 10.132 0.337 -37.311 1.00 92.81 324 GLU A C 1
ATOM 2526 O O . GLU A 1 324 ? 10.690 1.295 -36.776 1.00 92.81 324 GLU A O 1
ATOM 2531 N N . TYR A 1 325 ? 9.724 -0.744 -36.632 1.00 95.19 325 TYR A N 1
ATOM 2532 C CA . TYR A 1 325 ? 9.801 -0.913 -35.180 1.00 95.19 325 TYR A CA 1
ATOM 2533 C C . TYR A 1 325 ? 10.852 -1.935 -34.733 1.00 95.19 325 TYR A C 1
ATOM 2535 O O . TYR A 1 325 ? 11.099 -2.037 -33.533 1.00 95.19 325 TYR A O 1
ATOM 2543 N N . TYR A 1 326 ? 11.447 -2.708 -35.648 1.00 96.94 326 TYR A N 1
ATOM 2544 C CA . TYR A 1 326 ? 12.424 -3.745 -35.311 1.00 96.94 326 TYR A CA 1
ATOM 2545 C C . TYR A 1 326 ? 13.545 -3.816 -36.337 1.00 96.94 326 TYR A C 1
ATOM 2547 O O . TYR A 1 326 ? 13.290 -4.054 -37.514 1.00 96.94 326 TYR A O 1
ATOM 2555 N N . ASP A 1 327 ? 14.765 -3.654 -35.846 1.00 95.31 327 ASP A N 1
ATOM 2556 C CA . ASP A 1 327 ? 16.003 -3.954 -36.548 1.00 95.31 327 ASP A CA 1
ATOM 2557 C C . ASP A 1 327 ? 16.415 -5.388 -36.181 1.00 95.31 327 ASP A C 1
ATOM 2559 O O . ASP A 1 327 ? 16.744 -5.677 -35.023 1.00 95.31 327 ASP A O 1
ATOM 2563 N N . ASP A 1 328 ? 16.324 -6.308 -37.141 1.00 92.44 328 ASP A N 1
ATOM 2564 C CA . ASP A 1 328 ? 16.650 -7.719 -36.936 1.00 92.44 328 ASP A CA 1
ATOM 2565 C C . ASP A 1 328 ? 18.161 -7.985 -36.907 1.00 92.44 328 ASP A C 1
ATOM 2567 O O . ASP A 1 328 ? 18.593 -8.900 -36.197 1.00 92.44 328 ASP A O 1
ATOM 2571 N N . GLU A 1 329 ? 18.960 -7.164 -37.597 1.00 92.06 329 GLU A N 1
ATOM 2572 C CA . GLU A 1 329 ? 20.423 -7.244 -37.586 1.00 92.06 329 GLU A CA 1
ATOM 2573 C C . GLU A 1 329 ? 20.967 -6.933 -36.183 1.00 92.06 329 GLU A C 1
ATOM 2575 O O . GLU A 1 329 ? 21.763 -7.702 -35.636 1.00 92.06 329 GLU A O 1
ATOM 2580 N N . GLU A 1 330 ? 20.462 -5.870 -35.553 1.00 92.94 330 GLU A N 1
ATOM 2581 C CA . GLU A 1 330 ? 20.884 -5.437 -34.214 1.00 92.94 330 GLU A CA 1
ATOM 2582 C C . GLU A 1 330 ? 20.009 -6.010 -33.081 1.00 92.94 330 GLU A C 1
ATOM 2584 O O . GLU A 1 330 ? 20.335 -5.893 -31.895 1.00 92.94 330 GLU A O 1
ATOM 2589 N N . SER A 1 331 ? 18.899 -6.684 -33.412 1.00 95.56 331 SER A N 1
ATOM 2590 C CA . SER A 1 331 ? 17.891 -7.149 -32.447 1.00 95.56 331 SER A CA 1
ATOM 2591 C C . SER A 1 331 ? 17.346 -6.024 -31.552 1.00 95.56 331 SER A C 1
ATOM 2593 O O . SER A 1 331 ? 17.151 -6.213 -30.341 1.00 95.56 331 SER A O 1
ATOM 2595 N N . MET A 1 332 ? 17.090 -4.864 -32.154 1.00 96.12 332 MET A N 1
ATOM 2596 C CA . MET A 1 332 ? 16.667 -3.644 -31.470 1.00 96.12 332 MET A CA 1
ATOM 2597 C C . MET A 1 332 ? 15.233 -3.279 -31.838 1.00 96.12 332 MET A C 1
ATOM 2599 O O . MET A 1 332 ? 14.878 -3.192 -33.008 1.00 96.12 332 MET A O 1
ATOM 2603 N N . ILE A 1 333 ? 14.401 -3.046 -30.825 1.00 96.88 333 ILE A N 1
ATOM 2604 C CA . ILE A 1 333 ? 13.079 -2.452 -30.991 1.00 96.88 333 ILE A CA 1
ATOM 2605 C C . ILE A 1 333 ? 13.224 -0.951 -30.842 1.00 96.88 333 ILE A C 1
ATOM 2607 O O . ILE A 1 333 ? 13.775 -0.483 -29.843 1.00 96.88 333 ILE A O 1
ATOM 2611 N N . THR A 1 334 ? 12.653 -0.213 -31.784 1.00 95.19 334 THR A N 1
ATOM 2612 C CA . THR A 1 334 ? 12.637 1.244 -31.770 1.00 95.19 334 THR A CA 1
ATOM 2613 C C . THR A 1 334 ? 11.205 1.749 -31.698 1.00 95.19 334 THR A C 1
ATOM 2615 O O . THR A 1 334 ? 10.348 1.283 -32.437 1.00 95.19 334 THR A O 1
ATOM 2618 N N . PHE A 1 335 ? 10.926 2.717 -30.830 1.00 94.00 335 PHE A N 1
ATOM 2619 C CA . PHE A 1 335 ? 9.610 3.356 -30.728 1.00 94.00 335 PHE A CA 1
ATOM 2620 C C . PHE A 1 335 ? 9.757 4.843 -30.399 1.00 94.00 335 PHE A C 1
ATOM 2622 O O . PHE A 1 335 ? 10.795 5.286 -29.912 1.00 94.00 335 PHE A O 1
ATOM 2629 N N . THR A 1 336 ? 8.757 5.659 -30.715 1.00 93.12 336 THR A N 1
ATOM 2630 C CA . THR A 1 336 ? 8.860 7.119 -30.604 1.00 93.12 336 THR A CA 1
ATOM 2631 C C . THR A 1 336 ? 8.285 7.638 -29.287 1.00 93.12 336 THR A C 1
ATOM 2633 O O . THR A 1 336 ? 7.614 6.928 -28.532 1.00 93.12 336 THR A O 1
ATOM 2636 N N . ASN A 1 337 ? 8.485 8.934 -29.039 1.00 92.69 337 ASN A N 1
ATOM 2637 C CA . ASN A 1 337 ? 7.774 9.670 -27.995 1.00 92.69 337 ASN A CA 1
ATOM 2638 C C . ASN A 1 337 ? 6.247 9.503 -28.078 1.00 92.69 337 ASN A C 1
ATOM 2640 O O . ASN A 1 337 ? 5.600 9.490 -27.037 1.00 92.69 337 ASN A O 1
ATOM 2644 N N . ARG A 1 338 ? 5.664 9.334 -29.275 1.00 92.75 338 ARG A N 1
ATOM 2645 C CA . ARG A 1 338 ? 4.217 9.129 -29.433 1.00 92.75 338 ARG A CA 1
ATOM 2646 C C . ARG A 1 338 ? 3.768 7.793 -28.845 1.00 92.75 338 ARG A C 1
ATOM 2648 O O . ARG A 1 338 ? 2.758 7.759 -28.144 1.00 92.75 338 ARG A O 1
ATOM 2655 N N . GLU A 1 339 ? 4.486 6.704 -29.127 1.00 95.00 339 GLU A N 1
ATOM 2656 C CA . GLU A 1 339 ? 4.196 5.403 -28.517 1.00 95.00 339 GLU A CA 1
ATOM 2657 C C . GLU A 1 339 ? 4.413 5.460 -26.999 1.00 95.00 339 GLU A C 1
ATOM 2659 O O . GLU A 1 339 ? 3.529 5.059 -26.244 1.00 95.00 339 GLU A O 1
ATOM 2664 N N . MET A 1 340 ? 5.523 6.053 -26.538 1.00 95.44 340 MET A N 1
ATOM 2665 C CA . MET A 1 340 ? 5.789 6.211 -25.103 1.00 95.44 340 MET A CA 1
ATOM 2666 C C . MET A 1 340 ? 4.683 7.014 -24.397 1.00 95.44 340 MET A C 1
ATOM 2668 O O . MET A 1 340 ? 4.176 6.602 -23.353 1.00 95.44 340 MET A O 1
ATOM 2672 N N . GLU A 1 341 ? 4.240 8.128 -24.985 1.00 95.50 341 GLU A N 1
ATOM 2673 C CA . GLU A 1 341 ? 3.125 8.925 -24.469 1.00 95.50 341 GLU A CA 1
ATOM 2674 C C . GLU A 1 341 ? 1.837 8.095 -24.388 1.00 95.50 341 GLU A C 1
ATOM 2676 O O . GLU A 1 341 ? 1.114 8.170 -23.390 1.00 95.50 341 GLU A O 1
ATOM 2681 N N . ALA A 1 342 ? 1.564 7.263 -25.400 1.00 96.75 342 ALA A N 1
ATOM 2682 C CA . ALA A 1 342 ? 0.406 6.376 -25.409 1.00 96.75 342 ALA A CA 1
ATOM 2683 C C . ALA A 1 342 ? 0.442 5.357 -24.258 1.00 96.75 342 ALA A C 1
ATOM 2685 O O . ALA A 1 342 ? -0.611 5.071 -23.687 1.00 96.75 342 ALA A O 1
ATOM 2686 N N . PHE A 1 343 ? 1.623 4.874 -23.856 1.00 96.94 343 PHE A N 1
ATOM 2687 C CA . PHE A 1 343 ? 1.772 3.983 -22.699 1.00 96.94 343 PHE A CA 1
ATOM 2688 C C . PHE A 1 343 ? 1.546 4.714 -21.366 1.00 96.94 343 PHE A C 1
ATOM 2690 O O . PHE A 1 343 ? 0.971 4.158 -20.434 1.00 96.94 343 PHE A O 1
ATOM 2697 N N . PHE A 1 344 ? 1.957 5.978 -21.251 1.00 97.19 344 PHE A N 1
ATOM 2698 C CA . PHE A 1 344 ? 1.785 6.752 -20.014 1.00 97.19 344 PHE A CA 1
ATOM 2699 C C . PHE A 1 344 ? 0.372 7.314 -19.840 1.00 97.19 344 PHE A C 1
ATOM 2701 O O . PHE A 1 344 ? -0.121 7.440 -18.714 1.00 97.19 344 PHE A O 1
ATOM 2708 N N . LYS A 1 345 ? -0.278 7.704 -20.940 1.00 96.56 345 LYS A N 1
ATOM 2709 C CA . LYS A 1 345 ? -1.527 8.474 -20.925 1.00 96.56 345 LYS A CA 1
ATOM 2710 C C . LYS A 1 345 ? -2.647 7.821 -20.102 1.00 96.56 345 LYS A C 1
ATOM 2712 O O . LYS A 1 345 ? -3.284 8.569 -19.351 1.00 96.56 345 LYS A O 1
ATOM 2717 N N . PRO A 1 346 ? -2.903 6.498 -20.163 1.00 96.25 346 PRO A N 1
ATOM 2718 C CA . PRO A 1 346 ? -3.935 5.867 -19.341 1.00 96.25 346 PRO A CA 1
ATOM 2719 C C . PRO A 1 346 ? -3.676 6.029 -17.838 1.00 96.25 346 PRO A C 1
ATOM 2721 O O . PRO A 1 346 ? -4.547 6.529 -17.125 1.00 96.25 346 PRO A O 1
ATOM 2724 N N . ALA A 1 347 ? -2.460 5.717 -17.375 1.00 96.31 347 ALA A N 1
ATOM 2725 C CA . ALA A 1 347 ? -2.077 5.853 -15.969 1.00 96.31 347 ALA A CA 1
ATOM 2726 C C . ALA A 1 347 ? -2.161 7.317 -15.498 1.00 96.31 347 ALA A C 1
ATOM 2728 O O . ALA A 1 347 ? -2.820 7.615 -14.504 1.00 96.31 347 ALA A O 1
ATOM 2729 N N . VAL A 1 348 ? -1.587 8.262 -16.254 1.00 97.94 348 VAL A N 1
ATOM 2730 C CA . VAL A 1 348 ? -1.641 9.701 -15.922 1.00 97.94 348 VAL A CA 1
ATOM 2731 C C . VAL A 1 348 ? -3.082 10.220 -15.864 1.00 97.94 348 VAL A C 1
ATOM 2733 O O . VAL A 1 348 ? -3.413 11.027 -14.995 1.00 97.94 348 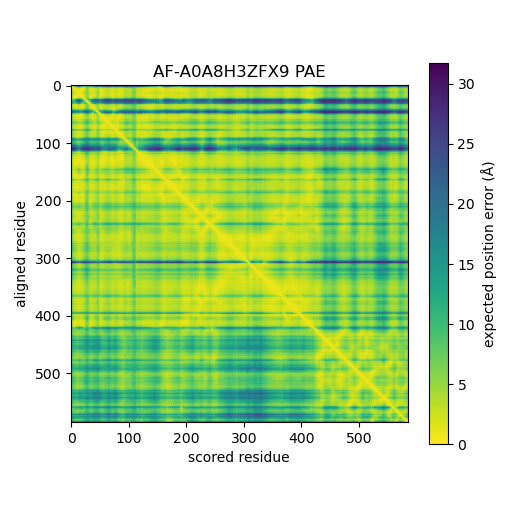VAL A O 1
ATOM 2736 N N . SER A 1 349 ? -3.956 9.758 -16.761 1.00 97.25 349 SER A N 1
ATOM 2737 C CA . SER A 1 349 ? -5.368 10.163 -16.773 1.00 97.25 349 SER A CA 1
ATOM 2738 C C . SER A 1 349 ? -6.107 9.678 -15.524 1.00 97.25 349 SER A C 1
ATOM 2740 O O . SER A 1 349 ? -6.861 10.448 -14.929 1.00 97.25 349 SER A O 1
ATOM 2742 N N . MET A 1 350 ? -5.849 8.442 -15.084 1.00 96.25 350 MET A N 1
ATOM 2743 C CA . MET A 1 350 ? -6.404 7.904 -13.836 1.00 96.25 350 MET A CA 1
ATOM 2744 C C . MET A 1 350 ? -5.909 8.682 -12.610 1.00 96.25 350 MET A C 1
ATOM 2746 O O . MET A 1 350 ? -6.715 9.039 -11.751 1.00 96.25 350 MET A O 1
ATOM 2750 N N . ILE A 1 351 ? -4.620 9.034 -12.559 1.00 97.50 351 ILE A N 1
ATOM 2751 C CA . ILE A 1 351 ? -4.045 9.847 -11.471 1.00 97.50 351 ILE A CA 1
ATOM 2752 C C . ILE A 1 351 ? -4.709 11.228 -11.412 1.00 97.50 351 ILE A C 1
ATOM 2754 O O . ILE A 1 351 ? -5.142 11.667 -10.346 1.00 97.50 351 ILE A O 1
ATOM 2758 N N . LYS A 1 352 ? -4.845 11.908 -12.560 1.00 97.62 352 LYS A N 1
ATOM 2759 C CA . LYS A 1 352 ? -5.531 13.209 -12.637 1.00 97.62 352 LYS A CA 1
ATOM 2760 C C . LYS A 1 352 ? -6.994 13.104 -12.197 1.00 97.62 352 LYS A C 1
ATOM 2762 O O . LYS A 1 352 ? -7.472 14.001 -11.512 1.00 97.62 352 LYS A O 1
ATOM 2767 N N . ALA A 1 353 ? -7.689 12.014 -12.530 1.00 97.06 353 ALA A N 1
ATOM 2768 C CA . ALA A 1 353 ? -9.065 11.785 -12.090 1.00 97.06 353 ALA A CA 1
ATOM 2769 C C . ALA A 1 353 ? -9.177 11.591 -10.565 1.00 97.06 353 ALA A C 1
ATOM 2771 O O . ALA A 1 353 ? -10.094 12.132 -9.949 1.00 97.06 353 ALA A O 1
ATOM 2772 N N . LEU A 1 354 ? -8.233 10.876 -9.942 1.00 96.31 354 LEU A N 1
ATOM 2773 C CA . LEU A 1 354 ? -8.173 10.721 -8.483 1.00 96.31 354 LEU A CA 1
ATOM 2774 C C . LEU A 1 354 ? -7.916 12.064 -7.777 1.00 96.31 354 LEU A C 1
ATOM 2776 O O . LEU A 1 354 ? -8.569 12.378 -6.780 1.00 96.31 354 LEU A O 1
ATOM 2780 N N . LEU A 1 355 ? -7.002 12.882 -8.311 1.00 97.06 355 LEU A N 1
ATOM 2781 C CA . LEU A 1 355 ? -6.740 14.232 -7.801 1.00 97.06 355 LEU A CA 1
ATOM 2782 C C . LEU A 1 355 ? -7.973 15.136 -7.939 1.00 97.06 355 LEU A C 1
ATOM 2784 O O . LEU A 1 355 ? -8.352 15.813 -6.983 1.00 97.06 355 LEU A O 1
ATOM 2788 N N . GLU A 1 356 ? -8.626 15.111 -9.103 1.00 96.44 356 GLU A N 1
ATOM 2789 C CA . GLU A 1 356 ? -9.866 15.845 -9.367 1.00 96.44 356 GLU A CA 1
ATOM 2790 C C . GLU A 1 356 ? -10.954 15.491 -8.350 1.00 96.44 356 GLU A C 1
ATOM 2792 O O . GLU A 1 356 ? -11.579 16.378 -7.772 1.00 96.44 356 GLU A O 1
ATOM 2797 N N . GLN A 1 357 ? -11.135 14.196 -8.077 1.00 95.19 357 GLN A N 1
ATOM 2798 C CA . GLN A 1 357 ? -12.112 13.716 -7.107 1.00 95.19 357 GLN A CA 1
ATOM 2799 C C . GLN A 1 357 ? -11.874 14.312 -5.713 1.00 95.19 357 GLN A C 1
ATOM 2801 O O . GLN A 1 357 ? -12.829 14.745 -5.067 1.00 95.19 357 GLN A O 1
ATOM 2806 N N . GLN A 1 358 ? -10.623 14.349 -5.244 1.00 95.44 358 GLN A N 1
ATOM 2807 C CA . GLN A 1 358 ? -10.303 14.916 -3.931 1.00 95.44 358 GLN A CA 1
ATOM 2808 C C . GLN A 1 358 ? -10.482 16.438 -3.902 1.00 95.44 358 GLN A C 1
ATOM 2810 O O . GLN A 1 358 ? -11.031 16.959 -2.934 1.00 95.44 358 GLN A O 1
ATOM 2815 N N . VAL A 1 359 ? -10.088 17.154 -4.961 1.00 96.00 359 VAL A N 1
ATOM 2816 C CA . VAL A 1 359 ? -10.284 18.612 -5.051 1.00 96.00 359 VAL A CA 1
ATOM 2817 C C . VAL A 1 359 ? -11.770 18.973 -5.029 1.00 96.00 359 VAL A C 1
ATOM 2819 O O . VAL A 1 359 ? -12.179 19.849 -4.268 1.00 96.00 359 VAL A O 1
ATOM 2822 N N . GLU A 1 360 ? -12.596 18.292 -5.822 1.00 95.19 360 GLU A N 1
ATOM 2823 C CA . GLU A 1 360 ? -14.036 18.559 -5.859 1.00 95.19 360 GLU A CA 1
ATOM 2824 C C . GLU A 1 360 ? -14.730 18.162 -4.554 1.00 95.19 360 GLU A C 1
ATOM 2826 O O . GLU A 1 360 ? -15.632 18.864 -4.093 1.00 95.19 360 GLU A O 1
ATOM 2831 N N . GLN A 1 361 ? -14.294 17.080 -3.905 1.00 94.19 361 GLN A N 1
ATOM 2832 C CA . GLN A 1 361 ? -14.824 16.718 -2.595 1.00 94.19 361 GLN A CA 1
ATOM 2833 C C . GLN A 1 361 ? -14.412 17.728 -1.512 1.00 94.19 361 GLN A C 1
ATOM 2835 O O . GLN A 1 361 ? -15.248 18.089 -0.689 1.00 94.19 361 GLN A O 1
ATOM 2840 N N . ALA A 1 362 ? -13.181 18.247 -1.533 1.00 94.75 362 ALA A N 1
ATOM 2841 C CA . ALA A 1 362 ? -12.740 19.274 -0.588 1.00 94.75 362 ALA A CA 1
ATOM 2842 C C . ALA A 1 362 ? -13.579 20.554 -0.721 1.00 94.75 362 ALA A C 1
ATOM 2844 O O . ALA A 1 362 ? -14.027 21.099 0.286 1.00 94.75 362 ALA A O 1
ATOM 2845 N N . LYS A 1 363 ? -13.891 20.972 -1.957 1.00 93.75 363 LYS A N 1
ATOM 2846 C CA . LYS A 1 363 ? -14.783 22.115 -2.214 1.00 93.75 363 LYS A CA 1
ATOM 2847 C C . LYS A 1 363 ? -16.178 21.913 -1.621 1.00 93.75 363 LYS A C 1
ATOM 2849 O O . LYS A 1 363 ? -16.740 22.858 -1.073 1.00 93.75 363 LYS A O 1
ATOM 2854 N N . LYS A 1 364 ? -16.735 20.697 -1.694 1.00 93.31 364 LYS A N 1
ATOM 2855 C CA . LYS A 1 364 ? -18.035 20.371 -1.071 1.00 93.31 364 LYS A CA 1
ATOM 2856 C C . LYS A 1 364 ? -17.994 20.477 0.453 1.00 93.31 364 LYS A C 1
ATOM 2858 O O . LYS A 1 364 ? -18.972 20.907 1.051 1.00 93.31 364 LYS A O 1
ATOM 2863 N N . GLU A 1 365 ? -16.857 20.154 1.062 1.00 90.25 365 GLU A N 1
ATOM 2864 C CA . GLU A 1 365 ? -16.595 20.352 2.495 1.00 90.25 365 GLU A CA 1
ATOM 2865 C C . GLU A 1 365 ? -16.221 21.814 2.838 1.00 90.25 365 GLU A C 1
ATOM 2867 O O . GLU A 1 365 ? -15.793 22.099 3.953 1.00 90.25 365 GLU A O 1
ATOM 2872 N N . SER A 1 366 ? -16.374 22.758 1.896 1.00 91.38 366 SER A N 1
ATOM 2873 C CA . SER A 1 366 ? -15.976 24.170 2.036 1.00 91.38 366 SER A CA 1
ATOM 2874 C C . SER A 1 366 ? -14.492 24.373 2.386 1.00 91.38 366 SER A C 1
ATOM 2876 O O . SER A 1 366 ? -14.126 25.360 3.022 1.00 91.38 366 SER A O 1
ATOM 2878 N N . ALA A 1 367 ? -13.629 23.454 1.949 1.00 90.56 367 ALA A N 1
ATOM 2879 C CA . ALA A 1 367 ? -12.182 23.515 2.110 1.00 90.56 367 ALA A CA 1
ATOM 2880 C C . ALA A 1 367 ? -11.478 23.733 0.759 1.00 90.56 367 ALA A C 1
ATOM 2882 O O . ALA A 1 367 ? -11.956 23.311 -0.297 1.00 90.56 367 ALA A O 1
ATOM 2883 N N . GLY A 1 368 ? -10.321 24.396 0.788 1.00 91.38 368 GLY A N 1
ATOM 2884 C CA . GLY A 1 368 ? -9.465 24.597 -0.382 1.00 91.38 368 GLY A CA 1
ATOM 2885 C C . GLY A 1 368 ? -8.275 23.641 -0.389 1.00 91.38 368 GLY A C 1
ATOM 2886 O O . GLY A 1 368 ? -7.765 23.281 0.668 1.00 91.38 368 GLY A O 1
ATOM 2887 N N . ILE A 1 369 ? -7.810 23.263 -1.580 1.00 96.00 369 ILE A N 1
ATOM 2888 C CA . ILE A 1 369 ? -6.537 22.556 -1.758 1.00 96.00 369 ILE A CA 1
ATOM 2889 C C . ILE A 1 369 ? -5.489 23.556 -2.231 1.00 96.00 369 ILE A C 1
ATOM 2891 O O . ILE A 1 369 ? -5.684 24.239 -3.233 1.00 96.00 369 ILE A O 1
ATOM 2895 N N . ASN A 1 370 ? -4.375 23.627 -1.511 1.00 95.50 370 ASN A N 1
ATOM 2896 C CA . ASN A 1 370 ? -3.304 24.589 -1.753 1.00 95.50 370 ASN A CA 1
ATOM 2897 C C . ASN A 1 370 ? -2.057 23.921 -2.332 1.00 95.50 370 ASN A C 1
ATOM 2899 O O . ASN A 1 370 ? -1.369 24.513 -3.162 1.00 95.50 370 ASN A O 1
ATOM 2903 N N . VAL A 1 371 ? -1.760 22.695 -1.893 1.00 96.44 371 VAL A N 1
ATOM 2904 C CA . VAL A 1 371 ? -0.508 22.001 -2.213 1.00 96.44 371 VAL A CA 1
ATOM 2905 C C . VAL A 1 371 ? -0.784 20.554 -2.605 1.00 96.44 371 VAL A C 1
ATOM 2907 O O . VAL A 1 371 ? -1.563 19.865 -1.951 1.00 96.44 371 VAL A O 1
ATOM 2910 N N . VAL A 1 372 ? -0.103 20.080 -3.646 1.00 97.75 372 VAL A N 1
ATOM 2911 C CA . VAL A 1 372 ? 0.037 18.656 -3.974 1.00 97.75 372 VAL A CA 1
ATOM 2912 C C . VAL A 1 372 ? 1.494 18.274 -3.762 1.00 97.75 372 VAL A C 1
ATOM 2914 O O . VAL A 1 372 ? 2.388 18.920 -4.306 1.00 97.75 372 VAL A O 1
ATOM 2917 N N . ILE A 1 373 ? 1.740 17.222 -2.989 1.00 97.44 373 ILE A N 1
ATOM 2918 C CA . ILE A 1 373 ? 3.065 16.647 -2.772 1.00 97.44 373 ILE A CA 1
ATOM 2919 C C . ILE A 1 373 ? 3.124 15.319 -3.522 1.00 97.44 373 ILE A C 1
ATOM 2921 O O . ILE A 1 373 ? 2.474 14.352 -3.131 1.00 97.44 373 ILE A O 1
ATOM 2925 N N . LEU A 1 374 ? 3.895 15.284 -4.606 1.00 97.62 374 LEU A N 1
ATOM 2926 C CA . LEU A 1 374 ? 4.138 14.086 -5.403 1.00 97.62 374 LEU A CA 1
ATOM 2927 C C . LEU A 1 374 ? 5.249 13.255 -4.758 1.00 97.62 374 LEU A C 1
ATOM 2929 O O . LEU A 1 374 ? 6.382 13.719 -4.640 1.00 97.62 374 LEU A O 1
ATOM 2933 N N . VAL A 1 375 ? 4.924 12.032 -4.349 1.00 96.06 375 VAL A N 1
ATOM 2934 C CA . VAL A 1 375 ? 5.859 11.071 -3.744 1.00 96.06 375 VAL A CA 1
ATOM 2935 C C . VAL A 1 375 ? 5.784 9.719 -4.461 1.00 96.06 375 VAL A C 1
ATOM 2937 O O . VAL A 1 375 ? 5.036 9.562 -5.427 1.00 96.06 375 VAL A O 1
ATOM 2940 N N . GLY A 1 376 ? 6.591 8.754 -4.021 1.00 93.75 376 GLY A N 1
ATOM 2941 C CA . GLY A 1 376 ? 6.612 7.410 -4.592 1.00 93.75 376 GLY A CA 1
ATOM 2942 C C . GLY A 1 376 ? 7.585 7.264 -5.762 1.00 93.75 376 GLY A C 1
ATOM 2943 O O . GLY A 1 376 ? 8.148 8.228 -6.279 1.00 93.75 376 GLY A O 1
ATOM 2944 N N . GLY A 1 377 ? 7.836 6.016 -6.166 1.00 92.44 377 GLY A N 1
ATOM 2945 C CA . GLY A 1 377 ? 8.816 5.705 -7.213 1.00 92.44 377 GLY A CA 1
ATOM 2946 C C . GLY A 1 377 ? 8.460 6.311 -8.573 1.00 92.44 377 GLY A C 1
ATOM 2947 O O . GLY A 1 377 ? 9.341 6.844 -9.245 1.00 92.44 377 GLY A O 1
ATOM 2948 N N . PHE A 1 378 ? 7.175 6.289 -8.942 1.00 95.12 378 PHE A N 1
ATOM 2949 C CA . PHE A 1 378 ? 6.679 6.881 -10.185 1.00 95.12 378 PHE A CA 1
ATOM 2950 C C . PHE A 1 378 ? 6.680 8.417 -10.126 1.00 95.12 378 PHE A C 1
ATOM 2952 O O . PHE A 1 378 ? 6.822 9.064 -11.160 1.00 95.12 378 PHE A O 1
ATOM 2959 N N . GLY A 1 379 ? 6.659 9.008 -8.926 1.00 93.44 379 GLY A N 1
ATOM 2960 C CA . GLY A 1 379 ? 6.859 10.445 -8.718 1.00 93.44 379 GLY A CA 1
ATOM 2961 C C . GLY A 1 379 ? 8.197 10.995 -9.241 1.00 93.44 379 GLY A C 1
ATOM 2962 O O . GLY A 1 379 ? 8.301 12.195 -9.481 1.00 93.44 379 GLY A O 1
ATOM 2963 N N . ASN A 1 380 ? 9.198 10.136 -9.485 1.00 90.69 380 ASN A N 1
ATOM 2964 C CA . ASN A 1 380 ? 10.452 10.519 -10.151 1.00 90.69 380 ASN A CA 1
ATOM 2965 C C . ASN A 1 380 ? 10.312 10.726 -11.668 1.00 90.69 380 ASN A C 1
ATOM 2967 O O . ASN A 1 380 ? 11.229 11.255 -12.291 1.00 90.69 380 ASN A O 1
ATOM 2971 N N . SER A 1 381 ? 9.210 10.287 -12.283 1.00 93.88 381 SER A N 1
ATOM 2972 C CA . SER A 1 381 ? 9.002 10.470 -13.718 1.00 93.88 381 SER A CA 1
ATOM 2973 C C . SER A 1 381 ? 8.859 11.953 -14.039 1.00 93.88 381 SER A C 1
ATOM 2975 O O . SER A 1 381 ? 7.943 12.626 -13.554 1.00 93.88 381 SER A O 1
ATOM 2977 N N . ARG A 1 382 ? 9.745 12.451 -14.909 1.00 92.62 382 ARG A N 1
ATOM 2978 C CA . ARG A 1 382 ? 9.691 13.834 -15.380 1.00 92.62 382 ARG A CA 1
ATOM 2979 C C . ARG A 1 382 ? 8.375 14.117 -16.098 1.00 92.62 382 ARG A C 1
ATOM 2981 O O . ARG A 1 382 ? 7.701 15.087 -15.759 1.00 92.62 382 ARG A O 1
ATOM 2988 N N . TYR A 1 383 ? 7.981 13.226 -17.007 1.00 95.31 383 TYR A N 1
ATOM 2989 C CA . TYR A 1 383 ? 6.712 13.329 -17.719 1.00 95.31 383 TYR A CA 1
ATOM 2990 C C . TYR A 1 383 ? 5.507 13.406 -16.768 1.00 95.31 383 TYR A C 1
ATOM 2992 O O . TYR A 1 383 ? 4.670 14.294 -16.918 1.00 95.31 383 TYR A O 1
ATOM 3000 N N . LEU A 1 384 ? 5.427 12.539 -15.746 1.00 97.12 384 LEU A N 1
ATOM 3001 C CA . LEU A 1 384 ? 4.349 12.621 -14.751 1.00 97.12 384 LEU A CA 1
ATOM 3002 C C . LEU A 1 384 ? 4.369 13.966 -14.012 1.00 97.12 384 LEU A C 1
ATOM 3004 O O . LEU A 1 384 ? 3.318 14.585 -13.850 1.00 97.12 384 LEU A O 1
ATOM 3008 N N . ASN A 1 385 ? 5.547 14.428 -13.582 1.00 96.38 385 ASN A N 1
ATOM 3009 C CA . ASN A 1 385 ? 5.692 15.705 -12.884 1.00 96.38 385 ASN A CA 1
ATOM 3010 C C . ASN A 1 385 ? 5.167 16.873 -13.729 1.00 96.38 385 ASN A C 1
ATOM 3012 O O . ASN A 1 385 ? 4.345 17.647 -13.242 1.00 96.38 385 ASN A O 1
ATOM 3016 N N . ASP A 1 386 ? 5.582 16.965 -14.995 1.00 96.00 386 ASP A N 1
ATOM 3017 C CA . ASP A 1 386 ? 5.159 18.029 -15.910 1.00 96.00 386 ASP A CA 1
ATOM 3018 C C . ASP A 1 386 ? 3.642 17.967 -16.170 1.00 96.00 386 ASP A C 1
ATOM 3020 O O . ASP A 1 386 ? 2.948 18.982 -16.078 1.00 96.00 386 ASP A O 1
ATOM 3024 N N . GLN A 1 387 ? 3.093 16.765 -16.376 1.00 97.31 387 GLN A N 1
ATOM 3025 C CA . GLN A 1 387 ? 1.656 16.551 -16.565 1.00 97.31 387 GLN A CA 1
ATOM 3026 C C . GLN A 1 387 ? 0.816 16.950 -15.344 1.00 97.31 387 GLN A C 1
ATOM 3028 O O . GLN A 1 387 ? -0.290 17.481 -15.498 1.00 97.31 387 GLN A O 1
ATOM 3033 N N . LEU A 1 388 ? 1.300 16.672 -14.130 1.00 97.62 388 LEU A N 1
ATOM 3034 C CA . LEU A 1 388 ? 0.623 17.070 -12.896 1.00 97.62 388 LEU A CA 1
ATOM 3035 C C . LEU A 1 388 ? 0.807 18.557 -12.599 1.00 97.62 388 LEU A C 1
ATOM 3037 O O . LEU A 1 388 ? -0.110 19.169 -12.056 1.00 97.62 388 LEU A O 1
ATOM 3041 N N . ARG A 1 389 ? 1.940 19.155 -12.982 1.00 96.62 389 ARG A N 1
ATOM 3042 C CA . ARG A 1 389 ? 2.188 20.593 -12.840 1.00 96.62 389 ARG A CA 1
ATOM 3043 C C . ARG A 1 389 ? 1.217 21.389 -13.699 1.00 96.62 389 ARG A C 1
ATOM 3045 O O . ARG A 1 389 ? 0.513 22.243 -13.175 1.00 96.62 389 ARG A O 1
ATOM 3052 N N . GLU A 1 390 ? 1.080 21.009 -14.968 1.00 96.00 390 GLU A N 1
ATOM 3053 C CA . GLU A 1 390 ? 0.105 21.608 -15.883 1.00 96.00 390 GLU A CA 1
ATOM 3054 C C . GLU A 1 390 ? -1.335 21.458 -15.361 1.00 96.00 390 GLU A C 1
ATOM 3056 O O . GLU A 1 390 ? -2.137 22.392 -15.432 1.00 96.00 390 GLU A O 1
ATOM 3061 N N . TRP A 1 391 ? -1.679 20.286 -14.812 1.00 96.94 391 TRP A N 1
ATOM 3062 C CA . TRP A 1 391 ? -2.990 20.074 -14.194 1.00 96.94 391 TRP A CA 1
ATOM 3063 C C . TRP A 1 391 ? -3.200 20.990 -12.975 1.00 96.94 391 TRP A C 1
ATOM 3065 O O . TRP A 1 391 ? -4.257 21.611 -12.865 1.00 96.94 391 TRP A O 1
ATOM 3075 N N . CYS A 1 392 ? -2.197 21.129 -12.103 1.00 96.44 392 CYS A N 1
ATOM 3076 C CA . CYS A 1 392 ? -2.257 21.994 -10.924 1.00 96.44 392 CYS A CA 1
ATOM 3077 C C . CYS A 1 392 ? -2.415 23.479 -11.296 1.00 96.44 392 CYS A C 1
ATOM 3079 O O . CYS A 1 392 ? -3.234 24.179 -10.692 1.00 96.44 392 CYS A O 1
ATOM 3081 N N . ASP A 1 393 ? -1.693 23.947 -12.320 1.00 93.94 393 ASP A N 1
ATOM 3082 C CA . ASP A 1 393 ? -1.781 25.323 -12.819 1.00 93.94 393 ASP A CA 1
ATOM 3083 C C . ASP A 1 393 ? -3.196 25.636 -13.327 1.00 93.94 393 ASP A C 1
ATOM 3085 O O . ASP A 1 393 ? -3.788 26.656 -12.963 1.00 93.94 393 ASP A O 1
ATOM 3089 N N . LYS A 1 394 ? -3.802 24.705 -14.079 1.00 93.69 394 LYS A N 1
ATOM 3090 C CA . LYS A 1 394 ? -5.182 24.825 -14.582 1.00 93.69 394 LYS A CA 1
ATOM 3091 C C . LYS A 1 394 ? -6.249 24.828 -13.482 1.00 93.69 394 LYS A C 1
ATOM 3093 O O . LYS A 1 394 ? -7.363 25.283 -13.733 1.00 93.69 394 LYS A O 1
ATOM 3098 N N . LYS A 1 395 ? -5.952 24.330 -12.276 1.00 89.75 395 LYS A N 1
ATOM 3099 C CA . LYS A 1 395 ? -6.913 24.216 -11.159 1.00 89.75 395 LYS A CA 1
ATOM 3100 C C . LYS A 1 395 ? -6.964 25.431 -10.231 1.00 89.75 395 LYS A C 1
ATOM 3102 O O . LYS A 1 395 ? -7.607 25.363 -9.187 1.00 89.75 395 LYS A O 1
ATOM 3107 N N . GLY A 1 396 ? -6.359 26.547 -10.634 1.00 78.25 396 GLY A N 1
ATOM 3108 C CA . GLY A 1 396 ? -6.318 27.777 -9.839 1.00 78.25 396 GLY A CA 1
ATOM 3109 C C . GLY A 1 396 ? -5.039 27.900 -9.014 1.00 78.25 396 GLY A C 1
ATOM 3110 O O . GLY A 1 396 ? -5.095 28.362 -7.879 1.00 78.25 396 GLY A O 1
ATOM 3111 N N . HIS A 1 397 ? -3.904 27.487 -9.594 1.00 79.44 397 HIS A N 1
ATOM 3112 C CA . HIS A 1 397 ? -2.560 27.581 -9.010 1.00 79.44 397 HIS A CA 1
ATOM 3113 C C . HIS A 1 397 ? -2.359 26.775 -7.719 1.00 79.44 397 HIS A C 1
ATOM 3115 O O . HIS A 1 397 ? -1.779 27.261 -6.746 1.00 79.44 397 HIS A O 1
ATOM 3121 N N . ILE A 1 398 ? -2.788 25.509 -7.724 1.00 95.06 398 ILE A N 1
ATOM 3122 C CA . ILE A 1 398 ? -2.343 24.549 -6.707 1.00 95.06 398 ILE A CA 1
ATOM 3123 C C . ILE A 1 398 ? -0.821 24.392 -6.846 1.00 95.06 398 ILE A C 1
ATOM 3125 O O . ILE A 1 398 ? -0.306 24.211 -7.947 1.00 95.06 398 ILE A O 1
ATOM 3129 N N . ARG A 1 399 ? -0.063 24.460 -5.751 1.00 95.38 399 ARG A N 1
ATOM 3130 C CA . ARG A 1 399 ? 1.396 24.300 -5.815 1.00 95.38 399 ARG A CA 1
ATOM 3131 C C . ARG A 1 399 ? 1.762 22.817 -5.877 1.00 95.38 399 ARG A C 1
ATOM 3133 O O . ARG A 1 399 ? 1.502 22.088 -4.924 1.00 95.38 399 ARG A O 1
ATOM 3140 N N . LEU A 1 400 ? 2.424 22.383 -6.952 1.00 96.44 400 LEU A N 1
ATOM 3141 C CA . LEU A 1 400 ? 3.022 21.046 -7.026 1.00 96.44 400 LEU A CA 1
ATOM 3142 C C . LEU A 1 400 ? 4.439 21.046 -6.440 1.00 96.44 400 LEU A C 1
ATOM 3144 O O . LEU A 1 400 ? 5.353 21.668 -6.996 1.00 96.44 400 LEU A O 1
ATOM 3148 N N . LEU A 1 401 ? 4.619 20.285 -5.366 1.00 95.38 401 LEU A N 1
ATOM 3149 C CA . LEU A 1 401 ? 5.896 20.006 -4.723 1.00 95.38 401 LEU A CA 1
ATOM 3150 C C . LEU A 1 401 ? 6.287 18.545 -4.944 1.00 95.38 401 LEU A C 1
ATOM 3152 O O . LEU A 1 401 ? 5.449 17.649 -4.945 1.00 95.38 401 LEU A O 1
ATOM 3156 N N . CYS A 1 402 ? 7.580 18.304 -5.114 1.00 93.75 402 CYS A N 1
ATOM 3157 C CA . CYS A 1 402 ? 8.157 16.972 -5.227 1.00 93.75 402 CYS A CA 1
ATOM 3158 C C . CYS A 1 402 ? 9.453 16.987 -4.409 1.00 93.75 402 CYS A C 1
ATOM 3160 O O . CYS A 1 402 ? 10.326 17.809 -4.706 1.00 93.75 402 CYS A O 1
ATOM 3162 N N . PRO A 1 403 ? 9.589 16.172 -3.348 1.00 90.12 403 PRO A N 1
ATOM 3163 C CA . PRO A 1 403 ? 10.814 16.145 -2.564 1.00 90.12 403 PRO A CA 1
ATOM 3164 C C . PRO A 1 403 ? 11.978 15.644 -3.429 1.00 90.12 403 PRO A C 1
ATOM 3166 O O . PRO A 1 403 ? 11.771 14.949 -4.419 1.00 90.12 403 PRO A O 1
ATOM 3169 N N . LYS A 1 404 ? 13.216 15.971 -3.036 1.00 84.94 404 LYS A N 1
ATOM 3170 C CA . LYS A 1 404 ? 14.431 15.563 -3.770 1.00 84.94 404 LYS A CA 1
ATOM 3171 C C . LYS A 1 404 ? 14.527 14.048 -3.975 1.00 84.94 404 LYS A C 1
ATOM 3173 O O . LYS A 1 404 ? 15.055 13.603 -4.985 1.00 84.94 404 LYS A O 1
ATOM 3178 N N . ASP A 1 405 ? 14.039 13.284 -3.005 1.00 86.00 405 ASP A N 1
ATOM 3179 C CA . ASP A 1 405 ? 13.936 11.831 -3.086 1.00 86.00 405 ASP A CA 1
ATOM 3180 C C . ASP A 1 405 ? 12.496 11.392 -2.748 1.00 86.00 405 ASP A C 1
ATOM 3182 O O . ASP A 1 405 ? 12.185 11.124 -1.577 1.00 86.00 405 ASP A O 1
ATOM 3186 N N . PRO A 1 406 ? 11.610 11.351 -3.763 1.00 87.88 406 PRO A N 1
ATOM 3187 C CA . PRO A 1 406 ? 10.220 10.900 -3.654 1.00 87.88 406 PRO A CA 1
ATOM 3188 C C . PRO A 1 406 ? 10.095 9.447 -3.206 1.00 87.88 406 PRO A C 1
ATOM 3190 O O . PRO A 1 406 ? 9.171 9.101 -2.471 1.00 87.88 406 PRO A O 1
ATOM 3193 N N . GLN A 1 407 ? 11.033 8.595 -3.626 1.00 84.81 407 GLN A N 1
ATOM 3194 C CA . GLN A 1 407 ? 10.978 7.160 -3.376 1.00 84.81 407 GLN A CA 1
ATOM 3195 C C . GLN A 1 407 ? 11.375 6.817 -1.936 1.00 84.81 407 GLN A C 1
ATOM 3197 O O . GLN A 1 407 ? 10.785 5.909 -1.345 1.00 84.81 407 GLN A O 1
ATOM 3202 N N . GLY A 1 408 ? 12.354 7.521 -1.364 1.00 88.50 408 GLY A N 1
ATOM 3203 C CA . GLY A 1 408 ? 12.787 7.321 0.018 1.00 88.50 408 GLY A CA 1
ATOM 3204 C C . GLY A 1 408 ? 11.950 8.064 1.067 1.00 88.50 408 GLY A C 1
ATOM 3205 O O . GLY A 1 408 ? 12.083 7.780 2.257 1.00 88.50 408 GLY A O 1
ATOM 3206 N N . ALA A 1 409 ? 11.064 8.990 0.671 1.00 92.12 409 ALA A N 1
ATOM 3207 C CA . ALA A 1 409 ? 10.210 9.725 1.612 1.00 92.12 409 ALA A CA 1
ATOM 3208 C C . ALA A 1 409 ? 9.347 8.782 2.471 1.00 92.12 409 ALA A C 1
ATOM 3210 O O . ALA A 1 409 ? 9.305 8.928 3.689 1.00 92.12 409 ALA A O 1
ATOM 3211 N N . ILE A 1 410 ? 8.742 7.764 1.855 1.00 94.38 410 ILE A N 1
ATOM 3212 C CA . ILE A 1 410 ? 7.851 6.799 2.517 1.00 94.38 410 ILE A CA 1
ATOM 3213 C C . ILE A 1 410 ? 8.607 5.977 3.572 1.00 94.38 410 ILE A C 1
ATOM 3215 O O . ILE A 1 410 ? 8.215 5.934 4.738 1.00 94.38 410 ILE A O 1
ATOM 3219 N N . VAL A 1 411 ? 9.744 5.377 3.195 1.00 94.62 411 VAL A N 1
ATOM 3220 C CA . VAL A 1 411 ? 10.526 4.533 4.114 1.00 94.62 411 VAL A CA 1
ATOM 3221 C C . VAL A 1 411 ? 11.122 5.340 5.270 1.00 94.62 411 VAL A C 1
ATOM 3223 O O . VAL A 1 411 ? 11.154 4.851 6.398 1.00 94.62 411 VAL A O 1
ATOM 3226 N N . ARG A 1 412 ? 11.564 6.584 5.037 1.00 93.50 412 ARG A N 1
ATOM 3227 C CA . ARG A 1 412 ? 12.031 7.482 6.110 1.00 93.50 412 ARG A CA 1
ATOM 3228 C C . ARG A 1 412 ? 10.885 7.920 7.016 1.00 93.50 412 ARG A C 1
ATOM 3230 O O . ARG A 1 412 ? 11.040 7.932 8.233 1.00 93.50 412 ARG A O 1
ATOM 3237 N N . GLY A 1 413 ? 9.733 8.223 6.429 1.00 93.19 413 GLY A N 1
ATOM 3238 C CA . GLY A 1 413 ? 8.509 8.572 7.139 1.00 93.19 413 GLY A CA 1
ATOM 3239 C C . GLY A 1 413 ? 8.052 7.504 8.122 1.00 93.19 413 GLY A C 1
ATOM 3240 O O . GLY A 1 413 ? 7.679 7.822 9.248 1.00 93.19 413 GLY A O 1
ATOM 3241 N N . ALA A 1 414 ? 8.171 6.232 7.739 1.00 94.88 414 ALA A N 1
ATOM 3242 C CA . ALA A 1 414 ? 7.871 5.109 8.620 1.00 94.88 414 ALA A CA 1
ATOM 3243 C C . ALA A 1 414 ? 8.785 5.070 9.861 1.00 94.88 414 ALA A C 1
ATOM 3245 O O . ALA A 1 414 ? 8.305 4.840 10.968 1.00 94.88 414 ALA A O 1
ATOM 3246 N N . ALA A 1 415 ? 10.084 5.361 9.717 1.00 94.00 415 ALA A N 1
ATOM 3247 C CA . ALA A 1 415 ? 10.982 5.464 10.869 1.00 94.00 415 ALA A CA 1
ATOM 3248 C C . ALA A 1 415 ? 10.715 6.722 11.719 1.00 94.00 415 ALA A C 1
ATOM 3250 O O . ALA A 1 415 ? 10.751 6.644 12.947 1.00 94.00 415 ALA A O 1
ATOM 3251 N N . LEU A 1 416 ? 10.397 7.866 11.094 1.00 90.81 416 LEU A N 1
ATOM 3252 C CA . LEU A 1 416 ? 9.997 9.084 11.820 1.00 90.81 416 LEU A CA 1
ATOM 3253 C C . LEU A 1 416 ? 8.746 8.863 12.660 1.00 90.81 416 LEU A C 1
ATOM 3255 O O . LEU A 1 416 ? 8.703 9.313 13.801 1.00 90.81 416 LEU A O 1
ATOM 3259 N N . ARG A 1 417 ? 7.756 8.145 12.120 1.00 89.69 417 ARG A N 1
ATOM 3260 C CA . ARG A 1 417 ? 6.515 7.816 12.828 1.00 89.69 417 ARG A CA 1
ATOM 3261 C C . ARG A 1 417 ? 6.788 7.141 14.169 1.00 89.69 417 ARG A C 1
ATOM 3263 O O . ARG A 1 417 ? 6.177 7.519 15.169 1.00 89.69 417 ARG A O 1
ATOM 3270 N N . GLY A 1 418 ? 7.682 6.153 14.181 1.00 89.50 418 GLY A N 1
ATOM 3271 C CA . GLY A 1 418 ? 8.058 5.439 15.401 1.00 89.50 418 GLY A CA 1
ATOM 3272 C C . GLY A 1 418 ? 8.895 6.273 16.366 1.00 89.50 418 GLY A C 1
ATOM 3273 O O . GLY A 1 418 ? 8.813 6.075 17.575 1.00 89.50 418 GLY A O 1
ATOM 3274 N N . LEU A 1 419 ? 9.688 7.216 15.848 1.00 88.00 419 LEU A N 1
ATOM 3275 C CA . LEU A 1 419 ? 10.570 8.048 16.666 1.00 88.00 419 LEU A CA 1
ATOM 3276 C C . LEU A 1 419 ? 9.834 9.195 17.344 1.00 88.00 419 LEU A C 1
ATOM 3278 O O . LEU A 1 419 ? 10.007 9.417 18.538 1.00 88.00 419 LEU A O 1
ATOM 3282 N N . GLU A 1 420 ? 9.057 9.940 16.567 1.00 82.69 420 GLU A N 1
ATOM 3283 C CA . GLU A 1 420 ? 8.425 11.179 17.016 1.00 82.69 420 GLU A CA 1
ATOM 3284 C C . GLU A 1 420 ? 7.010 10.938 17.539 1.00 82.69 420 GLU A C 1
ATOM 3286 O O . GLU A 1 420 ? 6.453 11.788 18.218 1.00 82.69 420 GLU A O 1
ATOM 3291 N N . GLY A 1 421 ? 6.388 9.802 17.207 1.00 78.19 421 GLY A N 1
ATOM 3292 C CA . GLY A 1 421 ? 4.985 9.561 17.534 1.00 78.19 421 GLY A CA 1
ATOM 3293 C C . GLY A 1 421 ? 3.999 10.368 16.675 1.00 78.19 421 GLY A C 1
ATOM 3294 O O . GLY A 1 421 ? 2.805 10.081 16.736 1.00 78.19 421 GLY A O 1
ATOM 3295 N N . ASN A 1 422 ? 4.493 11.301 15.853 1.00 70.94 422 ASN A N 1
ATOM 3296 C CA . ASN A 1 422 ? 3.711 12.165 14.973 1.00 70.94 422 ASN A CA 1
ATOM 3297 C C . ASN A 1 422 ? 2.865 11.354 13.990 1.00 70.94 422 ASN A C 1
ATOM 3299 O O . ASN A 1 422 ? 3.379 10.517 13.248 1.00 70.94 422 ASN A O 1
ATOM 3303 N N . GLU A 1 423 ? 1.569 11.635 13.969 1.00 75.81 423 GLU A N 1
ATOM 3304 C CA . GLU A 1 423 ? 0.606 11.091 13.018 1.00 75.81 423 GLU A CA 1
ATOM 3305 C C . GLU A 1 423 ? -0.550 12.069 12.819 1.00 75.81 423 GLU A C 1
ATOM 3307 O O . GLU A 1 423 ? -0.647 13.076 13.527 1.00 75.81 423 GLU A O 1
ATOM 3312 N N . ALA A 1 424 ? -1.447 11.767 11.879 1.00 75.31 424 ALA A N 1
ATOM 3313 C CA . ALA A 1 424 ? -2.653 12.569 11.733 1.00 75.31 424 ALA A CA 1
ATOM 3314 C C . ALA A 1 424 ? -3.467 12.537 13.041 1.00 75.31 424 ALA A C 1
ATOM 3316 O O . ALA A 1 424 ? -3.837 11.461 13.519 1.00 75.31 424 ALA A O 1
ATOM 3317 N N . ARG A 1 425 ? -3.781 13.714 13.607 1.00 78.44 425 ARG A N 1
ATOM 3318 C CA . ARG A 1 425 ? -4.529 13.847 14.877 1.00 78.44 425 ARG A CA 1
ATOM 3319 C C . ARG A 1 425 ? -5.856 13.106 14.837 1.00 78.44 425 ARG A C 1
ATOM 3321 O O . ARG A 1 425 ? -6.301 12.549 15.838 1.00 78.44 425 ARG A O 1
ATOM 3328 N N . ARG A 1 426 ? -6.500 13.149 13.674 1.00 85.12 426 ARG A N 1
ATOM 3329 C CA . ARG A 1 426 ? -7.743 12.454 13.383 1.00 85.12 426 ARG A CA 1
ATOM 3330 C C . ARG A 1 426 ? -7.702 11.889 11.973 1.00 85.12 426 ARG A C 1
ATOM 3332 O O . ARG A 1 426 ? -7.110 12.491 11.074 1.00 85.12 426 ARG A O 1
ATOM 3339 N N . LYS A 1 427 ? -8.342 10.734 11.799 1.00 87.06 427 LYS A N 1
ATOM 3340 C CA . LYS A 1 427 ? -8.426 10.011 10.524 1.00 87.06 427 LYS A CA 1
ATOM 3341 C C . LYS A 1 427 ? -9.882 9.839 10.113 1.00 87.06 427 LYS A C 1
ATOM 3343 O O . LYS A 1 427 ? -10.772 9.732 10.959 1.00 87.06 427 LYS A O 1
ATOM 3348 N N . ARG A 1 428 ? -10.145 9.790 8.812 1.00 88.12 428 ARG A N 1
ATOM 3349 C CA . ARG A 1 428 ? -11.479 9.552 8.263 1.00 88.12 428 ARG A CA 1
ATOM 3350 C C . ARG A 1 428 ? -11.685 8.056 8.078 1.00 88.12 428 ARG A C 1
ATOM 3352 O O . ARG A 1 428 ? -10.938 7.372 7.380 1.00 88.12 428 ARG A O 1
ATOM 3359 N N . ASN A 1 429 ? -12.753 7.541 8.675 1.00 89.19 429 ASN A N 1
ATOM 3360 C CA . ASN A 1 429 ? -13.119 6.145 8.532 1.00 89.19 429 ASN A CA 1
ATOM 3361 C C . ASN A 1 429 ? -13.407 5.805 7.058 1.00 89.19 429 ASN A C 1
ATOM 3363 O O . ASN A 1 429 ? -14.247 6.434 6.416 1.00 89.19 429 ASN A O 1
ATOM 3367 N N . ARG A 1 430 ? -12.728 4.799 6.508 1.00 86.12 430 ARG A N 1
ATOM 3368 C CA . ARG A 1 430 ? -12.708 4.554 5.053 1.00 86.12 430 ARG A CA 1
ATOM 3369 C C . ARG A 1 430 ? -13.912 3.766 4.538 1.00 86.12 430 ARG A C 1
ATOM 3371 O O . ARG A 1 430 ? -14.189 3.775 3.342 1.00 86.12 430 ARG A O 1
ATOM 3378 N N . ARG A 1 431 ? -14.634 3.089 5.431 1.00 89.12 431 ARG A N 1
ATOM 3379 C CA . ARG A 1 431 ? -15.796 2.246 5.118 1.00 89.12 431 ARG A CA 1
ATOM 3380 C C . ARG A 1 431 ? -16.770 2.225 6.281 1.00 89.12 431 ARG A C 1
ATOM 3382 O O . ARG A 1 431 ? -16.367 2.412 7.422 1.00 89.12 431 ARG A O 1
ATOM 3389 N N . HIS A 1 432 ? -18.038 1.960 6.011 1.00 92.81 432 HIS A N 1
ATOM 3390 C CA . HIS A 1 432 ? -18.981 1.652 7.076 1.00 92.81 432 HIS A CA 1
ATOM 3391 C C . HIS A 1 432 ? -18.541 0.362 7.768 1.00 92.81 432 HIS A C 1
ATOM 3393 O O . HIS A 1 432 ? -18.297 -0.617 7.073 1.00 92.81 432 HIS A O 1
ATOM 3399 N N . TYR A 1 433 ? -18.459 0.356 9.098 1.00 92.81 433 TYR A N 1
ATOM 3400 C CA . TYR A 1 433 ? -18.262 -0.854 9.897 1.00 92.81 433 TYR A CA 1
ATOM 3401 C C . TYR A 1 433 ? -19.524 -1.165 10.682 1.00 92.81 433 TYR A C 1
ATOM 3403 O O . TYR A 1 433 ? -20.129 -0.281 11.298 1.00 92.81 433 TYR A O 1
ATOM 3411 N N . GLY A 1 434 ? -19.934 -2.425 10.647 1.00 92.75 434 GLY A N 1
ATOM 3412 C CA . GLY A 1 434 ? -21.158 -2.867 11.287 1.00 92.75 434 GLY A CA 1
ATOM 3413 C C . GLY A 1 434 ? -21.201 -4.367 11.485 1.00 92.75 434 GLY A C 1
ATOM 3414 O O . GLY A 1 434 ? -20.336 -5.102 11.020 1.00 92.75 434 GLY A O 1
ATOM 3415 N N . VAL A 1 435 ? -22.241 -4.818 12.166 1.00 91.94 435 VAL A N 1
ATOM 3416 C CA . VAL A 1 435 ? -22.526 -6.241 12.368 1.00 91.94 435 VAL A CA 1
ATOM 3417 C C . VAL A 1 435 ? -23.944 -6.535 11.900 1.00 91.94 435 VAL A C 1
ATOM 3419 O O . VAL A 1 435 ? -24.783 -5.628 11.833 1.00 91.94 435 VAL A O 1
ATOM 3422 N N . ASN A 1 436 ? -24.232 -7.795 11.588 1.00 91.19 436 ASN A N 1
ATOM 3423 C CA . ASN A 1 436 ? -25.617 -8.212 11.422 1.00 91.19 436 ASN A CA 1
ATOM 3424 C C . ASN A 1 436 ? -26.249 -8.388 12.812 1.00 91.19 436 ASN A C 1
ATOM 3426 O O . ASN A 1 436 ? -25.645 -8.985 13.701 1.00 91.19 436 ASN A O 1
ATOM 3430 N N . ILE A 1 437 ? -27.459 -7.868 13.006 1.00 87.75 437 ILE A N 1
ATOM 3431 C CA . ILE A 1 437 ? -28.204 -8.023 14.262 1.00 87.75 437 ILE A CA 1
ATOM 3432 C C . ILE A 1 437 ? -29.598 -8.563 13.995 1.00 87.75 437 ILE A C 1
ATOM 3434 O O . ILE A 1 437 ? -30.170 -8.362 12.925 1.00 87.75 437 ILE A O 1
ATOM 3438 N N . TYR A 1 438 ? -30.169 -9.224 14.995 1.00 90.81 438 TYR A N 1
ATOM 3439 C CA . TYR A 1 438 ? -31.526 -9.743 14.907 1.00 90.81 438 TYR A CA 1
ATOM 3440 C C . TYR A 1 438 ? -32.493 -8.694 15.457 1.00 90.81 438 TYR A C 1
ATOM 3442 O O . TYR A 1 438 ? -32.382 -8.280 16.611 1.00 90.81 438 TYR A O 1
ATOM 3450 N N . ARG A 1 439 ? -33.427 -8.229 14.622 1.00 91.31 439 ARG A N 1
ATOM 3451 C CA . ARG A 1 439 ? -34.469 -7.258 15.009 1.00 91.31 439 ARG A CA 1
ATOM 3452 C C . ARG A 1 439 ? -35.852 -7.903 14.952 1.00 91.31 439 ARG A C 1
ATOM 3454 O O . ARG A 1 439 ? -35.997 -8.869 14.211 1.00 91.31 439 ARG A O 1
ATOM 3461 N N . PRO A 1 440 ? -36.861 -7.402 15.695 1.00 94.38 440 PRO A N 1
ATOM 3462 C CA . PRO A 1 440 ? -38.238 -7.879 15.569 1.00 94.38 440 PRO A CA 1
ATOM 3463 C C . PRO A 1 440 ? -38.685 -7.930 14.108 1.00 94.38 440 PRO A C 1
ATOM 3465 O O . PRO A 1 440 ? -38.485 -6.959 13.376 1.00 94.38 440 PRO A O 1
ATOM 3468 N N . PHE A 1 441 ? -39.245 -9.070 13.705 1.00 95.56 441 PHE A N 1
ATOM 3469 C CA . PHE A 1 441 ? -39.678 -9.312 12.333 1.00 95.56 441 PHE A CA 1
ATOM 3470 C C . PHE A 1 441 ? -40.836 -8.380 11.963 1.00 95.56 441 PHE A C 1
ATOM 3472 O O . PHE A 1 441 ? -41.806 -8.260 12.714 1.00 95.56 441 PHE A O 1
ATOM 3479 N N . LYS A 1 442 ? -40.735 -7.722 10.808 1.00 94.31 442 LYS A N 1
ATOM 3480 C CA . LYS A 1 442 ? -41.747 -6.806 10.280 1.00 94.31 442 LYS A CA 1
ATOM 3481 C C . LYS A 1 442 ? -42.525 -7.472 9.154 1.00 94.31 442 LYS A C 1
ATOM 3483 O O . LYS A 1 442 ? -42.031 -7.600 8.033 1.00 94.31 442 LYS A O 1
ATOM 3488 N N . GLU A 1 443 ? -43.761 -7.843 9.461 1.00 94.31 443 GLU A N 1
ATOM 3489 C CA . GLU A 1 443 ? -44.676 -8.465 8.506 1.00 94.31 443 GLU A CA 1
ATOM 3490 C C . GLU A 1 443 ? -44.872 -7.585 7.259 1.00 94.31 443 GLU A C 1
ATOM 3492 O O . GLU A 1 443 ? -45.047 -6.369 7.366 1.00 94.31 443 GLU A O 1
ATOM 3497 N N . GLY A 1 444 ? -44.802 -8.190 6.070 1.00 92.12 444 GLY A N 1
ATOM 3498 C CA . GLY A 1 444 ? -44.923 -7.490 4.784 1.00 92.12 444 GLY A CA 1
ATOM 3499 C C . GLY A 1 444 ? -43.696 -6.676 4.341 1.00 92.12 444 GLY A C 1
ATOM 3500 O O . GLY A 1 444 ? -43.702 -6.157 3.226 1.00 92.12 444 GLY A O 1
ATOM 3501 N N . VAL A 1 445 ? -42.649 -6.573 5.170 1.00 91.25 445 VAL A N 1
ATOM 3502 C CA . VAL A 1 445 ? -41.386 -5.884 4.837 1.00 91.25 445 VAL A CA 1
ATOM 3503 C C . VAL A 1 445 ? -40.217 -6.864 4.801 1.00 91.25 445 VAL A C 1
ATOM 3505 O O . VAL A 1 445 ? -39.459 -6.892 3.833 1.00 91.25 445 VAL A O 1
ATOM 3508 N N . ASP A 1 446 ? -40.063 -7.665 5.855 1.00 92.50 446 ASP A N 1
ATOM 3509 C CA . ASP A 1 446 ? -38.972 -8.627 5.964 1.00 92.50 446 ASP A CA 1
ATOM 3510 C C . ASP A 1 446 ? -39.264 -9.895 5.148 1.00 92.50 446 ASP A C 1
ATOM 3512 O O . ASP A 1 446 ? -40.404 -10.342 5.015 1.00 92.50 446 ASP A O 1
ATOM 3516 N N . ARG A 1 447 ? -38.209 -10.508 4.599 1.00 92.94 447 ARG A N 1
ATOM 3517 C CA . ARG A 1 447 ? -38.324 -11.770 3.858 1.00 92.94 447 ARG A CA 1
ATOM 3518 C C . ARG A 1 447 ? -38.562 -12.911 4.835 1.00 92.94 447 ARG A C 1
ATOM 3520 O O . ARG A 1 447 ? -37.778 -13.096 5.761 1.00 92.94 447 ARG A O 1
ATOM 3527 N N . GLU A 1 448 ? -39.554 -13.755 4.570 1.00 94.62 448 GLU A N 1
ATOM 3528 C CA . GLU A 1 448 ? -39.796 -14.957 5.384 1.00 94.62 448 GLU A CA 1
ATOM 3529 C C . GLU A 1 448 ? -38.574 -15.887 5.463 1.00 94.62 448 GLU A C 1
ATOM 3531 O O . GLU A 1 448 ? -38.309 -16.483 6.501 1.00 94.62 448 GLU A O 1
ATOM 3536 N N . SER A 1 449 ? -37.747 -15.944 4.413 1.00 94.12 449 SER A N 1
ATOM 3537 C CA . SER A 1 449 ? -36.483 -16.700 4.413 1.00 94.12 449 SER A CA 1
ATOM 3538 C C . SER A 1 449 ? -35.438 -16.195 5.424 1.00 94.12 449 SER A C 1
ATOM 3540 O O . SER A 1 449 ? -34.445 -16.880 5.687 1.00 94.12 449 SER A O 1
ATOM 3542 N N . ASP A 1 450 ? -35.633 -14.990 5.962 1.00 93.12 450 ASP A N 1
ATOM 3543 C CA . ASP A 1 450 ? -34.779 -14.360 6.969 1.00 93.12 450 ASP A CA 1
ATOM 3544 C C . ASP A 1 450 ? -35.392 -14.401 8.376 1.00 93.12 450 ASP A C 1
ATOM 3546 O O . ASP A 1 450 ? -34.772 -13.915 9.328 1.00 93.12 450 ASP A O 1
ATOM 3550 N N . ALA A 1 451 ? -36.577 -14.998 8.529 1.00 94.69 451 ALA A N 1
ATOM 3551 C CA . ALA A 1 451 ? -37.209 -15.180 9.823 1.00 94.69 451 ALA A CA 1
ATOM 3552 C C . ALA A 1 451 ? -36.443 -16.197 10.684 1.00 94.69 451 ALA A C 1
ATOM 3554 O O . ALA A 1 451 ? -36.077 -17.286 10.241 1.00 94.69 451 ALA A O 1
ATOM 3555 N N . ILE A 1 452 ? -36.244 -15.853 11.952 1.00 93.31 452 ILE A N 1
ATOM 3556 C CA . ILE A 1 452 ? -35.754 -16.747 13.001 1.00 93.31 452 ILE A CA 1
ATOM 3557 C C . ILE A 1 452 ? -36.616 -16.561 14.249 1.00 93.31 452 ILE A C 1
ATOM 3559 O O . ILE A 1 452 ? -37.130 -15.470 14.492 1.00 93.31 452 ILE A O 1
ATOM 3563 N N . TYR A 1 453 ? -36.808 -17.619 15.033 1.00 92.19 453 TYR A N 1
ATOM 3564 C CA . TYR A 1 453 ? -37.551 -17.542 16.288 1.00 92.19 453 TYR A CA 1
ATOM 3565 C C . TYR A 1 453 ? -36.585 -17.519 17.471 1.00 92.19 453 TYR A C 1
ATOM 3567 O O . TYR A 1 453 ? -35.700 -18.369 17.565 1.00 92.19 453 TYR A O 1
ATOM 3575 N N . ASP A 1 454 ? -36.743 -16.530 18.344 1.00 89.12 454 ASP A N 1
ATOM 3576 C CA . ASP A 1 454 ? -35.996 -16.410 19.590 1.00 89.12 454 ASP A CA 1
ATOM 3577 C C . ASP A 1 454 ? -36.801 -17.044 20.728 1.00 89.12 454 ASP A C 1
ATOM 3579 O O . ASP A 1 454 ? -3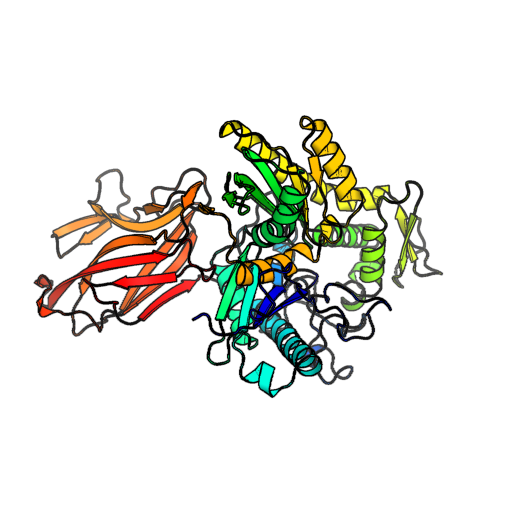7.820 -16.498 21.153 1.00 89.12 454 ASP A O 1
ATOM 3583 N N . ASP A 1 455 ? -36.342 -18.198 21.217 1.00 88.31 455 ASP A N 1
ATOM 3584 C CA . ASP A 1 455 ? -36.992 -18.938 22.306 1.00 88.31 455 ASP A CA 1
ATOM 3585 C C . ASP A 1 455 ? -36.839 -18.241 23.677 1.00 88.31 455 ASP A C 1
ATOM 3587 O O . ASP A 1 455 ? -37.600 -18.523 24.612 1.00 88.31 455 ASP A O 1
ATOM 3591 N N . TRP A 1 456 ? -35.864 -17.333 23.831 1.00 89.12 456 TRP A N 1
ATOM 3592 C CA . TRP A 1 456 ? -35.674 -16.599 25.083 1.00 89.12 456 TRP A CA 1
ATOM 3593 C C . TRP A 1 456 ? -36.779 -15.564 25.279 1.00 89.12 456 TRP A C 1
ATOM 3595 O O . TRP A 1 456 ? -37.442 -15.559 26.316 1.00 89.12 456 TRP A O 1
ATOM 3605 N N . GLU A 1 457 ? -37.025 -14.729 24.272 1.00 88.38 457 GLU A N 1
ATOM 3606 C CA . GLU A 1 457 ? -38.054 -13.678 24.307 1.00 88.38 457 GLU A CA 1
ATOM 3607 C C . GLU A 1 457 ? -39.397 -14.129 23.700 1.00 88.38 457 GLU A C 1
ATOM 3609 O O . GLU A 1 457 ? -40.373 -13.383 23.729 1.00 88.38 457 GLU A O 1
ATOM 3614 N N . ASN A 1 458 ? -39.460 -15.346 23.146 1.00 89.94 458 ASN A N 1
ATOM 3615 C CA . ASN A 1 458 ? -40.632 -15.929 22.485 1.00 89.94 458 ASN A CA 1
ATOM 3616 C C . ASN A 1 458 ? -41.196 -15.036 21.361 1.00 89.94 458 ASN A C 1
ATOM 3618 O O . ASN A 1 458 ? -42.389 -14.717 21.324 1.00 89.94 458 ASN A O 1
ATOM 3622 N N . ARG A 1 459 ? -40.324 -14.595 20.445 1.00 93.25 459 ARG A N 1
ATOM 3623 C CA . ARG A 1 459 ? -40.679 -13.665 19.359 1.00 93.25 459 ARG A CA 1
ATOM 3624 C C . ARG A 1 459 ? -39.978 -13.988 18.041 1.00 93.25 459 ARG A C 1
ATOM 3626 O O . ARG A 1 459 ? -38.860 -14.496 18.018 1.00 93.25 459 ARG A O 1
ATOM 3633 N N . LYS A 1 460 ? -40.631 -13.629 16.931 1.00 94.88 460 LYS A N 1
ATOM 3634 C CA . LYS A 1 460 ? -40.078 -13.728 15.573 1.00 94.88 460 LYS A CA 1
ATOM 3635 C C . LYS A 1 460 ? -39.132 -12.549 15.309 1.00 94.88 460 LYS A C 1
ATOM 3637 O O . LYS A 1 460 ? -39.489 -11.393 15.546 1.00 94.88 460 LYS A O 1
ATOM 3642 N N . LEU A 1 461 ? -37.934 -12.837 14.815 1.00 94.94 461 LEU A N 1
ATOM 3643 C CA . LEU A 1 461 ? -36.887 -11.877 14.469 1.00 94.94 461 LEU A CA 1
ATOM 3644 C C . LEU A 1 461 ? -36.495 -12.012 12.988 1.00 94.94 461 LEU A C 1
ATOM 3646 O O . LEU A 1 461 ? -36.674 -13.066 12.386 1.00 94.94 461 LEU A O 1
ATOM 3650 N N . CYS A 1 462 ? -35.922 -10.959 12.411 1.00 94.50 462 CYS A N 1
ATOM 3651 C CA . CYS A 1 462 ? -35.314 -10.939 11.084 1.00 94.50 462 CYS A CA 1
ATOM 3652 C C . CYS A 1 462 ? -33.783 -10.901 11.213 1.00 94.50 462 CYS A C 1
ATOM 3654 O O . CYS A 1 462 ? -33.222 -9.975 11.814 1.00 94.50 462 CYS A O 1
ATOM 3656 N N . ARG A 1 463 ? -33.104 -11.910 10.649 1.00 92.81 463 ARG A N 1
ATOM 3657 C CA . ARG A 1 463 ? -31.656 -12.137 10.826 1.00 92.81 463 ARG A CA 1
ATOM 3658 C C . ARG A 1 463 ? -30.745 -11.320 9.906 1.00 92.81 463 ARG A C 1
ATOM 3660 O O . ARG A 1 463 ? -29.534 -11.290 10.124 1.00 92.81 463 ARG A O 1
ATOM 3667 N N . SER A 1 464 ? -31.307 -10.708 8.865 1.00 93.19 464 SER A N 1
ATOM 3668 C CA . SER A 1 464 ? -30.560 -10.044 7.790 1.00 93.19 464 SER A CA 1
ATOM 3669 C C . SER A 1 464 ? -30.360 -8.541 8.004 1.00 93.19 464 SER A C 1
ATOM 3671 O O . SER A 1 464 ? -29.741 -7.898 7.163 1.00 93.19 464 SER A O 1
ATOM 3673 N N . ASN A 1 465 ? -30.831 -7.969 9.116 1.00 92.88 465 ASN A N 1
ATOM 3674 C CA . ASN A 1 465 ? -30.674 -6.541 9.395 1.00 92.88 465 ASN A CA 1
ATOM 3675 C C . ASN A 1 465 ? -29.205 -6.173 9.642 1.00 92.88 465 ASN A C 1
ATOM 3677 O O . ASN A 1 465 ? -28.539 -6.768 10.495 1.00 92.88 465 ASN A O 1
ATOM 3681 N N . MET A 1 466 ? -28.733 -5.131 8.960 1.00 94.31 466 MET A N 1
ATOM 3682 C CA . MET A 1 466 ? -27.436 -4.526 9.239 1.00 94.31 466 MET A CA 1
ATOM 3683 C C . MET A 1 466 ? -27.541 -3.442 10.306 1.00 94.31 466 MET A C 1
ATOM 3685 O O . MET A 1 466 ? -28.443 -2.604 10.297 1.00 94.31 466 MET A O 1
ATOM 3689 N N . ASN A 1 467 ? -26.568 -3.432 11.213 1.00 92.62 467 ASN A N 1
ATOM 3690 C CA . ASN A 1 467 ? -26.348 -2.342 12.149 1.00 92.62 467 ASN A CA 1
ATOM 3691 C C . ASN A 1 467 ? -24.985 -1.710 11.880 1.00 92.62 467 ASN A C 1
ATOM 3693 O O . ASN A 1 467 ? -23.956 -2.228 12.316 1.00 92.62 467 ASN A O 1
ATOM 3697 N N . TRP A 1 468 ? -24.981 -0.602 11.139 1.00 93.56 468 TRP A N 1
ATOM 3698 C CA . TRP A 1 468 ? -23.773 0.175 10.873 1.00 93.56 468 TRP A CA 1
ATOM 3699 C C . TRP A 1 468 ? -23.455 1.055 12.070 1.00 93.56 468 TRP A C 1
ATOM 3701 O O . TRP A 1 468 ? -24.176 2.000 12.376 1.00 93.56 468 TRP A O 1
ATOM 3711 N N . LEU A 1 469 ? -22.368 0.724 12.750 1.00 91.88 469 LEU A N 1
ATOM 3712 C CA . LEU A 1 469 ? -21.986 1.354 14.005 1.00 91.88 469 LEU A CA 1
ATOM 3713 C C . LEU A 1 469 ? -21.044 2.538 13.779 1.00 91.88 469 LEU A C 1
ATOM 3715 O O . LEU A 1 469 ? -21.063 3.521 14.520 1.00 91.88 469 LEU A O 1
ATOM 3719 N N . VAL A 1 470 ? -20.223 2.458 12.731 1.00 92.88 470 VAL A N 1
ATOM 3720 C CA . VAL A 1 470 ? -19.278 3.512 12.364 1.00 92.88 470 VAL A CA 1
ATOM 3721 C C . VAL A 1 470 ? -19.458 3.820 10.885 1.00 92.88 470 VAL A C 1
ATOM 3723 O O . VAL A 1 470 ? -19.136 2.971 10.054 1.00 92.88 470 VAL A O 1
ATOM 3726 N N . PRO A 1 471 ? -19.990 4.997 10.519 1.00 93.38 471 PRO A N 1
ATOM 3727 C CA . PRO A 1 471 ? -20.186 5.330 9.121 1.00 93.38 471 PRO A CA 1
ATOM 3728 C C . PRO A 1 471 ? -18.865 5.638 8.407 1.00 93.38 471 PRO A C 1
ATOM 3730 O O . PRO A 1 471 ? -17.895 6.085 9.030 1.00 93.38 471 PRO A O 1
ATOM 3733 N N . LYS A 1 472 ? -18.833 5.421 7.086 1.00 91.94 472 LYS A N 1
ATOM 3734 C CA . LYS A 1 472 ? -17.785 5.953 6.206 1.00 91.94 472 LYS A CA 1
ATOM 3735 C C . LYS A 1 472 ? -17.707 7.475 6.372 1.00 91.94 472 LYS A C 1
ATOM 3737 O O . LYS A 1 472 ? -18.720 8.139 6.570 1.00 91.94 472 LYS A O 1
ATOM 3742 N N . GLY A 1 473 ? -16.498 8.023 6.344 1.00 89.75 473 GLY A N 1
ATOM 3743 C CA . GLY A 1 473 ? -16.231 9.447 6.530 1.00 89.75 473 GLY A CA 1
ATOM 3744 C C . GLY A 1 473 ? -16.310 9.937 7.977 1.00 89.75 473 GLY A C 1
ATOM 3745 O O . GLY A 1 473 ? -15.967 11.093 8.224 1.00 89.75 473 GLY A O 1
ATOM 3746 N N . LYS A 1 474 ? -16.703 9.103 8.955 1.00 91.50 474 LYS A N 1
ATOM 3747 C CA . LYS A 1 474 ? -16.650 9.500 10.370 1.00 91.50 474 LYS A CA 1
ATOM 3748 C C . LYS A 1 474 ? -15.216 9.844 10.762 1.00 91.50 474 LYS A C 1
ATOM 3750 O O . LYS A 1 474 ? -14.300 9.082 10.466 1.00 91.50 474 LYS A O 1
ATOM 3755 N N . MET A 1 475 ? -15.044 10.977 11.429 1.00 90.38 475 MET A N 1
ATOM 3756 C CA . MET A 1 475 ? -13.762 11.368 11.999 1.00 90.38 475 MET A CA 1
ATOM 3757 C C . MET A 1 475 ? -13.481 10.517 13.243 1.00 90.38 475 MET A C 1
ATOM 3759 O O . MET A 1 475 ? -14.331 10.441 14.132 1.00 90.38 475 MET A O 1
ATOM 3763 N N . LEU A 1 476 ? -12.324 9.863 13.278 1.00 88.62 476 LEU A N 1
ATOM 3764 C CA . LEU A 1 476 ? -11.873 8.996 14.363 1.00 88.62 476 LEU A CA 1
ATOM 3765 C C . LEU A 1 476 ? -10.645 9.620 15.029 1.00 88.62 476 LEU A C 1
ATOM 3767 O O . LEU A 1 476 ? -9.718 10.046 14.336 1.00 88.62 476 LEU A O 1
ATOM 3771 N N . ASP A 1 477 ? -10.650 9.671 16.357 1.00 84.62 477 ASP A N 1
ATOM 3772 C CA . ASP A 1 477 ? -9.451 9.916 17.156 1.00 84.62 477 ASP A CA 1
ATOM 3773 C C . ASP A 1 477 ? -8.646 8.615 17.334 1.00 84.62 477 ASP A C 1
ATOM 3775 O O . ASP A 1 477 ? -9.094 7.526 16.965 1.00 84.62 477 ASP A O 1
ATOM 3779 N N . GLN A 1 478 ? -7.424 8.737 17.854 1.00 73.06 478 GLN A N 1
ATOM 3780 C CA . GLN A 1 478 ? -6.498 7.609 18.030 1.00 73.06 478 GLN A CA 1
ATOM 3781 C C . GLN A 1 478 ? 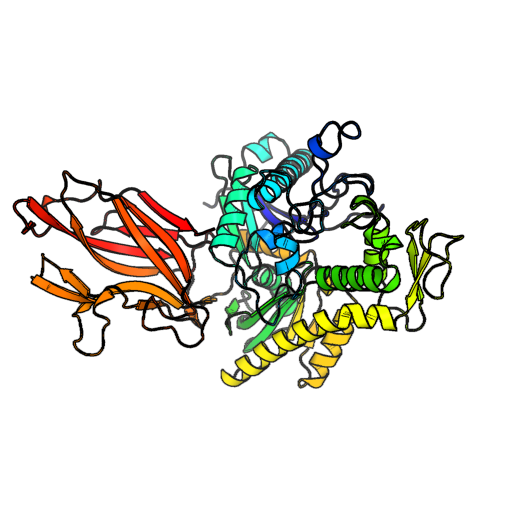-7.038 6.549 19.003 1.00 73.06 478 GLN A C 1
ATOM 3783 O O . GLN A 1 478 ? -6.779 5.361 18.834 1.00 73.06 478 GLN A O 1
ATOM 3788 N N . ASP A 1 479 ? -7.845 6.971 19.976 1.00 77.94 479 ASP A N 1
ATOM 3789 C CA . ASP A 1 479 ? -8.429 6.099 20.995 1.00 77.94 479 ASP A CA 1
ATOM 3790 C C . ASP A 1 479 ? -9.851 5.638 20.636 1.00 77.94 479 ASP A C 1
ATOM 3792 O O . ASP A 1 479 ? -10.572 5.111 21.490 1.00 77.94 479 ASP A O 1
ATOM 3796 N N . PHE A 1 480 ? -10.281 5.817 19.380 1.00 86.00 480 PHE A N 1
ATOM 3797 C CA . PHE A 1 480 ? -11.630 5.449 18.977 1.00 86.00 480 PHE A CA 1
ATOM 3798 C C . PHE A 1 480 ? -11.836 3.935 19.088 1.00 86.00 480 PHE A C 1
ATOM 3800 O O . PHE A 1 480 ? -11.263 3.135 18.336 1.00 86.00 480 PHE A O 1
ATOM 3807 N N . VAL A 1 481 ? -12.755 3.551 19.972 1.00 86.88 481 VAL A N 1
ATOM 3808 C CA . VAL A 1 481 ? -13.212 2.173 20.131 1.00 86.88 481 VAL A CA 1
ATOM 3809 C C . VAL A 1 481 ? -14.684 2.094 19.779 1.00 86.88 481 VAL A C 1
ATOM 3811 O O . VAL A 1 481 ? -15.529 2.773 20.364 1.00 86.88 481 VAL A O 1
ATOM 3814 N N . LEU A 1 482 ? -15.004 1.205 18.849 1.00 87.31 482 LEU A N 1
ATOM 3815 C CA . LEU A 1 482 ? -16.372 0.777 18.653 1.00 87.31 482 LEU A CA 1
ATOM 3816 C C . LEU A 1 482 ? -16.753 -0.178 19.789 1.00 87.31 482 LEU A C 1
ATOM 3818 O O . LEU A 1 482 ? -16.200 -1.270 19.874 1.00 87.31 482 LEU A O 1
ATOM 3822 N N . LYS A 1 483 ? -17.711 0.223 20.629 1.00 89.31 483 LYS A N 1
ATOM 3823 C CA . LYS A 1 483 ? -18.281 -0.622 21.683 1.00 89.31 483 LYS A CA 1
ATOM 3824 C C . LYS A 1 483 ? -19.660 -1.121 21.278 1.00 89.31 483 LYS A C 1
ATOM 3826 O O . LYS A 1 483 ? -20.514 -0.327 20.884 1.00 89.31 483 LYS A O 1
ATOM 3831 N N . LEU A 1 484 ? -19.871 -2.426 21.379 1.00 87.81 484 LEU A N 1
ATOM 3832 C CA . LEU A 1 484 ? -21.135 -3.071 21.058 1.00 87.81 484 LEU A CA 1
ATOM 3833 C C . LEU A 1 484 ? -21.583 -3.948 22.225 1.00 87.81 484 LEU A C 1
ATOM 3835 O O . LEU A 1 484 ? -20.978 -4.985 22.481 1.00 87.81 484 LEU A O 1
ATOM 3839 N N . GLY A 1 485 ? -22.658 -3.538 22.899 1.00 89.31 485 GLY A N 1
ATOM 3840 C CA . GLY A 1 485 ? -23.326 -4.357 23.908 1.00 89.31 485 GLY A CA 1
ATOM 3841 C C . GLY A 1 485 ? -24.098 -5.501 23.256 1.00 89.31 485 GLY A C 1
ATOM 3842 O O . GLY A 1 485 ? -24.894 -5.285 22.337 1.00 89.31 485 GLY A O 1
ATOM 3843 N N . LEU A 1 486 ? -23.847 -6.720 23.721 1.00 88.12 486 LEU A N 1
ATOM 3844 C CA . LEU A 1 486 ? -24.357 -7.956 23.148 1.00 88.12 486 LEU A CA 1
ATOM 3845 C C . LEU A 1 486 ? -24.915 -8.871 24.231 1.00 88.12 486 LEU A C 1
ATOM 3847 O O . LEU A 1 486 ? -24.392 -8.956 25.338 1.00 88.12 486 LEU A O 1
ATOM 3851 N N . ASN A 1 487 ? -25.948 -9.615 23.850 1.00 88.12 487 ASN A N 1
ATOM 3852 C CA . ASN A 1 487 ? -26.542 -10.664 24.663 1.00 88.12 487 ASN A CA 1
ATOM 3853 C C . ASN A 1 487 ? -26.409 -11.987 23.922 1.00 88.12 487 ASN A C 1
ATOM 3855 O O . ASN A 1 487 ? -26.903 -12.106 22.799 1.00 88.12 487 ASN A O 1
ATOM 3859 N N . LEU A 1 488 ? -25.762 -12.970 24.546 1.00 88.06 488 LEU A N 1
ATOM 3860 C CA . LEU A 1 488 ? -25.691 -14.330 24.020 1.00 88.06 488 LEU A CA 1
ATOM 3861 C C . LEU A 1 488 ? -26.361 -15.301 24.986 1.00 88.06 488 LEU A C 1
ATOM 3863 O O . LEU A 1 488 ? -26.133 -15.245 26.192 1.00 88.06 488 LEU A O 1
ATOM 3867 N N . THR A 1 489 ? -27.162 -16.217 24.457 1.00 89.56 489 THR A N 1
ATOM 3868 C CA . THR A 1 489 ? -27.712 -17.327 25.235 1.00 89.56 489 THR A CA 1
ATOM 3869 C C . THR A 1 489 ? -26.776 -18.527 25.114 1.00 89.56 489 THR A C 1
ATOM 3871 O O . THR A 1 489 ? -26.489 -18.967 24.002 1.00 89.56 489 THR A O 1
ATOM 3874 N N . MET A 1 490 ? -26.283 -19.039 26.243 1.00 90.06 490 MET A N 1
ATOM 3875 C CA . MET A 1 490 ? -25.298 -20.125 26.294 1.00 90.06 490 MET A CA 1
ATOM 3876 C C . MET A 1 490 ? -25.612 -21.150 27.381 1.00 90.06 490 MET A C 1
ATOM 3878 O O . MET A 1 490 ? -26.181 -20.823 28.422 1.00 90.06 490 MET A O 1
ATOM 3882 N N . ASN A 1 491 ? -25.153 -22.383 27.168 1.00 90.44 491 ASN A N 1
ATOM 3883 C CA . ASN A 1 491 ? -25.077 -23.407 28.204 1.00 90.44 491 ASN A CA 1
ATOM 3884 C C . ASN A 1 491 ? -23.603 -23.568 28.640 1.00 90.44 491 ASN A C 1
ATOM 3886 O O . ASN A 1 491 ? -22.778 -23.863 27.772 1.00 90.44 491 ASN A O 1
ATOM 3890 N N . PRO A 1 492 ? -23.271 -23.423 29.940 1.00 88.62 492 PRO A N 1
ATOM 3891 C CA . PRO A 1 492 ? -21.927 -23.643 30.482 1.00 88.62 492 PRO A CA 1
ATOM 3892 C C . PRO A 1 492 ? -21.314 -25.007 30.138 1.00 88.62 492 PRO A C 1
ATOM 3894 O O . PRO A 1 492 ? -20.098 -25.123 30.035 1.00 88.62 492 PRO A O 1
ATOM 3897 N N . GLU A 1 493 ? -22.146 -26.036 29.959 1.00 89.00 493 GLU A N 1
ATOM 3898 C CA . GLU A 1 493 ? -21.721 -27.400 29.609 1.00 89.00 493 GLU A CA 1
ATOM 3899 C C . GLU A 1 493 ? -21.582 -27.614 28.088 1.00 89.00 493 GLU A C 1
ATOM 3901 O O . GLU A 1 493 ? -21.210 -28.696 27.635 1.00 89.00 493 GLU A O 1
ATOM 3906 N N . GLY A 1 494 ? -21.923 -26.602 27.284 1.00 87.81 494 GLY A N 1
ATOM 3907 C CA . GLY A 1 494 ? -21.909 -26.652 25.825 1.00 87.81 494 GLY A CA 1
ATOM 3908 C C . GLY A 1 494 ? -20.666 -26.021 25.193 1.00 87.81 494 GLY A C 1
ATOM 3909 O O . GLY A 1 494 ? -19.607 -25.883 25.803 1.00 87.81 494 GLY A O 1
ATOM 3910 N N . ASN A 1 495 ? -20.801 -25.617 23.927 1.00 88.75 495 ASN A N 1
ATOM 3911 C CA . ASN A 1 495 ? -19.758 -24.868 23.233 1.00 88.75 495 ASN A CA 1
ATOM 3912 C C . ASN A 1 495 ? -19.705 -23.424 23.754 1.00 88.75 495 ASN A C 1
ATOM 3914 O O . ASN A 1 495 ? -20.668 -22.673 23.610 1.00 88.75 495 ASN A O 1
ATOM 3918 N N . LEU A 1 496 ? -18.561 -23.037 24.321 1.00 90.94 496 LEU A N 1
ATOM 3919 C CA . LEU A 1 496 ? -18.323 -21.698 24.867 1.00 90.94 496 LEU A CA 1
ATOM 3920 C C . LEU A 1 496 ? -17.687 -20.729 23.861 1.00 90.94 496 LEU A C 1
ATOM 3922 O O . LEU A 1 496 ? -17.230 -19.655 24.247 1.00 90.94 496 LEU A O 1
ATOM 3926 N N . ARG A 1 497 ? -17.628 -21.092 22.578 1.00 90.94 497 ARG A N 1
ATOM 3927 C CA . ARG A 1 497 ? -17.130 -20.224 21.508 1.00 90.94 497 ARG A CA 1
ATOM 3928 C C . ARG A 1 497 ? -18.286 -19.570 20.762 1.00 90.94 497 ARG A C 1
ATOM 3930 O O . ARG A 1 497 ? -19.269 -20.235 20.446 1.00 90.94 497 ARG A O 1
ATOM 3937 N N . SER A 1 498 ? -18.134 -18.286 20.455 1.00 89.81 498 SER A N 1
ATOM 3938 C CA . SER A 1 498 ? -19.050 -17.535 19.596 1.00 89.81 498 SER A CA 1
ATOM 3939 C C . SER A 1 498 ? -18.310 -16.956 18.401 1.00 89.81 498 SER A C 1
ATOM 3941 O O . SER A 1 498 ? -17.146 -16.567 18.514 1.00 89.81 498 SER A O 1
ATOM 3943 N N . GLU A 1 499 ? -19.017 -16.870 17.280 1.00 91.00 499 GLU A N 1
ATOM 3944 C CA . GLU A 1 499 ? -18.542 -16.258 16.048 1.00 91.00 499 GLU A CA 1
ATOM 3945 C C . GLU A 1 499 ? -19.437 -15.071 15.701 1.00 91.00 499 GLU A C 1
ATOM 3947 O O . GLU A 1 499 ? -20.657 -15.206 15.575 1.00 91.00 499 GLU A O 1
ATOM 3952 N N . MET A 1 500 ? -18.831 -13.905 15.501 1.00 89.62 500 MET A N 1
ATOM 3953 C CA . MET A 1 500 ? -19.528 -12.711 15.038 1.00 89.62 500 MET A CA 1
ATOM 3954 C C . MET A 1 500 ? -18.851 -12.158 13.796 1.00 89.62 500 MET A C 1
ATOM 3956 O O . MET A 1 500 ? -17.657 -11.891 13.794 1.00 89.62 500 MET A O 1
ATOM 3960 N N . LYS A 1 501 ? -19.615 -11.928 12.731 1.00 91.81 501 LYS A N 1
ATOM 3961 C CA . LYS A 1 501 ? -19.066 -11.337 11.509 1.00 91.81 501 LYS A CA 1
ATOM 3962 C C . LYS A 1 501 ? -19.056 -9.817 11.613 1.00 91.81 501 LYS A C 1
ATOM 3964 O O . LYS A 1 501 ? -20.095 -9.199 11.849 1.00 91.81 501 LYS A O 1
ATOM 3969 N N . LEU A 1 502 ? -17.886 -9.229 11.390 1.00 92.19 502 LEU A N 1
ATOM 3970 C CA . LEU A 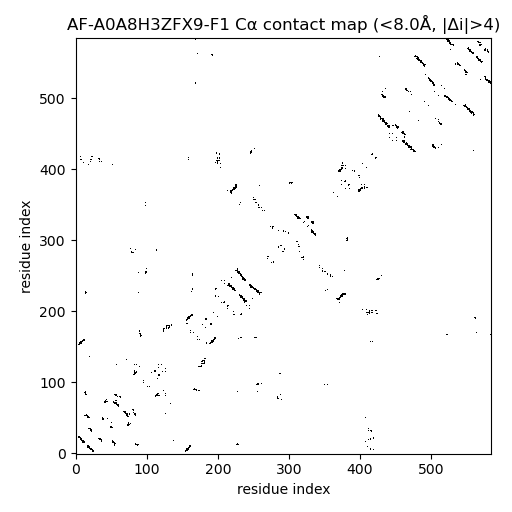1 502 ? -17.725 -7.802 11.167 1.00 92.19 502 LEU A CA 1
ATOM 3971 C C . LEU A 1 502 ? -17.857 -7.531 9.670 1.00 92.19 502 LEU A C 1
ATOM 3973 O O . LEU A 1 502 ? -17.113 -8.068 8.850 1.00 92.19 502 LEU A O 1
ATOM 3977 N N . PHE A 1 503 ? -18.797 -6.672 9.308 1.00 92.44 503 PHE A N 1
ATOM 3978 C CA . PHE A 1 503 ? -19.057 -6.293 7.930 1.00 92.44 503 PHE A CA 1
ATOM 3979 C C . PHE A 1 503 ? -18.557 -4.887 7.625 1.00 92.44 503 PHE A C 1
ATOM 3981 O O . PHE A 1 503 ? -18.513 -4.004 8.485 1.00 92.44 503 PHE A O 1
ATOM 3988 N N . GLY A 1 504 ? -18.209 -4.705 6.356 1.00 92.25 504 GLY A N 1
ATOM 3989 C CA . GLY A 1 504 ? -17.741 -3.470 5.755 1.00 92.25 504 GLY A CA 1
ATOM 3990 C C . GLY A 1 504 ? -18.604 -3.080 4.557 1.00 92.25 504 GLY A C 1
ATOM 3991 O O . GLY A 1 504 ? -19.085 -3.959 3.843 1.00 92.25 504 GLY A O 1
ATOM 3992 N N . SER A 1 505 ? -18.770 -1.783 4.301 1.00 91.81 505 SER A N 1
ATOM 3993 C CA . SER A 1 505 ? -19.267 -1.274 3.014 1.00 91.81 505 SER A CA 1
ATOM 3994 C C . SER A 1 505 ? -18.535 0.002 2.610 1.00 91.81 505 SER A C 1
ATOM 3996 O O . SER A 1 505 ? -18.368 0.915 3.419 1.00 91.81 505 SER A O 1
ATOM 3998 N N . VAL A 1 506 ? -18.090 0.062 1.355 1.00 88.12 506 VAL A N 1
ATOM 3999 C CA . VAL A 1 506 ? -17.403 1.232 0.774 1.00 88.12 506 VAL A CA 1
ATOM 4000 C C . VAL A 1 506 ? -18.353 2.178 0.035 1.00 88.12 506 VAL A C 1
ATOM 4002 O O . VAL A 1 506 ? -17.917 3.237 -0.421 1.00 88.12 506 VAL A O 1
ATOM 4005 N N . LEU A 1 507 ? -19.634 1.812 -0.086 1.00 89.50 507 LEU A N 1
ATOM 4006 C CA . LEU A 1 507 ? -20.660 2.662 -0.687 1.00 89.50 507 LEU A CA 1
ATOM 4007 C C . LEU A 1 507 ? -20.854 3.936 0.141 1.00 89.50 507 LEU A C 1
ATOM 4009 O O . LEU A 1 507 ? -20.617 3.936 1.346 1.00 89.50 507 LEU A O 1
ATOM 4013 N N . ASP A 1 508 ? -21.304 5.011 -0.502 1.00 87.56 508 ASP A N 1
ATOM 4014 C CA . ASP A 1 508 ? -21.598 6.270 0.198 1.00 87.56 508 ASP A CA 1
ATOM 4015 C C . ASP A 1 508 ? -22.866 6.170 1.055 1.00 87.56 508 ASP A C 1
ATOM 4017 O O . ASP A 1 508 ? -22.985 6.833 2.081 1.00 87.56 508 ASP A O 1
ATOM 4021 N N . THR A 1 509 ? -23.809 5.313 0.651 1.00 91.81 509 THR A N 1
ATOM 4022 C CA . THR A 1 509 ? -24.975 4.933 1.456 1.00 91.81 509 THR A CA 1
ATOM 4023 C C . THR A 1 509 ? -24.875 3.457 1.812 1.00 91.81 509 THR A C 1
ATOM 4025 O O . THR A 1 509 ? -24.798 2.597 0.933 1.00 91.81 509 THR A O 1
ATOM 4028 N N . ALA A 1 510 ? -24.858 3.165 3.109 1.00 93.75 510 ALA A N 1
ATOM 4029 C CA . ALA A 1 510 ? -24.700 1.809 3.608 1.00 93.75 510 ALA A CA 1
ATOM 4030 C C . ALA A 1 510 ? -25.992 0.987 3.401 1.00 93.75 510 ALA A C 1
ATOM 4032 O O . ALA A 1 510 ? -27.060 1.462 3.795 1.00 93.75 510 ALA A O 1
ATOM 4033 N N . PRO A 1 511 ? -25.921 -0.235 2.836 1.00 94.81 511 PRO A N 1
ATOM 4034 C CA . PRO A 1 511 ? -27.108 -1.066 2.622 1.00 94.81 511 PRO A CA 1
ATOM 4035 C C . PRO A 1 511 ? -27.764 -1.492 3.944 1.00 94.81 511 PRO A C 1
ATOM 4037 O O . PRO A 1 511 ? -27.073 -1.749 4.929 1.00 94.81 511 PRO A O 1
ATOM 4040 N N . ALA A 1 512 ? -29.091 -1.570 3.992 1.00 92.88 512 ALA A N 1
ATOM 4041 C CA . ALA A 1 512 ? -29.842 -1.881 5.208 1.00 92.88 512 ALA A CA 1
ATOM 4042 C C . ALA A 1 512 ? -29.868 -3.384 5.531 1.00 92.88 512 ALA A C 1
ATOM 4044 O O . ALA A 1 512 ? -30.005 -3.759 6.701 1.00 92.88 512 ALA A O 1
ATOM 4045 N N . TYR A 1 513 ? -29.713 -4.239 4.517 1.00 92.56 513 TYR A N 1
ATOM 4046 C CA . TYR A 1 513 ? -29.852 -5.686 4.658 1.00 92.56 513 TYR A CA 1
ATOM 4047 C C . TYR A 1 513 ? -28.654 -6.460 4.110 1.00 92.56 513 TYR A C 1
ATOM 4049 O O . TYR A 1 513 ? -28.078 -6.118 3.085 1.00 92.56 513 TYR A O 1
ATOM 4057 N N . LEU A 1 514 ? -28.320 -7.573 4.765 1.00 92.00 514 LEU A N 1
ATOM 4058 C CA . LEU A 1 514 ? -27.138 -8.393 4.483 1.00 92.00 514 LEU A CA 1
ATOM 4059 C C . LEU A 1 514 ? -27.098 -8.969 3.056 1.00 92.00 514 LEU A C 1
ATOM 4061 O O . LEU A 1 514 ? -26.025 -9.252 2.531 1.00 92.00 514 LEU A O 1
ATOM 4065 N N . TYR A 1 515 ? -28.261 -9.168 2.437 1.00 90.00 515 TYR A N 1
ATOM 4066 C CA . TYR A 1 515 ? -28.378 -9.686 1.072 1.00 90.00 515 TYR A CA 1
ATOM 4067 C C . TYR A 1 515 ? -28.170 -8.614 -0.007 1.00 90.00 515 TYR A C 1
ATOM 4069 O O . TYR A 1 515 ? -28.160 -8.943 -1.194 1.00 90.00 515 TYR A O 1
ATOM 4077 N N . GLU A 1 516 ? -28.085 -7.337 0.370 1.00 92.38 516 GLU A N 1
ATOM 4078 C CA . GLU A 1 516 ? -27.889 -6.246 -0.578 1.00 92.38 516 GLU A CA 1
ATOM 4079 C C . GLU A 1 516 ? -26.429 -6.188 -1.053 1.00 92.38 516 GLU A C 1
ATOM 4081 O O . GLU A 1 516 ? -25.498 -6.517 -0.307 1.00 92.38 516 GLU A O 1
ATOM 4086 N N . PRO A 1 517 ? -26.193 -5.780 -2.311 1.00 90.81 517 PRO A N 1
ATOM 4087 C CA . PRO A 1 517 ? -24.843 -5.665 -2.840 1.00 90.81 517 PRO A CA 1
ATOM 4088 C C . PRO A 1 517 ? -24.043 -4.578 -2.107 1.00 90.81 517 PRO A C 1
ATOM 4090 O O . PRO A 1 517 ? -24.586 -3.610 -1.584 1.00 90.81 517 PRO A O 1
ATOM 4093 N N . GLY A 1 518 ? -22.716 -4.717 -2.117 1.00 88.69 518 GLY A N 1
ATOM 4094 C CA . GLY A 1 518 ? -21.801 -3.735 -1.521 1.00 88.69 518 GLY A CA 1
ATOM 4095 C C . GLY A 1 518 ? -21.437 -3.997 -0.058 1.00 88.69 518 GLY A C 1
ATOM 4096 O O . GLY A 1 518 ? -20.641 -3.245 0.497 1.00 88.69 518 GLY A O 1
ATOM 4097 N N . ILE A 1 519 ? -21.952 -5.071 0.547 1.00 91.38 519 ILE A N 1
ATOM 4098 C CA . ILE A 1 519 ? -21.511 -5.555 1.860 1.00 91.38 519 ILE A CA 1
ATOM 4099 C C . ILE A 1 519 ? -20.406 -6.600 1.686 1.00 91.38 519 ILE A C 1
ATOM 4101 O O . ILE A 1 519 ? -20.542 -7.562 0.929 1.00 91.38 519 ILE A O 1
ATOM 4105 N N . THR A 1 520 ? -19.317 -6.439 2.429 1.00 89.62 520 THR A N 1
ATOM 4106 C CA . THR A 1 520 ? -18.200 -7.388 2.484 1.00 89.62 520 THR A CA 1
ATOM 4107 C C . THR A 1 520 ? -17.985 -7.868 3.911 1.00 89.62 520 THR A C 1
ATOM 4109 O O . THR A 1 520 ? -17.968 -7.053 4.831 1.00 89.62 520 THR A O 1
ATOM 4112 N N . ASN A 1 521 ? -17.779 -9.172 4.110 1.00 90.31 521 ASN A N 1
ATOM 4113 C CA . ASN A 1 521 ? -17.296 -9.683 5.394 1.00 90.31 521 ASN A CA 1
ATOM 4114 C C . ASN A 1 521 ? -15.827 -9.270 5.564 1.00 90.31 521 ASN A C 1
ATOM 4116 O O . ASN A 1 521 ? -14.984 -9.737 4.801 1.00 90.31 521 ASN A O 1
ATOM 4120 N N . VAL A 1 522 ? -15.546 -8.389 6.524 1.00 89.25 522 VAL A N 1
ATOM 4121 C CA . VAL A 1 522 ? -14.187 -7.928 6.850 1.00 89.25 522 VAL A CA 1
ATOM 4122 C C . VAL A 1 522 ? -13.439 -9.029 7.592 1.00 89.25 522 VAL A C 1
ATOM 4124 O O . VAL A 1 522 ? -12.280 -9.307 7.292 1.00 89.25 522 VAL A O 1
ATOM 4127 N N . GLY A 1 523 ? -14.123 -9.690 8.521 1.00 89.69 523 GLY A N 1
ATOM 4128 C CA . GLY A 1 523 ? -13.574 -10.799 9.277 1.00 89.69 523 GLY A CA 1
ATOM 4129 C C . GLY A 1 523 ? -14.572 -11.371 10.272 1.00 89.69 523 GLY A C 1
ATOM 4130 O O . GLY A 1 523 ? -15.608 -10.771 10.571 1.00 89.69 523 GLY A O 1
ATOM 4131 N N . THR A 1 524 ? -14.244 -12.546 10.787 1.00 91.12 524 THR A N 1
ATOM 4132 C CA . THR A 1 524 ? -15.005 -13.221 11.834 1.00 91.12 524 THR A CA 1
ATOM 4133 C C . THR A 1 524 ? -14.294 -13.016 13.163 1.00 91.12 524 THR A C 1
ATOM 4135 O O . THR A 1 524 ? -13.133 -13.373 13.319 1.00 91.12 524 THR A O 1
ATOM 4138 N N . ILE A 1 525 ? -14.996 -12.416 14.112 1.00 90.81 525 ILE A N 1
ATOM 4139 C CA . ILE A 1 525 ? -14.559 -12.228 15.487 1.00 90.81 525 ILE A CA 1
ATOM 4140 C C . ILE A 1 525 ? -14.901 -13.501 16.253 1.00 90.81 525 ILE A C 1
ATOM 4142 O O . ILE A 1 525 ? -16.074 -13.867 16.357 1.00 90.81 525 ILE A O 1
ATOM 4146 N N . LEU A 1 526 ? -13.871 -14.165 16.762 1.00 91.00 526 LEU A N 1
ATOM 4147 C CA . LEU A 1 526 ? -13.980 -15.371 17.569 1.00 91.00 526 LEU A CA 1
ATOM 4148 C C . LEU A 1 526 ? -13.816 -14.992 19.036 1.00 91.00 526 LEU A C 1
ATOM 4150 O O . LEU A 1 526 ? -12.788 -14.429 19.403 1.00 91.00 526 LEU A O 1
ATOM 4154 N N . THR A 1 527 ? -14.801 -15.322 19.869 1.00 90.75 527 THR A N 1
ATOM 4155 C CA . THR A 1 527 ? -14.766 -15.038 21.312 1.00 90.75 527 THR A CA 1
ATOM 4156 C C . THR A 1 527 ? -14.934 -16.319 22.115 1.00 90.75 527 THR A C 1
ATOM 4158 O O . THR A 1 527 ? -15.866 -17.091 21.877 1.00 90.75 527 THR A O 1
ATOM 4161 N N . ASN A 1 528 ? -14.064 -16.526 23.105 1.00 91.00 528 ASN A N 1
ATOM 4162 C CA . ASN A 1 528 ? -14.168 -17.627 24.061 1.00 91.00 528 ASN A CA 1
ATOM 4163 C C . ASN A 1 528 ? -14.726 -17.156 25.418 1.00 91.00 528 ASN A C 1
ATOM 4165 O O . ASN A 1 528 ? -14.110 -16.354 26.119 1.00 91.00 528 ASN A O 1
ATOM 4169 N N . PHE A 1 529 ? -15.866 -17.720 25.815 1.00 90.00 529 PHE A N 1
ATOM 4170 C CA . PHE A 1 529 ? -16.603 -17.389 27.036 1.00 90.00 529 PHE A CA 1
ATOM 4171 C C . PHE A 1 529 ? -16.239 -18.271 28.242 1.00 90.00 529 PHE A C 1
ATOM 4173 O O . PHE A 1 529 ? -16.920 -18.235 29.264 1.00 90.00 529 PHE A O 1
ATOM 4180 N N . SER A 1 530 ? -15.140 -19.031 28.192 1.00 86.31 530 SER A N 1
ATOM 4181 C CA . SER A 1 530 ? -14.684 -19.852 29.327 1.00 86.31 530 SER A CA 1
ATOM 4182 C C . SER A 1 530 ? -14.372 -19.051 30.601 1.00 86.31 530 SER A C 1
ATOM 4184 O O . SER A 1 530 ? -14.317 -19.628 31.682 1.00 86.31 530 SER A O 1
ATOM 4186 N N . GLY A 1 531 ? -14.156 -17.734 30.486 1.00 83.31 531 GLY A N 1
ATOM 4187 C CA . GLY A 1 531 ? -13.900 -16.826 31.611 1.00 83.31 531 GLY A CA 1
ATOM 4188 C C . GLY A 1 531 ? -15.145 -16.185 32.241 1.00 83.31 531 GLY A C 1
ATOM 4189 O O . GLY A 1 531 ? -15.000 -15.374 33.156 1.00 83.31 531 GLY A O 1
ATOM 4190 N N . VAL A 1 532 ? -16.353 -16.500 31.757 1.00 87.75 532 VAL A N 1
ATOM 4191 C CA . VAL A 1 532 ? -17.608 -15.918 32.264 1.00 87.75 532 VAL A CA 1
ATOM 4192 C C . VAL A 1 532 ? -17.892 -16.376 33.693 1.00 87.75 532 VAL A C 1
ATOM 4194 O O . VAL A 1 532 ? -17.776 -17.557 34.023 1.00 87.75 532 VAL A O 1
ATOM 4197 N N . ASN A 1 533 ? -18.340 -15.443 34.538 1.00 87.38 533 ASN A N 1
ATOM 4198 C CA . ASN A 1 533 ? -18.918 -15.784 35.833 1.00 87.38 533 ASN A CA 1
ATOM 4199 C C . ASN A 1 533 ? -20.432 -16.030 35.716 1.00 87.38 533 ASN A C 1
ATOM 4201 O O . ASN A 1 533 ? -21.236 -15.101 35.787 1.00 87.38 533 ASN A O 1
ATOM 4205 N N . TRP A 1 534 ? -20.808 -17.299 35.587 1.00 88.62 534 TRP A N 1
ATOM 4206 C CA . TRP A 1 534 ? -22.186 -17.736 35.350 1.00 88.62 534 TRP A CA 1
ATOM 4207 C C . TRP A 1 534 ? -23.164 -17.449 36.495 1.00 88.62 534 TRP A C 1
ATOM 4209 O O . TRP A 1 534 ? -24.372 -17.469 36.267 1.00 88.62 534 TRP A O 1
ATOM 4219 N N . THR A 1 535 ? -22.686 -17.181 37.717 1.00 86.44 535 THR A N 1
ATOM 4220 C CA . THR A 1 535 ? -23.570 -16.941 38.874 1.00 86.44 535 THR A CA 1
ATOM 4221 C C . THR A 1 535 ? -24.393 -15.666 38.744 1.00 86.44 535 THR A C 1
ATOM 4223 O O . THR A 1 535 ? -25.439 -15.556 39.374 1.00 86.44 535 THR A O 1
ATOM 4226 N N . ASN A 1 536 ? -23.918 -14.708 37.945 1.00 84.31 536 ASN A N 1
ATOM 4227 C CA . ASN A 1 536 ? -24.535 -13.390 37.798 1.00 84.31 536 ASN A CA 1
ATOM 4228 C C . ASN A 1 536 ? -25.409 -13.284 36.540 1.00 84.31 536 ASN A C 1
ATOM 4230 O O . ASN A 1 536 ? -25.996 -12.235 36.292 1.00 84.31 536 ASN A O 1
ATOM 4234 N N . CYS A 1 537 ? -25.476 -14.344 35.736 1.00 89.75 537 CYS A N 1
ATOM 4235 C CA . CYS A 1 537 ? -26.252 -14.361 34.507 1.00 89.75 537 CYS A CA 1
ATOM 4236 C C . CYS A 1 537 ? -27.729 -14.653 34.794 1.00 89.75 537 CYS A C 1
ATOM 4238 O O . CYS A 1 537 ? -28.064 -15.502 35.622 1.00 89.75 537 CYS A O 1
ATOM 4240 N N . GLU A 1 538 ? -28.617 -14.006 34.041 1.00 93.06 538 GLU A N 1
ATOM 4241 C CA . GLU A 1 538 ? -30.026 -14.392 33.997 1.00 93.06 538 GLU A CA 1
ATOM 4242 C C . GLU A 1 538 ? -30.139 -15.827 33.456 1.00 93.06 538 GLU A C 1
ATOM 4244 O O . GLU A 1 538 ? -29.403 -16.213 32.541 1.00 93.06 538 GLU A O 1
ATOM 4249 N N . THR A 1 539 ? -31.050 -16.635 34.005 1.00 93.81 539 THR A N 1
ATOM 4250 C CA . THR A 1 539 ? -31.227 -18.030 33.575 1.00 93.81 539 THR A CA 1
ATOM 4251 C C . THR A 1 539 ? -32.664 -18.332 33.191 1.00 93.81 539 THR A C 1
ATOM 4253 O O . THR A 1 539 ? -33.606 -17.841 33.810 1.00 93.81 539 THR A O 1
ATOM 4256 N N . LYS A 1 540 ? -32.834 -19.186 32.179 1.00 93.56 540 LYS A N 1
ATOM 4257 C CA . LYS A 1 540 ? -34.142 -19.667 31.723 1.00 93.56 540 LYS A CA 1
ATOM 4258 C C . LYS A 1 540 ? -34.042 -21.125 31.289 1.00 93.56 540 LYS A C 1
ATOM 4260 O O . LYS A 1 540 ? -33.021 -21.552 30.757 1.00 93.56 540 LYS A O 1
ATOM 4265 N N . ILE A 1 541 ? -35.101 -21.904 31.506 1.00 92.44 541 ILE A N 1
ATOM 4266 C CA . ILE A 1 541 ? -35.205 -23.251 30.932 1.00 92.44 541 ILE A CA 1
ATOM 4267 C C . ILE A 1 541 ? -35.779 -23.115 29.523 1.00 92.44 541 ILE A C 1
ATOM 4269 O O . ILE A 1 541 ? -36.920 -22.692 29.353 1.00 92.44 541 ILE A O 1
ATOM 4273 N N . ILE A 1 542 ? -34.989 -23.484 28.518 1.00 88.62 542 ILE A N 1
ATOM 4274 C CA . ILE A 1 542 ? -35.373 -23.470 27.105 1.00 88.62 542 ILE A CA 1
ATOM 4275 C C . ILE A 1 542 ? -35.215 -24.891 26.574 1.00 88.62 542 ILE A C 1
ATOM 4277 O O . ILE A 1 542 ? -34.139 -25.480 26.671 1.00 88.62 542 ILE A O 1
ATOM 4281 N N . ARG A 1 543 ? -36.306 -25.463 26.046 1.00 87.75 543 ARG A N 1
ATOM 4282 C CA . ARG A 1 543 ? -36.351 -26.844 25.520 1.00 87.75 543 ARG A CA 1
ATOM 4283 C C . ARG A 1 543 ? -35.788 -27.891 26.501 1.00 87.75 543 ARG A C 1
ATOM 4285 O O . ARG A 1 543 ? -35.094 -28.818 26.103 1.00 87.75 543 ARG A O 1
ATOM 4292 N N . GLY A 1 544 ? -36.070 -27.721 27.795 1.00 89.81 544 GLY A N 1
ATOM 4293 C CA . GLY A 1 544 ? -35.624 -28.631 28.859 1.00 89.81 544 GLY A CA 1
ATOM 4294 C C . GLY A 1 544 ? -34.176 -28.440 29.325 1.00 89.81 544 GLY A C 1
ATOM 4295 O O . GLY A 1 544 ? -33.757 -29.121 30.254 1.00 89.81 544 GLY A O 1
ATOM 4296 N N . VAL A 1 545 ? -33.426 -27.499 28.744 1.00 91.06 545 VAL A N 1
ATOM 4297 C CA . VAL A 1 545 ? -32.035 -27.202 29.115 1.00 91.06 545 VAL A CA 1
ATOM 4298 C C . VAL A 1 545 ? -31.964 -25.841 29.802 1.00 91.06 545 VAL A C 1
ATOM 4300 O O . VAL A 1 545 ? -32.589 -24.878 29.352 1.00 91.06 545 VAL A O 1
ATOM 4303 N N . ARG A 1 546 ? -31.202 -25.738 30.897 1.00 92.50 546 ARG A N 1
ATOM 4304 C CA . ARG A 1 546 ? -30.930 -24.449 31.542 1.00 92.50 546 ARG A CA 1
ATOM 4305 C C . ARG A 1 546 ? -29.957 -23.649 30.678 1.00 92.50 546 ARG A C 1
ATOM 4307 O O . ARG A 1 546 ? -28.831 -24.073 30.449 1.00 92.50 546 ARG A O 1
ATOM 4314 N N . GLN A 1 547 ? -30.412 -22.496 30.219 1.00 93.06 547 GLN A N 1
ATOM 4315 C CA . GLN A 1 547 ? -29.641 -21.543 29.439 1.00 93.06 547 GLN A CA 1
ATOM 4316 C C . GLN A 1 547 ? -29.342 -20.304 30.281 1.00 93.06 547 GLN A C 1
ATOM 4318 O O . GLN A 1 547 ? -30.137 -19.926 31.146 1.00 93.06 547 GLN A O 1
ATOM 4323 N N . TYR A 1 548 ? -28.211 -19.671 29.999 1.00 93.44 548 TYR A N 1
ATOM 4324 C CA . TYR A 1 548 ? -27.705 -18.484 30.673 1.00 93.44 548 TYR A CA 1
ATOM 4325 C C . TYR A 1 548 ? -27.606 -17.350 29.658 1.00 93.44 548 TYR A C 1
ATOM 4327 O O . TYR A 1 548 ? -27.087 -17.547 28.558 1.00 93.44 548 TYR A O 1
ATOM 4335 N N . ARG A 1 549 ? -28.098 -16.165 30.016 1.00 92.06 549 ARG A N 1
ATOM 4336 C CA . ARG A 1 549 ? -27.933 -14.952 29.216 1.00 92.06 549 ARG A CA 1
ATOM 4337 C C . ARG A 1 549 ? -26.659 -14.243 29.654 1.00 92.06 549 ARG A C 1
ATOM 4339 O O . ARG A 1 549 ? -26.555 -13.767 30.782 1.00 92.06 549 ARG A O 1
ATOM 4346 N N . VAL A 1 550 ? -25.682 -14.218 28.758 1.00 90.88 550 VAL A N 1
ATOM 4347 C CA . VAL A 1 550 ? -24.384 -13.582 28.964 1.00 90.88 550 VAL A CA 1
ATOM 4348 C C . VAL A 1 550 ? -24.400 -12.216 28.295 1.00 90.88 550 VAL A C 1
ATOM 4350 O O . VAL A 1 550 ? -24.382 -12.113 27.063 1.00 90.88 550 VAL A O 1
ATOM 4353 N N . GLU A 1 551 ? -24.423 -11.176 29.119 1.00 90.75 551 GLU A N 1
ATOM 4354 C CA . GLU A 1 551 ? -24.237 -9.798 28.674 1.00 90.75 551 GLU A CA 1
ATOM 4355 C C . GLU A 1 551 ? -22.738 -9.504 28.585 1.00 90.75 551 GLU A C 1
ATOM 4357 O O . GLU A 1 551 ? -21.986 -9.746 29.530 1.00 90.75 551 GLU A O 1
ATOM 4362 N N . HIS A 1 552 ? -22.284 -9.015 27.438 1.00 90.44 552 HIS A N 1
ATOM 4363 C CA . HIS A 1 552 ? -20.884 -8.661 27.221 1.00 90.44 552 HIS A CA 1
ATOM 4364 C C . HIS A 1 552 ? -20.776 -7.484 26.254 1.00 90.44 552 HIS A C 1
ATOM 4366 O O . HIS A 1 552 ? -21.695 -7.206 25.484 1.00 90.44 552 HIS A O 1
ATOM 4372 N N . GLU A 1 553 ? -19.638 -6.802 26.276 1.00 90.94 553 GLU A N 1
ATOM 4373 C CA . GLU A 1 553 ? -19.305 -5.774 25.301 1.00 90.94 553 GLU A CA 1
ATOM 4374 C C . GLU A 1 553 ? -18.198 -6.271 24.380 1.00 90.94 553 GLU A C 1
ATOM 4376 O O . GLU A 1 553 ? -17.191 -6.835 24.810 1.00 90.94 553 GLU A O 1
ATOM 4381 N N . LEU A 1 554 ? -18.381 -6.037 23.087 1.00 88.75 554 LEU A N 1
ATOM 4382 C CA . LEU A 1 554 ? -17.341 -6.211 22.093 1.00 88.75 554 LEU A CA 1
ATOM 4383 C C . LEU A 1 554 ? -16.721 -4.851 21.773 1.00 88.75 554 LEU A C 1
ATOM 4385 O O . LEU A 1 554 ? -17.414 -3.918 21.365 1.00 88.75 554 LEU A O 1
ATOM 4389 N N . HIS A 1 555 ? -15.411 -4.752 21.950 1.00 90.38 555 HIS A N 1
ATOM 4390 C CA . HIS A 1 555 ? -14.589 -3.591 21.647 1.00 90.38 555 HIS A CA 1
ATOM 4391 C C . HIS A 1 555 ? -13.805 -3.845 20.359 1.00 90.38 555 HIS A C 1
ATOM 4393 O O . HIS A 1 555 ? -12.962 -4.739 20.308 1.00 90.38 555 HIS A O 1
ATOM 4399 N N . VAL A 1 556 ? -14.059 -3.047 19.324 1.00 86.19 556 VAL A N 1
ATOM 4400 C CA . VAL A 1 556 ? -13.322 -3.081 18.054 1.00 86.19 556 VAL A CA 1
ATOM 4401 C C . VAL A 1 556 ? -12.533 -1.782 17.910 1.00 86.19 556 VAL A C 1
ATOM 4403 O O . VAL A 1 556 ? -13.102 -0.692 17.841 1.00 86.19 556 VAL A O 1
ATOM 4406 N N . TYR A 1 557 ? -11.213 -1.898 17.865 1.00 86.12 557 TYR A N 1
ATOM 4407 C CA . TYR A 1 557 ? -10.283 -0.778 17.766 1.00 86.12 557 TYR A CA 1
ATOM 4408 C C . TYR A 1 557 ? -10.015 -0.498 16.285 1.00 86.12 557 TYR A C 1
ATOM 4410 O O . TYR A 1 557 ? -9.305 -1.256 15.621 1.00 86.12 557 TYR A O 1
ATOM 4418 N N . LEU A 1 558 ? -10.620 0.571 15.757 1.00 78.25 558 LEU A N 1
ATOM 4419 C CA . LEU A 1 558 ? -10.509 0.943 14.338 1.00 78.25 558 LEU A CA 1
ATOM 4420 C C . LEU A 1 558 ? -9.276 1.809 14.044 1.00 78.25 558 LEU A C 1
ATOM 4422 O O . LEU A 1 558 ? -8.746 1.763 12.938 1.00 78.25 558 LEU A O 1
ATOM 4426 N N . ALA A 1 559 ? -8.822 2.582 15.032 1.00 69.50 559 ALA A N 1
ATOM 4427 C CA . ALA A 1 559 ? -7.621 3.415 14.971 1.00 69.50 559 ALA A CA 1
ATOM 4428 C C . ALA A 1 559 ? -6.472 2.805 15.796 1.00 69.50 559 ALA A C 1
ATOM 4430 O O . ALA A 1 559 ? -5.673 3.521 16.389 1.00 69.50 559 ALA A O 1
ATOM 4431 N N . ALA A 1 560 ? -6.410 1.470 15.869 1.00 62.91 560 ALA A N 1
ATOM 4432 C CA . ALA A 1 560 ? -5.432 0.777 16.697 1.00 62.91 560 ALA A CA 1
ATOM 4433 C C . ALA A 1 560 ? -4.000 1.197 16.331 1.00 62.91 560 ALA A C 1
ATOM 4435 O O . ALA A 1 560 ? -3.644 1.266 15.149 1.00 62.91 560 ALA A O 1
ATOM 4436 N N . LYS A 1 561 ? -3.164 1.418 17.352 1.00 68.88 561 LYS A N 1
ATOM 4437 C CA . LYS A 1 561 ? -1.753 1.797 17.193 1.00 68.88 561 LYS A CA 1
ATOM 4438 C C . LYS A 1 561 ? -1.005 0.825 16.277 1.00 68.88 561 LYS A C 1
ATOM 4440 O O . LYS A 1 561 ? -0.104 1.220 15.549 1.00 68.88 561 LYS A O 1
ATOM 4445 N N . GLU A 1 562 ? -1.400 -0.445 16.297 1.00 76.38 562 GLU A N 1
ATOM 4446 C CA . GLU A 1 562 ? -0.877 -1.543 15.488 1.00 76.38 562 GLU A CA 1
ATOM 4447 C C . GLU A 1 562 ? -1.057 -1.366 13.970 1.00 76.38 562 GLU A C 1
ATOM 4449 O O . GLU A 1 562 ? -0.389 -2.077 13.214 1.00 76.38 562 GLU A O 1
ATOM 4454 N N . GLY A 1 563 ? -1.952 -0.476 13.525 1.00 74.50 563 GLY A N 1
ATOM 4455 C CA . GLY A 1 563 ? -2.261 -0.226 12.111 1.00 74.50 563 GLY A CA 1
ATOM 4456 C C . GLY A 1 563 ? -3.138 -1.288 11.435 1.00 74.50 563 GLY A C 1
ATOM 4457 O O . GLY A 1 563 ? -3.311 -1.269 10.216 1.00 74.50 563 GLY A O 1
ATOM 4458 N N . VAL A 1 564 ? -3.689 -2.218 12.218 1.00 80.94 564 VAL A N 1
ATOM 4459 C CA . VAL A 1 564 ? -4.633 -3.274 11.808 1.00 80.94 564 VAL A CA 1
ATOM 4460 C C . VAL A 1 564 ? -5.787 -3.336 12.810 1.00 80.94 564 VAL A C 1
ATOM 4462 O O . VAL A 1 564 ? -5.617 -2.893 13.944 1.00 80.94 564 VAL A O 1
ATOM 4465 N N . LEU A 1 565 ? -6.947 -3.886 12.429 1.00 84.56 565 LEU A N 1
ATOM 4466 C CA . LEU A 1 565 ? -8.073 -4.000 13.363 1.00 84.56 565 LEU A CA 1
ATOM 4467 C C . LEU A 1 565 ? -7.711 -4.927 14.529 1.00 84.56 565 LEU A C 1
ATOM 4469 O O . LEU A 1 565 ? -7.239 -6.048 14.318 1.00 84.56 565 LEU A O 1
ATOM 4473 N N . CYS A 1 566 ? -7.992 -4.462 15.744 1.00 84.19 566 CYS A N 1
ATOM 4474 C CA . CYS A 1 566 ? -7.862 -5.233 16.978 1.00 84.19 566 CYS A CA 1
ATOM 4475 C C . CYS A 1 566 ? -9.239 -5.380 17.632 1.00 84.19 566 CYS A C 1
ATOM 4477 O O . CYS A 1 566 ? -10.071 -4.473 17.556 1.00 84.19 566 CYS A O 1
ATOM 4479 N N . VAL A 1 567 ? -9.488 -6.516 18.280 1.00 85.62 567 VAL A N 1
ATOM 4480 C CA . VAL A 1 567 ? -10.773 -6.827 18.917 1.00 85.62 567 VAL A CA 1
ATOM 4481 C C . VAL A 1 567 ? -10.563 -7.357 20.326 1.00 85.62 567 VAL A C 1
ATOM 4483 O O . VAL A 1 567 ? -9.604 -8.080 20.579 1.00 85.62 567 VAL A O 1
ATOM 4486 N N . LYS A 1 568 ? -11.461 -6.991 21.240 1.00 86.56 568 LYS A N 1
ATOM 4487 C CA . LYS A 1 568 ? -11.514 -7.509 22.608 1.00 86.56 568 LYS A CA 1
ATOM 4488 C C . LYS A 1 568 ? -12.958 -7.688 23.034 1.00 86.56 568 LYS A C 1
ATOM 4490 O O . LYS A 1 568 ? -13.766 -6.794 22.807 1.00 86.56 568 LYS A O 1
ATOM 4495 N N . ALA A 1 569 ? -13.280 -8.799 23.677 1.00 85.75 569 ALA A N 1
ATOM 4496 C CA . ALA A 1 569 ? -14.571 -8.985 24.323 1.00 85.75 569 ALA A CA 1
ATOM 4497 C C . ALA A 1 569 ? -14.409 -8.865 25.841 1.00 85.75 569 ALA A C 1
ATOM 4499 O O . ALA A 1 569 ? -13.470 -9.416 26.414 1.00 85.75 569 ALA A O 1
ATOM 4500 N N . VAL A 1 570 ? -15.314 -8.145 26.495 1.00 87.94 570 VAL A N 1
ATOM 4501 C CA . VAL A 1 570 ? -15.297 -7.922 27.946 1.00 87.94 570 VAL A CA 1
ATOM 4502 C C . VAL A 1 570 ? -16.661 -8.238 28.555 1.00 87.94 570 VAL A C 1
ATOM 4504 O O . VAL A 1 570 ? -17.698 -7.976 27.954 1.00 87.94 570 VAL A O 1
ATOM 4507 N N . CYS A 1 571 ? -16.671 -8.816 29.752 1.00 83.69 571 CYS A N 1
ATOM 4508 C CA . CYS A 1 571 ? -17.872 -9.093 30.538 1.00 83.69 571 CYS A CA 1
ATOM 4509 C C . CYS A 1 571 ? -17.715 -8.426 31.908 1.00 83.69 571 CYS A C 1
ATOM 4511 O O . CYS A 1 571 ? -16.921 -8.880 32.740 1.00 83.69 571 CYS A O 1
ATOM 4513 N N . GLY A 1 572 ? -18.437 -7.323 32.134 1.00 79.44 572 GLY A N 1
ATOM 4514 C CA . GLY A 1 572 ? -18.113 -6.391 33.218 1.00 79.44 572 GLY A CA 1
ATOM 4515 C C . GLY A 1 572 ? -16.705 -5.817 33.021 1.00 79.44 572 GLY A C 1
ATOM 4516 O O . GLY A 1 572 ? -16.356 -5.413 31.916 1.00 79.44 572 GLY A O 1
ATOM 4517 N N . ASP A 1 573 ? -15.866 -5.866 34.057 1.00 76.69 573 ASP A N 1
ATOM 4518 C CA . ASP A 1 573 ? -14.482 -5.358 34.006 1.00 76.69 573 ASP A CA 1
ATOM 4519 C C . ASP A 1 573 ? -13.438 -6.409 33.573 1.00 76.69 573 ASP A C 1
ATOM 4521 O O . ASP A 1 573 ? -12.232 -6.168 33.659 1.00 76.69 573 ASP A O 1
ATOM 4525 N N . LYS A 1 574 ? -13.866 -7.609 33.152 1.00 80.81 574 LYS A N 1
ATOM 4526 C CA . LYS A 1 574 ? -12.959 -8.717 32.801 1.00 80.81 574 LYS A CA 1
ATOM 4527 C C . LYS A 1 574 ? -12.948 -8.995 31.304 1.00 80.81 574 LYS A C 1
ATOM 4529 O O . LYS A 1 574 ? -13.999 -9.194 30.700 1.00 80.81 574 LYS A O 1
ATOM 4534 N N . GLU A 1 575 ? -11.750 -9.084 30.729 1.00 83.56 575 GLU A N 1
ATOM 4535 C CA . GLU A 1 575 ? -11.547 -9.565 29.358 1.00 83.56 575 GLU A CA 1
ATOM 4536 C C . GLU A 1 575 ? -11.912 -11.058 29.268 1.00 83.56 575 GLU A C 1
ATOM 4538 O O . GLU A 1 575 ? -11.525 -11.870 30.115 1.00 83.56 575 GLU A O 1
ATOM 4543 N N . LEU A 1 576 ? -12.720 -11.402 28.268 1.00 79.56 576 LEU A N 1
ATOM 4544 C CA . LEU A 1 576 ? -13.193 -12.754 28.012 1.00 79.56 576 LEU A CA 1
ATOM 4545 C C . LEU A 1 576 ? -12.147 -13.529 27.211 1.00 79.56 576 LEU A C 1
ATOM 4547 O O . LEU A 1 576 ? -11.881 -13.185 26.062 1.00 79.56 576 LEU A O 1
ATOM 4551 N N . GLY A 1 577 ? -11.616 -14.602 27.810 1.00 74.00 577 GLY A N 1
ATOM 4552 C CA . GLY A 1 577 ? -10.816 -15.634 27.142 1.00 74.00 577 GLY A CA 1
ATOM 4553 C C . GLY A 1 577 ? -9.860 -15.107 26.066 1.00 74.00 577 GLY A C 1
ATOM 4554 O O . GLY A 1 577 ? -9.130 -14.144 26.276 1.00 74.00 577 GLY A O 1
ATOM 4555 N N . THR A 1 578 ? -9.858 -15.766 24.908 1.00 77.31 578 THR A N 1
ATOM 4556 C CA . THR A 1 578 ? -9.205 -15.281 23.688 1.00 77.31 578 THR A CA 1
ATOM 4557 C C . THR A 1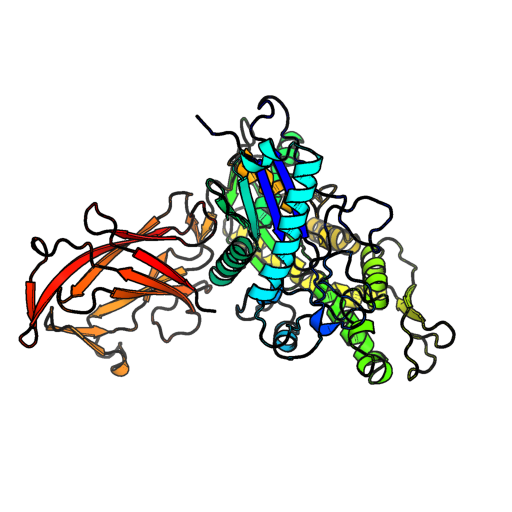 578 ? -10.246 -14.611 22.794 1.00 77.31 578 THR A C 1
ATOM 4559 O O . THR A 1 578 ? -11.295 -15.208 22.531 1.00 77.31 578 THR A O 1
ATOM 4562 N N . THR A 1 579 ? -9.951 -13.396 22.320 1.00 76.75 579 THR A N 1
ATOM 4563 C CA . THR A 1 579 ? -10.725 -12.712 21.275 1.00 76.75 579 THR A CA 1
ATOM 4564 C C . THR A 1 579 ? -9.808 -12.384 20.101 1.00 76.75 579 THR A C 1
ATOM 4566 O O . THR A 1 579 ? -8.805 -11.697 20.284 1.00 76.75 579 THR A O 1
ATOM 4569 N N . GLU A 1 580 ? -10.137 -12.858 18.902 1.00 83.94 580 GLU A N 1
ATOM 4570 C CA . GLU A 1 580 ? -9.346 -12.606 17.691 1.00 83.94 580 GLU A CA 1
ATOM 4571 C C . GLU A 1 580 ? -10.236 -12.368 16.469 1.00 83.94 580 GLU A C 1
ATOM 4573 O O . GLU A 1 580 ? -11.416 -12.715 16.477 1.00 83.94 580 GLU A O 1
ATOM 4578 N N . ILE A 1 581 ? -9.683 -11.734 15.431 1.00 85.19 581 ILE A N 1
ATOM 4579 C CA . ILE A 1 581 ? -10.367 -11.516 14.154 1.00 85.19 581 ILE A CA 1
ATOM 4580 C C . ILE A 1 581 ? -9.680 -12.319 13.050 1.00 85.19 581 ILE A C 1
ATOM 4582 O O . ILE A 1 581 ? -8.519 -12.088 12.709 1.00 85.19 581 ILE A O 1
ATOM 4586 N N . GLU A 1 582 ? -10.426 -13.244 12.458 1.00 85.75 582 GLU A N 1
ATOM 4587 C CA . GLU A 1 582 ? -10.012 -13.978 11.271 1.00 85.75 582 GLU A CA 1
ATOM 4588 C C . GLU A 1 582 ? -10.475 -13.233 10.021 1.00 85.75 582 GLU A C 1
ATOM 4590 O O . GLU A 1 582 ? -11.671 -13.115 9.742 1.00 85.75 582 GLU A O 1
ATOM 4595 N N . TYR A 1 583 ? -9.522 -12.709 9.254 1.00 82.50 583 TYR A N 1
ATOM 4596 C CA . TYR A 1 583 ? -9.816 -12.018 8.002 1.00 82.50 583 TYR A CA 1
ATOM 4597 C C . TYR A 1 583 ? -10.185 -13.014 6.907 1.00 82.50 583 TYR A C 1
ATOM 4599 O O . TYR A 1 583 ? -9.541 -14.052 6.748 1.00 82.50 583 TYR A O 1
ATOM 4607 N N . LYS A 1 584 ? -11.192 -12.668 6.106 1.00 72.00 584 LYS A N 1
ATOM 4608 C CA . LYS A 1 584 ? -11.529 -13.452 4.920 1.00 72.00 584 LYS A CA 1
ATOM 4609 C C . LYS A 1 584 ? -10.469 -13.210 3.836 1.00 72.00 584 LYS A C 1
ATOM 4611 O O . LYS A 1 584 ? -10.233 -12.055 3.485 1.00 72.00 584 LYS A O 1
ATOM 4616 N N . LYS A 1 585 ? -9.844 -14.288 3.353 1.00 55.50 585 LYS A N 1
ATOM 4617 C CA . LYS A 1 585 ? -8.913 -14.268 2.213 1.00 55.50 585 LYS A CA 1
ATOM 4618 C C . LYS A 1 585 ? -9.628 -14.028 0.884 1.00 55.50 585 LYS A C 1
ATOM 4620 O O . LYS A 1 585 ? -10.799 -14.470 0.769 1.00 55.50 585 LYS A O 1
#

Solvent-accessible surface area (backbone atoms only — not comparable to full-atom values): 31090 Å² total; per-residue (Å²): 131,87,74,68,35,40,26,28,3,35,24,74,38,29,52,42,27,30,44,18,35,37,60,70,81,58,64,85,92,49,84,85,75,69,45,65,57,32,83,72,67,44,84,70,53,64,101,60,80,37,71,50,38,45,36,35,37,22,52,23,85,80,32,60,89,82,39,91,57,65,29,43,29,32,45,48,53,38,85,48,55,62,40,34,39,45,62,64,63,47,48,86,67,81,84,53,96,44,29,46,83,57,58,71,60,48,64,70,50,89,44,88,47,69,50,23,60,62,92,96,49,53,44,53,52,56,49,14,57,49,43,27,53,51,47,56,49,51,53,51,54,48,42,72,80,39,53,61,67,57,61,71,73,40,29,38,41,36,22,35,44,37,66,69,76,56,49,68,41,26,50,45,44,53,53,49,19,40,42,75,24,53,48,49,70,52,84,79,29,38,70,30,37,45,37,35,40,56,17,28,45,60,49,45,50,58,58,34,36,74,70,67,73,52,54,68,73,35,19,36,35,30,38,26,28,23,35,43,39,28,31,37,39,35,31,31,30,69,34,65,72,97,54,75,36,34,29,43,72,44,59,58,50,59,28,50,36,10,53,53,48,32,53,49,46,47,51,50,50,45,37,73,74,49,34,67,33,49,67,69,48,60,47,41,60,71,32,88,53,5,66,31,39,48,40,47,54,50,50,56,57,54,38,67,78,63,96,85,49,74,46,72,33,56,55,83,37,96,72,49,70,70,52,96,46,29,42,59,91,78,21,31,36,43,46,42,57,67,57,53,48,61,31,44,45,64,39,54,51,44,54,52,50,55,52,48,51,51,52,57,51,34,48,74,70,76,41,63,70,46,35,37,39,38,22,22,60,41,41,65,23,46,44,57,47,54,56,50,41,57,51,26,50,75,69,74,60,32,43,74,43,63,60,99,52,23,54,52,28,33,18,47,7,26,20,45,33,70,71,70,66,62,63,62,64,29,42,35,32,74,35,23,34,27,34,70,40,74,41,76,52,46,86,96,74,57,59,74,93,36,56,44,75,40,78,89,81,70,45,59,22,27,57,44,34,48,44,72,77,40,54,51,58,39,78,35,46,66,82,39,60,50,75,42,84,43,79,45,81,42,40,94,92,54,80,49,66,47,81,44,58,37,34,34,24,73,55,96,68,76,66,63,39,68,88,44,82,67,67,41,74,51,23,40,35,38,38,29,50,83,62,62,72,70,89,79,37,56,72,48,77,54,96,89,40,73,33,32,44,47,64,33,36,40,37,37,26,78,41,32,84,50,50,43,81,44,55,44,37,28,45,84,97,40,74,27,61,58,40,46,70,48,55,57,129

Organism: Venturia inaequalis (NCBI:txid5025)